Protein AF-A0A7C6LA76-F1 (afdb_monomer)

Secondary structure (DSSP, 8-state):
----S-------PPPEEEEEE-SSTTSSHHHHHHHHHHHHHTTT--EEEEE---SSS-HHHHHTT----S-GGGGGGGTTT--TTGGGGGSEE-TTS-EEEPPPSSHHHHTT--HHHHHHHHHHHTTT-SEEEEE--SS--HHHHHHGGG-SEEEEEE-S-HHHHHHHHHHHHHHHHTT-GGGEEEEEEEE-S--SS-HHHHHHHHTS--SEEEEPPPGGGSS--TTS----HHHHHHHHHHHHHHHT----S--SS------S------------------TTSHHHHHHHHHHHHHHHHHHH-HHHHTS---HHHHHHHHHHHHHHHHHHHHHHTGGGS-HHHHHHHHHHHHHHHHS-THHHHHHH-TTEEEEEEETTTEEEEEETTEEEE-S---S-HHHHHHHHHHHHGGGT---BTTB-EEEEE-TTS-EEEEE-TTT-TTS-EEEEE--------HHHHHHTTSS-HHHHHHHHHHHHTT--EEEEESTTS-HHHHHHHHHTTS-TTS-EEEEESS------SSSEEEEE-B---TTS---B-HHHHHHHHTTS--SEEEEEEE-STHHHHHHHHHHTT-TT-EEEEE-SSHHHHHHHHHHHHHTTT----HHHHHHHHHHH--EEEEEEE-TTS-EEEEEEEEEEEEETTEEEEEEEEEEEEEEEETTEEEEEEEE----HHHHHHHHHTT-

Nearest PDB structures (foldseek):
  8rjf-assembly1_C  TM=8.022E-01  e=1.641E-48  Caulobacter vibrioides NA1000
  8rkd-assembly1_B  TM=8.537E-01  e=6.323E-42  Caulobacter vibrioides NA1000
  4ii7-assembly2_C  TM=7.046E-01  e=3.626E-30  Sulfolobus acidocaldarius DSM 639
  3ea0-assembly1_B  TM=8.962E-01  e=7.077E-13  Chlorobaculum tepidum TLS
  3ea0-assembly1_A  TM=8.984E-01  e=7.077E-13  Chlorobaculum tepidum TLS

Foldseek 3Di:
DDPDDPDPDPPPDFAAEEEEEELDPPLQSLVLLQQVQLVCLVVVFQEEEEEAQQDAWFPNCVLQVHDCPPALLVCVVCQVPDALVNLQVQWTDAPSNYTYRIHDNDNVSSVSDDQVSLLSSQRRPRVPGNYYYYYHHSDPDSNSVSCLVRHQAYEYGFELDPVRLLVLLVVLVVCVVVVNNVRYAYEHAQDDVPGPDDQVRSCVSNVHHHQFYHHRDPPVQSDDDPRSRDDDPSRVVRCVVVVCVVVVPDPPDDDDDDDDDDPDDDDDDDDDDDDDDDDDDDCPDPVNLLVLLVVLVVQLCVQVNPVLLQDPDDPVSLVVSLVVSLVSLVVSCCVRPNPVDDPVRSVVSSVQSSCLSRNLRPVVVVLPDLQWQKWKDQWFAWIWTQGPLDIDTDPHGHSGLVSVVVSVSVQAVVQVDDDDPLRQWDWDAHPQRWTKIKGAPPVRVRGIMIMIRDQRPD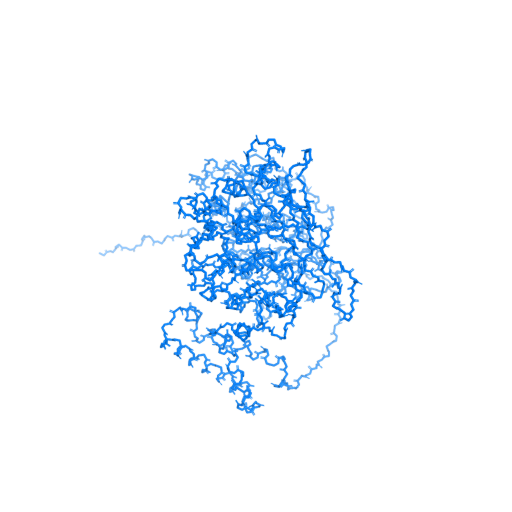QDAPVNCCVLVQDHPVVVVVLLLCLLLLAEEEEEEAPLLCRLSVVLNSLQSHDLPFAEEEEECRDNHDHPRPRYHYHHWDAADPVRDDGGDSLNVLVVVVVVPGLEYEYAEQQACSLVSLLVCLLPRSGSYYYYYYAHDPQRVLVRSLVRNVRNVDPDDSQVSQQSVLNRHFKYFYWYQDPLSRIHRAWIWGQPGDDPSHTDTHTQWGWDWPQDDPSDTDTDIDGDDDDPVVVVSSVVSVD

Solvent-accessible surface area (backbone atoms only — not comparable to full-atom values): 39346 Å² total; per-residue (Å²): 139,78,94,83,92,80,85,81,77,78,76,78,77,66,26,46,30,38,32,30,38,29,85,54,80,93,54,47,53,67,58,53,51,53,45,53,48,52,58,41,34,78,72,73,45,42,38,35,38,37,39,50,43,76,70,83,22,30,67,62,34,63,58,51,70,48,79,83,74,54,28,52,62,74,45,59,90,43,56,92,78,63,47,58,72,63,52,54,78,45,36,38,80,41,96,82,62,45,31,32,37,29,22,36,76,44,65,79,55,46,73,73,64,51,34,70,59,52,35,50,51,60,58,37,49,21,76,77,19,57,32,38,39,34,36,44,38,45,62,95,45,66,53,51,59,38,44,55,82,65,32,62,34,36,41,37,48,30,40,91,42,74,67,48,36,49,54,43,18,53,50,48,50,51,39,37,73,74,68,39,44,90,32,50,39,35,31,40,27,58,44,79,90,76,59,96,62,55,72,70,56,52,23,61,55,34,74,50,72,62,61,34,64,34,62,58,73,59,71,80,62,70,57,64,49,100,77,43,66,66,64,45,70,71,57,54,62,56,43,47,63,60,49,37,66,69,71,65,60,80,92,82,77,77,96,70,77,86,90,71,62,73,80,92,71,85,80,91,78,90,79,88,82,83,88,78,88,86,82,80,86,60,81,84,38,72,68,44,50,51,52,50,53,52,51,43,54,54,51,42,45,72,74,64,36,74,73,65,78,73,53,96,58,58,76,72,52,47,55,53,52,49,53,52,51,50,50,49,46,50,53,50,42,55,74,76,50,46,90,76,51,54,72,67,56,50,50,51,53,49,53,53,50,46,32,48,74,77,49,62,30,80,50,50,64,54,70,70,36,83,65,46,49,33,40,38,33,56,18,23,77,38,32,36,35,27,43,87,70,41,82,43,80,57,95,55,66,53,96,36,44,68,56,50,48,53,40,50,46,64,68,36,47,87,69,78,48,71,69,44,85,92,37,35,53,42,78,49,67,46,97,81,61,22,39,36,41,38,35,28,54,84,81,27,84,75,34,33,31,40,38,40,41,55,53,73,89,75,79,67,49,66,66,56,38,38,75,70,60,24,47,53,69,68,58,51,51,52,52,42,50,39,40,64,51,34,40,20,36,40,29,28,20,54,89,91,19,47,43,63,59,53,50,36,31,56,51,63,45,49,64,63,88,49,35,37,34,38,40,18,77,65,80,77,75,72,71,82,48,82,42,63,48,82,41,60,33,37,74,49,48,97,86,69,46,80,54,37,49,64,45,58,52,50,63,52,45,73,74,65,71,49,49,24,47,33,38,54,61,53,87,36,45,40,44,44,62,48,38,48,41,35,61,71,74,24,46,34,20,38,34,24,37,75,23,92,43,75,71,50,34,54,58,48,51,52,50,19,34,51,68,53,73,54,98,64,57,70,62,59,52,46,52,44,51,29,69,24,40,36,37,41,39,27,27,41,61,47,96,63,48,49,41,31,55,43,34,33,29,36,40,83,24,73,54,87,91,38,70,36,72,44,59,31,35,38,48,49,74,78,47,70,60,96,72,35,80,41,63,49,81,40,78,74,50,82,60,68,66,60,57,53,54,38,40,74,64,77,93

pLDDT: mean 82.8, std 16.63, range [22.5, 98.56]

Structure (mmCIF, N/CA/C/O backbone):
data_AF-A0A7C6LA76-F1
#
_entry.id   AF-A0A7C6LA76-F1
#
loop_
_atom_site.group_PDB
_atom_site.id
_atom_site.type_symbol
_atom_site.label_atom_id
_atom_site.label_alt_id
_atom_site.label_comp_id
_atom_site.label_asym_id
_atom_site.label_entity_id
_atom_site.label_seq_id
_atom_site.pdbx_PDB_ins_code
_atom_site.Cartn_x
_atom_site.Cartn_y
_atom_site.Cartn_z
_atom_site.occupancy
_atom_site.B_iso_or_equiv
_atom_site.auth_seq_id
_atom_site.auth_comp_id
_atom_site.auth_asym_id
_atom_site.auth_atom_id
_atom_site.pdbx_PDB_model_num
ATOM 1 N N . MET A 1 1 ? 14.196 -40.278 -62.914 1.00 32.00 1 MET A N 1
ATOM 2 C CA . MET A 1 1 ? 15.110 -39.115 -62.974 1.00 32.00 1 MET A CA 1
ATOM 3 C C . MET A 1 1 ? 14.457 -38.050 -63.840 1.00 32.00 1 MET A C 1
ATOM 5 O O . MET A 1 1 ? 14.147 -38.365 -64.971 1.00 32.00 1 MET A O 1
ATOM 9 N N . ALA A 1 2 ? 14.157 -36.834 -63.409 1.00 31.77 2 ALA A N 1
ATOM 10 C CA . ALA A 1 2 ? 14.224 -36.227 -62.093 1.00 31.77 2 ALA A CA 1
ATOM 11 C C . ALA A 1 2 ? 13.139 -35.138 -62.049 1.00 31.77 2 ALA A C 1
ATOM 13 O O . ALA A 1 2 ? 13.055 -34.292 -62.935 1.00 31.77 2 ALA A O 1
ATOM 14 N N . VAL A 1 3 ? 12.310 -35.202 -61.011 1.00 37.28 3 VAL A N 1
ATOM 15 C CA . VAL A 1 3 ? 11.521 -34.082 -60.504 1.00 37.28 3 VAL A CA 1
ATOM 16 C C . VAL A 1 3 ? 12.508 -33.187 -59.761 1.00 37.28 3 VAL A C 1
ATOM 18 O O . VAL A 1 3 ? 12.992 -33.602 -58.716 1.00 37.28 3 VAL A O 1
ATOM 21 N N . ALA A 1 4 ? 12.852 -32.023 -60.312 1.00 35.12 4 ALA A N 1
ATOM 22 C CA . ALA A 1 4 ? 13.479 -30.913 -59.584 1.00 35.12 4 ALA A CA 1
ATOM 23 C C . ALA A 1 4 ? 13.671 -29.712 -60.523 1.00 35.12 4 ALA A C 1
ATOM 25 O O . ALA A 1 4 ? 14.674 -29.647 -61.222 1.00 35.12 4 ALA A O 1
ATOM 26 N N . SER A 1 5 ? 12.704 -28.789 -60.564 1.00 31.08 5 SER A N 1
ATOM 27 C CA . SER A 1 5 ? 12.916 -27.349 -60.842 1.00 31.08 5 SER A CA 1
ATOM 28 C C . SER A 1 5 ? 11.568 -26.608 -60.939 1.00 31.08 5 SER A C 1
ATOM 30 O O . SER A 1 5 ? 11.318 -25.808 -61.839 1.00 31.08 5 SER A O 1
ATOM 32 N N . ALA A 1 6 ? 10.665 -26.881 -60.004 1.00 37.88 6 ALA A N 1
ATOM 33 C CA . ALA A 1 6 ? 9.559 -25.994 -59.675 1.00 37.88 6 ALA A CA 1
ATOM 34 C C . ALA A 1 6 ? 9.584 -25.847 -58.152 1.00 37.88 6 ALA A C 1
ATOM 36 O O . ALA A 1 6 ? 9.817 -26.837 -57.465 1.00 37.88 6 ALA A O 1
ATOM 37 N N . ILE A 1 7 ? 9.343 -24.628 -57.660 1.00 35.09 7 ILE A N 1
ATOM 38 C CA . ILE A 1 7 ? 9.499 -24.144 -56.272 1.00 35.09 7 ILE A CA 1
ATOM 39 C C . ILE A 1 7 ? 10.864 -23.475 -56.012 1.00 35.09 7 ILE A C 1
ATOM 41 O O . ILE A 1 7 ? 11.705 -23.953 -55.263 1.00 35.09 7 ILE A O 1
ATOM 45 N N . ALA A 1 8 ? 11.039 -22.288 -56.594 1.00 31.20 8 ALA A N 1
ATOM 46 C CA . ALA A 1 8 ? 11.661 -21.178 -55.879 1.00 31.20 8 ALA A CA 1
ATOM 47 C C . ALA A 1 8 ? 10.544 -20.155 -55.635 1.00 31.20 8 ALA A C 1
ATOM 49 O O . ALA A 1 8 ? 10.184 -19.377 -56.518 1.00 31.20 8 ALA A O 1
ATOM 50 N N . SER A 1 9 ? 9.901 -20.237 -54.471 1.00 32.97 9 SER A N 1
ATOM 51 C CA . SER A 1 9 ? 8.939 -19.238 -54.017 1.00 32.97 9 SER A CA 1
ATOM 52 C C . SER A 1 9 ? 9.664 -17.904 -53.839 1.00 32.97 9 SER A C 1
ATOM 54 O O . SER A 1 9 ? 10.447 -17.746 -52.905 1.00 32.97 9 SER A O 1
ATOM 56 N N . ALA A 1 10 ? 9.410 -16.935 -54.717 1.00 39.16 10 ALA A N 1
ATOM 57 C CA . ALA A 1 10 ? 9.726 -15.544 -54.428 1.00 39.16 10 ALA A CA 1
ATOM 58 C C . ALA A 1 10 ? 8.810 -15.093 -53.278 1.00 39.16 10 ALA A C 1
ATOM 60 O O . ALA A 1 10 ? 7.659 -14.716 -53.504 1.00 39.16 10 ALA A O 1
ATOM 61 N N . GLU A 1 11 ? 9.287 -15.211 -52.037 1.00 36.84 11 GLU A N 1
ATOM 62 C CA . GLU A 1 11 ? 8.626 -14.646 -50.863 1.00 36.84 11 GLU A CA 1
ATOM 63 C C . GLU A 1 11 ? 8.383 -13.155 -51.115 1.00 36.84 11 GLU A C 1
ATOM 65 O O . GLU A 1 11 ? 9.311 -12.347 -51.199 1.00 36.84 11 GLU A O 1
ATOM 70 N N . ARG A 1 12 ? 7.116 -12.771 -51.280 1.00 52.25 12 ARG A N 1
ATOM 71 C CA . ARG A 1 12 ? 6.736 -11.362 -51.356 1.00 52.25 12 ARG A CA 1
ATOM 72 C C . ARG A 1 12 ? 7.031 -10.743 -49.992 1.00 52.25 12 ARG A C 1
ATOM 74 O O . ARG A 1 12 ? 6.310 -10.994 -49.029 1.00 52.25 12 ARG A O 1
ATOM 81 N N . ARG A 1 13 ? 8.106 -9.960 -49.901 1.00 69.81 13 ARG A N 1
ATOM 82 C CA . ARG A 1 13 ? 8.484 -9.255 -48.673 1.00 69.81 13 ARG A CA 1
ATOM 83 C C . ARG A 1 13 ? 7.344 -8.317 -48.265 1.00 69.81 13 ARG A C 1
ATOM 85 O O . ARG A 1 13 ? 6.920 -7.485 -49.061 1.00 69.81 13 ARG A O 1
ATOM 92 N N . LEU A 1 14 ? 6.850 -8.469 -47.036 1.00 88.19 14 LEU A N 1
ATOM 93 C CA . LEU A 1 14 ? 5.863 -7.560 -46.454 1.00 88.19 14 LEU A CA 1
ATOM 94 C C . LEU A 1 14 ? 6.394 -6.121 -46.454 1.00 88.19 14 LEU A C 1
ATOM 96 O O . LEU A 1 14 ? 7.577 -5.895 -46.184 1.00 88.19 14 LEU A O 1
ATOM 100 N N . GLY A 1 15 ? 5.496 -5.163 -46.681 1.00 90.81 15 GLY A N 1
ATOM 101 C CA . GLY A 1 15 ? 5.761 -3.734 -46.576 1.00 90.81 15 GLY A CA 1
ATOM 102 C C . GLY A 1 15 ? 6.393 -3.336 -45.245 1.00 90.81 15 GLY A C 1
ATOM 103 O O . GLY A 1 15 ? 6.222 -4.001 -44.214 1.00 90.81 15 GLY A O 1
ATOM 104 N N . ARG A 1 16 ? 7.150 -2.243 -45.268 1.00 94.88 16 ARG A N 1
ATOM 105 C CA . ARG A 1 16 ? 7.950 -1.763 -44.134 1.00 94.88 16 ARG A CA 1
ATOM 106 C C . ARG A 1 16 ? 7.143 -0.784 -43.296 1.00 94.88 16 ARG A C 1
ATOM 108 O O . ARG A 1 16 ? 6.527 0.127 -43.845 1.00 94.88 16 ARG A O 1
ATOM 115 N N . VAL A 1 17 ? 7.154 -0.956 -41.977 1.00 96.94 17 VAL A N 1
ATOM 116 C CA . VAL A 1 17 ? 6.427 -0.074 -41.052 1.00 96.94 17 VAL A CA 1
ATOM 117 C C . VAL A 1 17 ? 7.384 0.965 -40.479 1.00 96.94 17 VAL A C 1
ATOM 119 O O . VAL A 1 17 ? 8.410 0.604 -39.900 1.00 96.94 17 VAL A O 1
ATOM 122 N N . LEU A 1 18 ? 7.053 2.244 -40.640 1.00 96.62 18 LEU A N 1
ATOM 123 C CA . LEU A 1 18 ? 7.821 3.373 -40.120 1.00 96.62 18 LEU A CA 1
ATOM 124 C C . LEU A 1 18 ? 6.942 4.177 -39.168 1.00 96.62 18 LEU A C 1
ATOM 126 O O . LEU A 1 18 ? 5.895 4.681 -39.567 1.00 96.62 18 LEU A O 1
ATOM 130 N N . SER A 1 19 ? 7.378 4.321 -37.926 1.00 96.31 19 SER A N 1
ATOM 131 C CA . SER A 1 19 ? 6.593 4.985 -36.888 1.00 96.31 19 SER A CA 1
ATOM 132 C C . SER A 1 19 ? 7.185 6.334 -36.522 1.00 96.31 19 SER A C 1
ATOM 134 O O . SER A 1 19 ? 8.401 6.464 -36.399 1.00 96.31 19 SER A O 1
ATOM 136 N N . PHE A 1 20 ? 6.328 7.331 -36.319 1.00 94.75 20 PHE A N 1
ATOM 137 C CA . PHE A 1 20 ? 6.707 8.677 -35.897 1.00 94.75 20 PHE A CA 1
ATOM 138 C C . PHE A 1 20 ? 6.198 8.918 -34.482 1.00 94.75 20 PHE A C 1
ATOM 140 O O . PHE A 1 20 ? 4.992 8.935 -34.249 1.00 94.75 20 PHE A O 1
ATOM 147 N N . TYR A 1 21 ? 7.115 9.112 -33.534 1.00 93.56 21 TYR A N 1
ATOM 148 C CA . TYR A 1 21 ? 6.801 9.193 -32.110 1.00 93.56 21 TYR A CA 1
ATOM 149 C C . TYR A 1 21 ? 7.451 10.408 -31.435 1.00 93.56 21 TYR A C 1
ATOM 151 O O . TYR A 1 21 ? 8.472 10.929 -31.878 1.00 93.56 21 TYR A O 1
ATOM 159 N N . SER A 1 22 ? 6.840 10.898 -30.357 1.00 89.56 22 SER A N 1
ATOM 160 C CA . SER A 1 22 ? 7.436 11.890 -29.455 1.00 89.56 22 SER A CA 1
ATOM 161 C C . SER A 1 22 ? 6.645 11.951 -28.157 1.00 89.56 22 SER A C 1
ATOM 163 O O . SER A 1 22 ? 5.416 11.930 -28.190 1.00 89.56 22 SER A O 1
ATOM 165 N N . GLY A 1 23 ? 7.335 12.131 -27.030 1.00 78.31 23 GLY A N 1
ATOM 166 C CA . GLY A 1 23 ? 6.710 12.324 -25.717 1.00 78.31 23 GLY A CA 1
ATOM 167 C C . GLY A 1 23 ? 6.021 13.685 -25.533 1.00 78.31 23 GLY A C 1
ATOM 168 O O . GLY A 1 23 ? 5.451 13.945 -24.476 1.00 78.31 23 GLY A O 1
ATOM 169 N N . ARG A 1 24 ? 6.066 14.579 -26.533 1.00 79.69 24 ARG A N 1
ATOM 170 C CA . ARG A 1 24 ? 5.387 15.885 -26.502 1.00 79.69 24 ARG A CA 1
ATOM 171 C C . ARG A 1 24 ? 4.553 16.147 -27.753 1.00 79.69 24 ARG A C 1
ATOM 173 O O . ARG A 1 24 ? 4.876 15.736 -28.868 1.00 79.69 24 ARG A O 1
ATOM 180 N N . GLY A 1 25 ? 3.454 16.876 -27.558 1.00 78.12 25 GLY A N 1
ATOM 181 C CA . GLY A 1 25 ? 2.642 17.418 -28.648 1.00 78.12 25 GLY A CA 1
ATOM 182 C C . GLY A 1 25 ? 3.342 18.578 -29.356 1.00 78.12 25 GLY A C 1
ATOM 183 O O . GLY A 1 25 ? 4.223 19.217 -28.793 1.00 78.12 25 GLY A O 1
ATOM 184 N N . GLY A 1 26 ? 2.954 18.853 -30.602 1.00 78.06 26 GLY A N 1
ATOM 185 C CA . GLY A 1 26 ? 3.405 20.054 -31.318 1.00 78.06 26 GLY A CA 1
ATOM 186 C C . GLY A 1 26 ? 4.843 20.034 -31.856 1.00 78.06 26 GLY A C 1
ATOM 187 O O . GLY A 1 26 ? 5.250 21.014 -32.474 1.00 78.06 26 GLY A O 1
ATOM 188 N N . VAL A 1 27 ? 5.588 18.931 -31.707 1.00 84.94 27 VAL A N 1
ATOM 189 C CA . VAL A 1 27 ? 6.979 18.798 -32.198 1.00 84.94 27 VAL A CA 1
ATOM 190 C C . VAL A 1 27 ? 7.103 18.558 -33.710 1.00 84.94 27 VAL A C 1
ATOM 192 O O . VAL A 1 27 ? 8.207 18.548 -34.236 1.00 84.94 27 VAL A O 1
ATOM 195 N N . GLY A 1 28 ? 5.991 18.351 -34.429 1.00 85.44 28 GLY A N 1
ATOM 196 C CA . GLY A 1 28 ? 5.980 18.181 -35.892 1.00 85.44 28 GLY A CA 1
ATOM 197 C C . GLY A 1 28 ? 5.954 16.741 -36.431 1.00 85.44 28 GLY A C 1
ATOM 198 O O . GLY A 1 28 ? 6.310 16.553 -37.591 1.00 85.44 28 GLY A O 1
ATOM 199 N N . LYS A 1 29 ? 5.504 15.744 -35.646 1.00 89.50 29 LYS A N 1
ATOM 200 C CA . LYS A 1 29 ? 5.378 14.326 -36.074 1.00 89.50 29 LYS A CA 1
ATOM 201 C C . LYS A 1 29 ? 4.583 14.163 -37.369 1.00 89.50 29 LYS A C 1
ATOM 203 O O . LYS A 1 29 ? 5.129 13.722 -38.374 1.00 89.50 29 LYS A O 1
ATOM 208 N N . THR A 1 30 ? 3.347 14.651 -37.367 1.00 87.56 30 THR A N 1
ATOM 209 C CA . THR A 1 30 ? 2.421 14.634 -38.505 1.00 87.56 30 THR A CA 1
ATOM 210 C C . THR A 1 30 ? 3.007 15.319 -39.742 1.00 87.56 30 THR A C 1
ATOM 212 O O . THR A 1 30 ? 2.807 14.869 -40.869 1.00 87.56 30 THR A O 1
ATOM 215 N N . LEU A 1 31 ? 3.785 16.395 -39.552 1.00 85.62 31 LEU A N 1
ATOM 216 C CA . LEU A 1 31 ? 4.446 17.101 -40.651 1.00 85.62 31 LEU A CA 1
ATOM 217 C C . LEU A 1 31 ? 5.503 16.231 -41.335 1.00 85.62 31 LEU A C 1
ATOM 219 O O . LEU A 1 31 ? 5.482 16.088 -42.557 1.00 85.62 31 LEU A O 1
ATOM 223 N N . LEU A 1 32 ? 6.395 15.649 -40.539 1.00 87.06 32 LEU A N 1
ATOM 224 C CA . LEU A 1 32 ? 7.471 14.783 -41.013 1.00 87.06 32 LEU A CA 1
ATOM 225 C C . LEU A 1 32 ? 6.943 13.471 -41.603 1.00 87.06 32 LEU A C 1
ATOM 227 O O . LEU A 1 32 ? 7.437 13.037 -42.642 1.00 87.06 32 LEU A O 1
ATOM 231 N N . CYS A 1 33 ? 5.892 12.905 -41.005 1.00 90.88 33 CYS A N 1
ATOM 232 C CA . CYS A 1 33 ? 5.205 11.713 -41.496 1.00 90.88 33 CYS A CA 1
ATOM 233 C C . CYS A 1 33 ? 4.669 11.919 -42.925 1.00 90.88 33 CYS A C 1
ATOM 235 O O . CYS A 1 33 ? 5.038 11.185 -43.842 1.00 90.88 33 CYS A O 1
ATOM 237 N N . VAL A 1 34 ? 3.888 12.983 -43.157 1.00 88.75 34 VAL A N 1
ATOM 238 C CA . VAL A 1 34 ? 3.333 13.300 -44.489 1.00 88.75 34 VAL A CA 1
ATOM 239 C C . VAL A 1 34 ? 4.422 13.664 -45.500 1.00 88.75 34 VAL A C 1
ATOM 241 O O . VAL A 1 34 ? 4.329 13.280 -46.670 1.00 88.75 34 VAL A O 1
ATOM 244 N N . ALA A 1 35 ? 5.456 14.396 -45.074 1.00 87.69 35 ALA A N 1
ATOM 245 C CA . ALA A 1 35 ? 6.557 14.780 -45.953 1.00 87.69 35 ALA A CA 1
ATOM 246 C C . ALA A 1 35 ? 7.316 13.548 -46.468 1.00 87.69 35 ALA A C 1
ATOM 248 O O . ALA A 1 35 ? 7.472 13.382 -47.680 1.00 87.69 35 ALA A O 1
ATOM 249 N N . LEU A 1 36 ? 7.699 12.635 -45.565 1.00 89.00 36 LEU A N 1
ATOM 250 C CA . LEU A 1 36 ? 8.378 11.395 -45.938 1.00 89.00 36 LEU A CA 1
ATOM 251 C C . LEU A 1 36 ? 7.491 10.519 -46.836 1.00 89.00 36 LEU A C 1
ATOM 253 O O . LEU A 1 36 ? 7.960 10.017 -47.859 1.00 89.00 36 LEU A O 1
ATOM 257 N N . ALA A 1 37 ? 6.202 10.393 -46.502 1.00 90.88 37 ALA A N 1
ATOM 258 C CA . ALA A 1 37 ? 5.233 9.637 -47.294 1.00 90.88 37 ALA A CA 1
ATOM 259 C C . ALA A 1 37 ? 5.142 10.158 -48.736 1.00 90.88 37 ALA A C 1
ATOM 261 O O . ALA A 1 37 ? 5.242 9.392 -49.694 1.00 90.88 37 ALA A O 1
ATOM 262 N N . SER A 1 38 ? 5.028 11.476 -48.897 1.00 87.06 38 SER A N 1
ATOM 263 C CA . SER A 1 38 ? 4.927 12.123 -50.208 1.00 87.06 38 SER A CA 1
ATOM 264 C C . SER A 1 38 ? 6.185 11.904 -51.052 1.00 87.06 38 SER A C 1
ATOM 266 O O . SER A 1 38 ? 6.095 11.630 -52.248 1.00 87.06 38 SER A O 1
ATOM 268 N N . MET A 1 39 ? 7.370 11.972 -50.439 1.00 86.69 39 MET A N 1
ATOM 269 C CA . MET A 1 39 ? 8.637 11.717 -51.131 1.00 86.69 39 MET A CA 1
ATOM 270 C C . MET A 1 39 ? 8.825 10.248 -51.545 1.00 86.69 39 MET A C 1
ATOM 272 O O . MET A 1 39 ? 9.539 9.982 -52.516 1.00 86.69 39 MET A O 1
ATOM 276 N N . LEU A 1 40 ? 8.225 9.299 -50.822 1.00 89.44 40 LEU A N 1
ATOM 277 C CA . LEU A 1 40 ? 8.208 7.881 -51.193 1.00 89.44 40 LEU A CA 1
ATOM 278 C C . LEU A 1 40 ? 7.252 7.629 -52.364 1.00 89.44 40 LEU A C 1
ATOM 280 O O . LEU A 1 40 ? 7.637 6.965 -53.326 1.00 89.44 40 LEU A O 1
ATOM 284 N N . VAL A 1 41 ? 6.062 8.236 -52.352 1.00 89.38 41 VAL A N 1
ATOM 285 C CA . VAL A 1 41 ? 5.114 8.124 -53.473 1.00 89.38 41 VAL A CA 1
ATOM 286 C C . VAL A 1 41 ? 5.673 8.750 -54.753 1.00 89.38 41 VAL A C 1
ATOM 288 O O . VAL A 1 41 ? 5.604 8.131 -55.812 1.00 89.38 41 VAL A O 1
ATOM 291 N N . LYS A 1 42 ? 6.343 9.912 -54.667 1.00 86.00 42 LYS A N 1
ATOM 292 C CA . LYS A 1 42 ? 7.063 10.522 -55.808 1.00 86.00 42 LYS A CA 1
ATOM 293 C C . LYS A 1 42 ? 8.129 9.599 -56.422 1.00 86.00 42 LYS A C 1
ATOM 295 O O . LYS A 1 42 ? 8.482 9.772 -57.582 1.00 86.00 42 LYS A O 1
ATOM 300 N N . ARG A 1 43 ? 8.648 8.63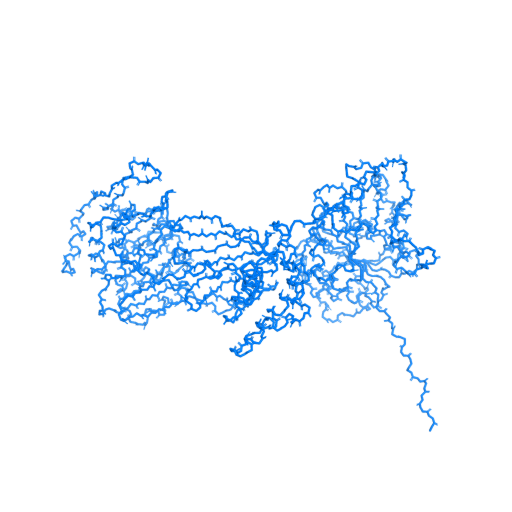0 -55.658 1.00 86.62 43 ARG A N 1
ATOM 301 C CA . ARG A 1 43 ? 9.609 7.610 -56.117 1.00 86.62 43 ARG A CA 1
ATOM 302 C C . ARG A 1 43 ? 8.943 6.306 -56.581 1.00 86.62 43 ARG A C 1
ATOM 304 O O . ARG A 1 43 ? 9.646 5.343 -56.861 1.00 86.62 43 ARG A O 1
ATOM 311 N N . GLY A 1 44 ? 7.613 6.277 -56.676 1.00 88.69 44 GLY A N 1
ATOM 312 C CA . GLY A 1 44 ? 6.841 5.153 -57.208 1.00 88.69 44 GLY A CA 1
ATOM 313 C C . GLY A 1 44 ? 6.419 4.098 -56.183 1.00 88.69 44 GLY A C 1
ATOM 314 O O . GLY A 1 44 ? 5.894 3.062 -56.586 1.00 88.69 44 GLY A O 1
ATOM 315 N N . TYR A 1 45 ? 6.620 4.331 -54.882 1.00 94.56 45 TYR A N 1
ATOM 316 C CA . TYR A 1 45 ? 6.204 3.389 -53.838 1.00 94.56 45 TYR A CA 1
ATOM 317 C C . TYR A 1 45 ? 4.730 3.554 -53.463 1.00 94.56 45 TYR A C 1
ATOM 319 O O . TYR A 1 45 ? 4.211 4.669 -53.390 1.00 94.56 45 TYR A O 1
ATOM 327 N N . LYS A 1 46 ? 4.065 2.442 -53.142 1.00 95.25 46 LYS A N 1
ATOM 328 C CA . LYS A 1 46 ? 2.722 2.438 -52.553 1.00 95.25 46 LYS A CA 1
ATOM 329 C C . LYS A 1 46 ? 2.818 2.694 -51.058 1.00 95.25 46 LYS A C 1
ATOM 331 O O . LYS A 1 46 ? 3.445 1.915 -50.339 1.00 95.25 46 LYS A O 1
ATOM 336 N N . VAL A 1 47 ? 2.176 3.759 -50.588 1.00 96.50 47 VAL A N 1
ATOM 337 C CA . VAL A 1 47 ? 2.306 4.216 -49.201 1.00 96.50 47 VAL A CA 1
ATOM 338 C C . VAL A 1 47 ? 0.941 4.346 -48.534 1.00 96.50 47 VAL A C 1
ATOM 340 O O . VAL A 1 47 ? 0.074 5.070 -49.026 1.00 96.50 47 VAL A O 1
ATOM 343 N N . ALA A 1 48 ? 0.789 3.672 -47.394 1.00 97.25 48 ALA A N 1
ATOM 344 C CA . ALA A 1 48 ? -0.323 3.875 -46.474 1.00 97.25 48 ALA A CA 1
ATOM 345 C C . ALA A 1 48 ? 0.118 4.746 -45.294 1.00 97.25 48 ALA A C 1
ATOM 347 O O . ALA A 1 48 ? 1.195 4.548 -44.733 1.00 97.25 48 ALA A O 1
ATOM 348 N N . LEU A 1 49 ? -0.735 5.683 -44.905 1.00 96.69 49 LEU A N 1
ATOM 349 C CA . LEU A 1 49 ? -0.648 6.463 -43.683 1.00 96.69 49 LEU A CA 1
ATOM 350 C C . LEU A 1 49 ? -1.656 5.921 -42.672 1.00 96.69 49 LEU A C 1
ATOM 352 O O . LEU A 1 49 ? -2.785 5.607 -43.039 1.00 96.69 49 LEU A O 1
ATOM 356 N N . VAL A 1 50 ? -1.265 5.841 -41.405 1.00 95.75 50 VAL A N 1
ATOM 357 C CA . VAL A 1 50 ? -2.146 5.450 -40.301 1.00 95.75 50 VAL A CA 1
ATOM 358 C C . VAL A 1 50 ? -2.100 6.535 -39.238 1.00 95.75 50 VAL A C 1
ATOM 360 O O . VAL A 1 50 ? -1.033 6.826 -38.693 1.00 95.75 50 VAL A O 1
ATOM 363 N N . ASP A 1 51 ? -3.253 7.133 -38.950 1.00 92.94 51 ASP A N 1
ATOM 364 C CA . ASP A 1 51 ? -3.385 8.145 -37.905 1.00 92.94 51 ASP A CA 1
ATOM 365 C C . ASP A 1 51 ? -3.800 7.498 -36.580 1.00 92.94 51 ASP A C 1
ATOM 367 O O . ASP A 1 51 ? -4.922 7.007 -36.439 1.00 92.94 51 ASP A O 1
ATOM 371 N N . LEU A 1 52 ? -2.894 7.500 -35.602 1.00 88.56 52 LEU A N 1
ATOM 372 C CA . LEU A 1 52 ? -3.169 7.065 -34.232 1.00 88.56 52 LEU A CA 1
ATOM 373 C C . LEU A 1 52 ? -3.120 8.234 -33.241 1.00 88.56 52 LEU A C 1
ATOM 375 O O . LEU A 1 52 ? -3.056 8.012 -32.030 1.00 88.56 52 LEU A O 1
ATOM 379 N N . THR A 1 53 ? -3.192 9.483 -33.709 1.00 76.69 53 THR A N 1
ATOM 380 C CA . THR A 1 53 ? -3.287 10.665 -32.842 1.00 76.69 53 THR A CA 1
ATOM 381 C C . THR A 1 53 ? -4.748 10.878 -32.416 1.00 76.69 53 THR A C 1
ATOM 383 O O . THR A 1 53 ? -5.449 11.768 -32.878 1.00 76.69 53 THR A O 1
ATOM 386 N N . LEU A 1 54 ? -5.236 10.023 -31.509 1.00 63.88 54 LEU A N 1
ATOM 387 C CA . LEU A 1 54 ? -6.654 9.884 -31.127 1.00 63.88 54 LEU A CA 1
ATOM 388 C C . LEU A 1 54 ? -7.188 10.994 -30.184 1.00 63.88 54 LEU A C 1
ATOM 390 O O . LEU A 1 54 ? -7.745 10.691 -29.129 1.00 63.88 54 LEU A O 1
ATOM 394 N N . ARG A 1 55 ? -6.997 12.282 -30.506 1.00 59.75 55 ARG A N 1
ATOM 395 C CA . ARG A 1 55 ? -7.397 13.405 -29.624 1.00 59.75 55 ARG A CA 1
ATOM 396 C C . ARG A 1 55 ? -8.710 14.084 -30.030 1.00 59.75 55 ARG A C 1
ATOM 398 O O . ARG A 1 55 ? -9.676 14.012 -29.277 1.00 59.75 55 ARG A O 1
ATOM 405 N N . LEU A 1 56 ? -8.742 14.769 -31.176 1.00 59.50 56 LEU A N 1
ATOM 406 C CA . LEU A 1 56 ? -9.875 15.596 -31.631 1.00 59.50 56 LEU A CA 1
ATOM 407 C C . LEU A 1 56 ? -10.028 15.510 -33.163 1.00 59.50 56 LEU A C 1
ATOM 409 O O . LEU A 1 56 ? -9.911 16.510 -33.866 1.00 59.50 56 LEU A O 1
ATOM 413 N N . GLY A 1 57 ? -10.267 14.302 -33.679 1.00 67.88 57 GLY A N 1
ATOM 414 C CA . GLY A 1 57 ? -10.283 14.021 -35.119 1.00 67.88 57 GLY A CA 1
ATOM 415 C C . GLY A 1 57 ? -8.903 13.654 -35.675 1.00 67.88 57 GLY A C 1
ATOM 416 O O . GLY A 1 57 ? -7.943 13.503 -34.922 1.00 67.88 57 GLY A O 1
ATOM 417 N N . SER A 1 58 ? -8.818 13.463 -36.993 1.00 81.31 58 SER A N 1
ATOM 418 C CA . SER A 1 58 ? -7.585 13.042 -37.671 1.00 81.31 58 SER A CA 1
ATOM 419 C C . SER A 1 58 ? -6.751 14.239 -38.118 1.00 81.31 58 SER A C 1
ATOM 421 O O . SER A 1 58 ? -7.091 14.911 -39.097 1.00 81.31 58 SER A O 1
ATOM 423 N N . ASP A 1 59 ? -5.625 14.460 -37.435 1.00 82.56 59 ASP A N 1
ATOM 424 C CA . ASP A 1 59 ? -4.625 15.467 -37.805 1.00 82.56 59 ASP A CA 1
ATOM 425 C C . ASP A 1 59 ? -4.104 15.217 -39.231 1.00 82.56 59 ASP A C 1
ATOM 427 O O . ASP A 1 59 ? -3.882 16.165 -39.989 1.00 82.56 59 ASP A O 1
ATOM 431 N N . LEU A 1 60 ? -3.961 13.947 -39.637 1.00 86.75 60 LEU A N 1
ATOM 432 C CA . LEU A 1 60 ? -3.554 13.590 -40.997 1.00 86.75 60 LEU A CA 1
ATOM 433 C C . LEU A 1 60 ? -4.627 13.910 -42.044 1.00 86.75 60 LEU A C 1
ATOM 435 O O . LEU A 1 60 ? -4.282 14.442 -43.099 1.00 86.75 60 LEU A O 1
ATOM 439 N N . ALA A 1 61 ? -5.908 13.640 -41.774 1.00 86.75 61 ALA A N 1
ATOM 440 C CA . ALA A 1 61 ? -6.979 13.956 -42.722 1.00 86.75 61 ALA A CA 1
ATOM 441 C C . ALA A 1 61 ? -7.127 15.4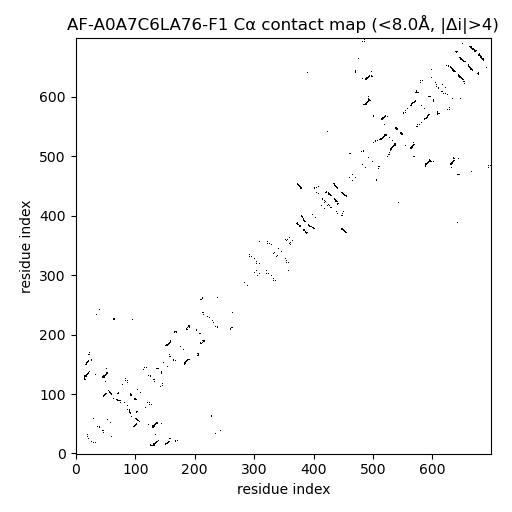69 -42.918 1.00 86.75 61 ALA A C 1
ATOM 443 O O . ALA A 1 61 ? -7.192 15.935 -44.055 1.00 86.75 61 ALA A O 1
ATOM 444 N N . VAL A 1 62 ? -7.082 16.242 -41.825 1.00 84.62 62 VAL A N 1
ATOM 445 C CA . VAL A 1 62 ? -7.088 17.713 -41.875 1.00 84.62 62 VAL A CA 1
ATOM 446 C C . VAL A 1 62 ? -5.907 18.222 -42.698 1.00 84.62 62 VAL A C 1
ATOM 448 O O . VAL A 1 62 ? -6.063 19.090 -43.554 1.00 84.62 62 VAL A O 1
ATOM 451 N N . ARG A 1 63 ? -4.720 17.651 -42.480 1.00 80.12 63 ARG A N 1
ATOM 452 C CA . ARG A 1 63 ? -3.491 18.069 -43.158 1.00 80.12 63 ARG A CA 1
ATOM 453 C C . ARG A 1 63 ? -3.456 17.728 -44.646 1.00 80.12 63 ARG A C 1
ATOM 455 O O . ARG A 1 63 ? -2.818 18.449 -45.406 1.00 80.12 63 ARG A O 1
ATOM 462 N N . LEU A 1 64 ? -4.120 16.652 -45.051 1.00 83.81 64 LEU A N 1
ATOM 463 C CA . LEU A 1 64 ? -4.260 16.252 -46.451 1.00 83.81 64 LEU A CA 1
ATOM 464 C C . LEU A 1 64 ? -5.498 16.868 -47.126 1.00 83.81 64 LEU A C 1
ATOM 466 O O . LEU A 1 64 ? -5.730 16.609 -48.301 1.00 83.81 64 LEU A O 1
ATOM 470 N N . GLY A 1 65 ? -6.300 17.666 -46.410 1.00 83.50 65 GLY A N 1
ATOM 471 C CA . GLY A 1 65 ? -7.533 18.249 -46.947 1.00 83.50 65 GLY A CA 1
ATOM 472 C C . GLY A 1 65 ? -8.604 17.207 -47.295 1.00 83.50 65 GLY A C 1
ATOM 473 O O . GLY A 1 65 ? -9.407 17.435 -48.195 1.00 83.50 65 GLY A O 1
ATOM 474 N N . LEU A 1 66 ? -8.605 16.057 -46.615 1.00 85.31 66 LEU A N 1
ATOM 475 C CA . LEU A 1 66 ? -9.508 14.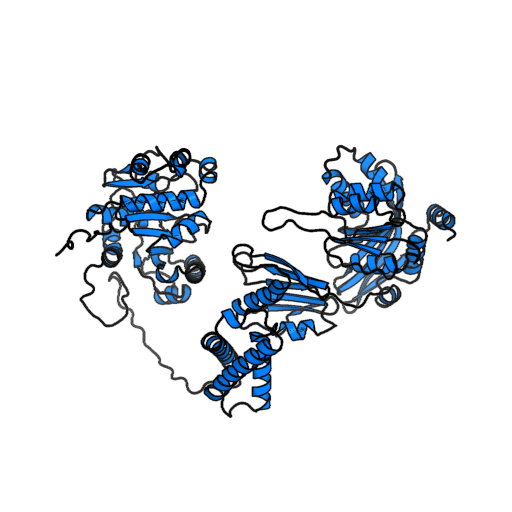943 -46.899 1.00 85.31 66 LEU A CA 1
ATOM 476 C C . LEU A 1 66 ? -10.796 15.043 -46.080 1.00 85.31 66 LEU A C 1
ATOM 478 O O . LEU A 1 66 ? -10.777 15.348 -44.886 1.00 85.31 66 LEU A O 1
ATOM 482 N N . GLN A 1 67 ? -11.922 14.711 -46.710 1.00 85.19 67 GLN A N 1
ATOM 483 C CA . GLN A 1 67 ? -13.178 14.504 -45.999 1.00 85.19 67 GLN A CA 1
ATOM 484 C C . GLN A 1 67 ? -13.140 13.153 -45.273 1.00 85.19 67 GLN A C 1
ATOM 486 O O . GLN A 1 67 ? -12.766 12.133 -45.843 1.00 85.19 67 GLN A O 1
ATOM 491 N N . LEU A 1 68 ? -13.509 13.165 -43.995 1.00 81.94 68 LEU A N 1
ATOM 492 C CA . LEU A 1 68 ? -13.220 12.097 -43.036 1.00 81.94 68 LEU A CA 1
ATOM 493 C C . LEU A 1 68 ? -14.113 10.841 -43.146 1.00 81.94 68 LEU A C 1
ATOM 495 O O . LEU A 1 68 ? -14.594 10.375 -42.126 1.00 81.94 68 LEU A O 1
ATOM 499 N N . ASP A 1 69 ? -14.399 10.284 -44.321 1.00 83.62 69 ASP A N 1
ATOM 500 C CA . ASP A 1 69 ? -15.332 9.148 -44.489 1.00 83.62 69 ASP A CA 1
ATOM 501 C C . ASP A 1 69 ? -14.782 8.070 -45.440 1.00 83.62 69 ASP A C 1
ATOM 503 O O . ASP A 1 69 ? -14.656 8.372 -46.633 1.00 83.62 69 ASP A O 1
ATOM 507 N N . PRO A 1 70 ? -14.434 6.846 -44.983 1.00 90.44 70 PRO A N 1
ATOM 508 C CA . PRO A 1 70 ? -14.573 6.265 -43.630 1.00 90.44 70 PRO A CA 1
ATOM 509 C C . PRO A 1 70 ? -13.398 6.552 -42.656 1.00 90.44 70 PRO A C 1
ATOM 511 O O . PRO A 1 70 ? -12.363 7.094 -43.051 1.00 90.44 70 PRO A O 1
ATOM 514 N N . ASP A 1 71 ? -13.549 6.174 -41.375 1.00 91.31 71 ASP A N 1
ATOM 515 C CA . ASP A 1 71 ? -12.519 6.220 -40.318 1.00 91.31 71 ASP A CA 1
ATOM 516 C C . ASP A 1 71 ? -12.166 4.831 -39.735 1.00 91.31 71 ASP A C 1
ATOM 518 O O . ASP A 1 71 ? -12.782 3.814 -40.056 1.00 91.31 71 ASP A O 1
ATOM 522 N N . PHE A 1 72 ? -11.155 4.760 -38.856 1.00 92.44 72 PHE A N 1
ATOM 523 C CA . PHE A 1 72 ? -10.693 3.495 -38.265 1.00 92.44 72 PHE A CA 1
ATOM 524 C C . PHE A 1 72 ? -11.821 2.695 -37.591 1.00 92.44 72 PHE A C 1
ATOM 526 O O . PHE A 1 72 ? -11.821 1.465 -37.637 1.00 92.44 72 PHE A O 1
ATOM 533 N N . CYS A 1 73 ? -12.796 3.351 -36.952 1.00 91.81 73 CYS A N 1
ATOM 534 C CA . CYS A 1 73 ? -13.870 2.638 -36.257 1.00 91.81 73 CYS A CA 1
ATOM 535 C C . CYS A 1 73 ? -14.803 1.884 -37.203 1.00 91.81 73 CYS A C 1
ATOM 537 O O . CYS A 1 73 ? -15.412 0.899 -36.778 1.00 91.81 73 CYS A O 1
ATOM 539 N N . ASP A 1 74 ? -14.883 2.293 -38.467 1.00 92.44 74 ASP A N 1
ATOM 540 C CA . ASP A 1 74 ? -15.707 1.622 -39.472 1.00 92.44 74 ASP A CA 1
ATOM 541 C C . ASP A 1 74 ? -15.131 0.245 -39.860 1.00 92.44 74 ASP A C 1
ATOM 543 O O . ASP A 1 74 ? -15.850 -0.604 -40.386 1.00 92.44 74 ASP A O 1
ATOM 547 N N . LEU A 1 75 ? -13.867 -0.030 -39.506 1.00 92.25 75 LEU A N 1
ATOM 548 C CA . LEU A 1 75 ? -13.252 -1.356 -39.615 1.00 92.25 75 LEU A CA 1
ATOM 549 C C . LEU A 1 75 ? -13.684 -2.326 -38.512 1.00 92.25 75 LEU A C 1
ATOM 551 O O . LEU A 1 75 ? -13.615 -3.538 -38.709 1.00 92.25 75 LEU A O 1
ATOM 555 N N . LEU A 1 76 ? -14.091 -1.829 -37.338 1.00 93.00 76 LEU A N 1
ATOM 556 C CA . LEU A 1 76 ? -14.323 -2.673 -36.158 1.00 93.00 76 LEU A CA 1
ATOM 557 C C . LEU A 1 76 ? -15.368 -3.780 -36.378 1.00 93.00 76 LEU A C 1
ATOM 559 O O . LEU A 1 76 ? -15.097 -4.904 -35.960 1.00 93.00 76 LEU A O 1
ATOM 563 N N . PRO A 1 77 ? -16.516 -3.534 -37.045 1.00 92.75 77 PRO A N 1
ATOM 564 C CA . PRO A 1 77 ? -17.526 -4.572 -37.263 1.00 92.75 77 PRO A CA 1
ATOM 565 C C . PRO A 1 77 ? -17.038 -5.759 -38.103 1.00 92.75 77 PRO A C 1
ATOM 567 O O . PRO A 1 77 ? -17.578 -6.853 -37.984 1.00 92.75 77 PRO A O 1
ATOM 570 N N . VAL A 1 78 ? -16.030 -5.547 -38.953 1.00 92.06 78 VAL A N 1
ATOM 571 C CA . VAL A 1 78 ? -15.478 -6.568 -39.857 1.00 92.06 78 VAL A CA 1
ATOM 572 C C . VAL A 1 78 ? -14.073 -7.012 -39.452 1.00 92.06 78 VAL A C 1
ATOM 574 O O . VAL A 1 78 ? -13.472 -7.839 -40.131 1.00 92.06 78 VAL A O 1
ATOM 577 N N . MET A 1 79 ? -13.538 -6.503 -38.339 1.00 90.75 79 MET A N 1
ATOM 578 C CA . MET A 1 79 ? -12.127 -6.648 -37.975 1.00 90.75 79 MET A CA 1
ATOM 579 C C . MET A 1 79 ? -11.679 -8.107 -37.873 1.00 90.75 79 MET A C 1
ATOM 581 O O . MET A 1 79 ? -10.544 -8.414 -38.220 1.00 90.75 79 MET A O 1
ATOM 585 N N . ASP A 1 80 ? -12.544 -9.029 -37.449 1.00 85.88 80 ASP A N 1
ATOM 586 C CA . ASP A 1 80 ? -12.197 -10.449 -37.315 1.00 85.88 80 ASP A CA 1
ATOM 587 C C . ASP A 1 80 ? -12.046 -11.160 -38.664 1.00 85.88 80 ASP A C 1
ATOM 589 O O . ASP A 1 80 ? -11.166 -12.010 -38.810 1.00 85.88 80 ASP A O 1
ATOM 593 N N . THR A 1 81 ? -12.823 -10.753 -39.668 1.00 89.50 81 THR A N 1
ATOM 594 C CA . THR A 1 81 ? -12.912 -11.412 -40.982 1.00 89.50 81 THR A CA 1
ATOM 595 C C . THR A 1 81 ? -12.241 -10.633 -42.114 1.00 89.50 81 THR A C 1
ATOM 597 O O . THR A 1 81 ? -12.120 -11.154 -43.221 1.00 89.50 81 THR A O 1
ATOM 600 N N . ILE A 1 82 ? -11.784 -9.404 -41.853 1.00 92.81 82 ILE A N 1
ATOM 601 C CA . ILE A 1 82 ? -11.207 -8.520 -42.866 1.00 92.81 82 ILE A CA 1
ATOM 602 C C . ILE A 1 82 ? -9.888 -9.058 -43.437 1.00 92.81 82 ILE A C 1
ATOM 604 O O . ILE A 1 82 ? -8.994 -9.493 -42.707 1.00 92.81 82 ILE A O 1
ATOM 608 N N . ASP A 1 83 ? -9.758 -8.978 -44.763 1.00 91.44 83 ASP A N 1
ATOM 609 C CA . ASP A 1 83 ? -8.551 -9.337 -45.507 1.00 91.44 83 ASP A CA 1
ATOM 610 C C . ASP A 1 83 ? -7.825 -8.088 -46.062 1.00 91.44 83 ASP A C 1
ATOM 612 O O . ASP A 1 83 ? -8.391 -6.987 -46.086 1.00 91.44 83 ASP A O 1
ATOM 616 N N . PRO A 1 84 ? -6.574 -8.212 -46.550 1.00 92.19 84 PRO A N 1
ATOM 617 C CA . PRO A 1 84 ? -5.831 -7.063 -47.064 1.00 92.19 84 PRO A CA 1
ATOM 618 C C . PRO A 1 84 ? -6.456 -6.364 -48.277 1.00 92.19 84 PRO A C 1
ATOM 620 O O . PRO A 1 84 ? -6.086 -5.232 -48.569 1.00 92.19 84 PRO A O 1
ATOM 623 N N . ARG A 1 85 ? -7.329 -7.029 -49.047 1.00 89.62 85 ARG A N 1
ATOM 624 C CA . ARG A 1 85 ? -7.981 -6.419 -50.220 1.00 89.62 85 ARG A CA 1
ATOM 625 C C . ARG A 1 85 ? -9.174 -5.578 -49.793 1.00 89.62 85 ARG A C 1
ATOM 627 O O . ARG A 1 85 ? -9.357 -4.487 -50.312 1.00 89.62 85 ARG A O 1
ATOM 634 N N . THR A 1 86 ? -9.947 -6.089 -48.847 1.00 88.94 86 THR A N 1
ATOM 635 C CA . THR A 1 86 ? -11.131 -5.446 -48.282 1.00 88.94 86 THR A CA 1
ATOM 636 C C . THR A 1 86 ? -10.728 -4.251 -47.425 1.00 88.94 86 THR A C 1
ATOM 638 O O . THR A 1 86 ? -11.389 -3.225 -47.465 1.00 88.94 86 THR A O 1
ATOM 641 N N . LEU A 1 87 ? -9.586 -4.316 -46.733 1.00 93.38 87 LEU A N 1
ATOM 642 C CA . LEU A 1 87 ? -9.043 -3.179 -45.983 1.00 93.38 87 LEU A CA 1
ATOM 643 C C . LEU A 1 87 ? -8.812 -1.923 -46.847 1.00 93.38 87 LEU A C 1
ATOM 645 O O . LEU A 1 87 ? -8.971 -0.814 -46.348 1.00 93.38 87 LEU A O 1
ATOM 649 N N . GLU A 1 88 ? -8.504 -2.068 -48.141 1.00 93.00 88 GLU A N 1
ATOM 650 C CA . GLU A 1 88 ? -8.294 -0.928 -49.054 1.00 93.00 88 GLU A CA 1
ATOM 651 C C . GLU A 1 88 ? -9.534 -0.041 -49.212 1.00 93.00 88 GLU A C 1
ATOM 653 O O . GLU A 1 88 ? -9.388 1.162 -49.416 1.00 93.00 88 GLU A O 1
ATOM 658 N N . SER A 1 89 ? -10.751 -0.593 -49.102 1.00 91.62 89 SER A N 1
ATOM 659 C CA . SER A 1 89 ? -11.978 0.208 -49.230 1.00 91.62 89 SER A CA 1
ATOM 660 C C . SER A 1 89 ? -12.222 1.133 -48.039 1.00 91.62 89 SER A C 1
ATOM 662 O O . SER A 1 89 ? -13.082 2.003 -48.115 1.00 91.62 89 SER A O 1
ATOM 664 N N . TYR A 1 90 ? -11.471 0.949 -46.951 1.00 94.12 90 TYR A N 1
ATOM 665 C CA . TYR A 1 90 ? -11.537 1.773 -45.746 1.00 94.12 90 TYR A CA 1
ATOM 666 C C . TYR A 1 90 ? -10.417 2.819 -45.674 1.00 94.12 90 TYR A C 1
ATOM 668 O O . TYR A 1 90 ? -10.295 3.524 -44.674 1.00 94.12 90 TYR A O 1
ATOM 676 N N . LEU A 1 91 ? -9.580 2.917 -46.711 1.00 95.75 91 LEU A N 1
ATOM 677 C CA . LEU A 1 91 ? -8.517 3.913 -46.789 1.00 95.75 91 LEU A CA 1
ATOM 678 C C . LEU A 1 91 ? -8.961 5.105 -47.630 1.00 95.75 91 LEU A C 1
ATOM 680 O O . LEU A 1 91 ? -9.355 4.955 -48.788 1.00 95.75 91 LEU A O 1
ATOM 684 N N . LEU A 1 92 ? -8.807 6.306 -47.080 1.00 94.38 92 LEU A N 1
ATOM 685 C CA . LEU A 1 92 ? -9.091 7.544 -47.790 1.00 94.38 92 LEU A CA 1
ATOM 686 C C . LEU A 1 92 ? -8.068 7.754 -48.924 1.00 94.38 92 LEU A C 1
ATOM 688 O O . LEU A 1 92 ? -6.859 7.787 -48.659 1.00 94.38 92 LEU A O 1
ATOM 692 N N . PRO A 1 93 ? -8.516 7.888 -50.187 1.00 94.12 93 PRO A N 1
ATOM 693 C CA . PRO A 1 93 ? -7.661 8.240 -51.316 1.00 94.12 93 PRO A CA 1
ATOM 694 C C . PRO A 1 93 ? -7.187 9.693 -51.224 1.00 94.12 93 PRO A C 1
ATOM 696 O O . PRO A 1 93 ? -7.990 10.585 -50.977 1.00 94.12 93 PRO A O 1
ATOM 699 N N . HIS A 1 94 ? -5.921 9.952 -51.543 1.00 91.75 94 HIS A N 1
ATOM 700 C CA . HIS A 1 94 ? -5.424 11.301 -51.821 1.00 91.75 94 HIS A CA 1
ATOM 701 C C . HIS A 1 94 ? -4.876 11.391 -53.255 1.00 91.75 94 HIS A C 1
ATOM 703 O O . HIS A 1 94 ? -4.300 10.426 -53.760 1.00 91.75 94 HIS A O 1
ATOM 709 N N . GLU A 1 95 ? -5.003 12.553 -53.906 1.00 85.12 95 GLU A N 1
ATOM 710 C CA . GLU A 1 95 ? -4.610 12.772 -55.314 1.00 85.12 95 GLU A CA 1
ATOM 711 C C . GLU A 1 95 ? -3.131 12.473 -55.600 1.00 85.12 95 GLU A C 1
ATOM 713 O O . GLU A 1 95 ? -2.770 12.072 -56.703 1.00 85.12 95 GLU A O 1
ATOM 718 N N . SER A 1 96 ? -2.267 12.611 -54.592 1.00 81.12 96 SER A N 1
ATOM 719 C CA . SER A 1 96 ? -0.845 12.257 -54.699 1.00 81.12 96 SER A CA 1
ATOM 720 C C . SER A 1 96 ? -0.576 10.763 -54.848 1.00 81.12 96 SER A C 1
ATOM 722 O O . SER A 1 96 ? 0.547 10.411 -55.187 1.00 81.12 96 SER A O 1
ATOM 724 N N . GLY A 1 97 ? -1.552 9.896 -54.561 1.00 86.06 97 GLY A N 1
ATOM 725 C CA . GLY A 1 97 ? -1.381 8.442 -54.482 1.00 86.06 97 GLY A CA 1
ATOM 726 C C . GLY A 1 97 ? -1.228 7.893 -53.058 1.00 86.06 97 GLY A C 1
ATOM 727 O O . GLY A 1 97 ? -1.040 6.688 -52.898 1.00 86.06 97 GLY A O 1
ATOM 728 N N . LEU A 1 98 ? -1.322 8.740 -52.024 1.00 92.88 98 LEU A N 1
ATOM 729 C CA . LEU A 1 98 ? -1.376 8.298 -50.625 1.00 92.88 98 LEU A CA 1
ATOM 730 C C . LEU A 1 98 ? -2.726 7.645 -50.295 1.00 92.88 98 LEU A C 1
ATOM 732 O O . LEU A 1 98 ? -3.775 8.042 -50.810 1.00 92.88 98 LEU A O 1
ATOM 736 N N . ARG A 1 99 ? -2.690 6.669 -49.386 1.00 95.88 99 ARG A N 1
ATOM 737 C CA . ARG A 1 99 ? -3.867 6.042 -48.771 1.00 95.88 99 ARG A CA 1
ATOM 738 C C . ARG A 1 99 ? -3.851 6.313 -47.272 1.00 95.88 99 ARG A C 1
ATOM 740 O O . ARG A 1 99 ? -2.841 6.026 -46.641 1.00 95.88 99 ARG A O 1
ATOM 747 N N . LEU A 1 100 ? -4.919 6.855 -46.694 1.00 95.94 100 LEU A N 1
ATOM 748 C CA . LEU A 1 100 ? -4.974 7.183 -45.263 1.00 95.94 100 LEU A CA 1
ATOM 749 C C . LEU A 1 100 ? -5.996 6.315 -44.523 1.00 95.94 100 LEU A C 1
ATOM 751 O O . LEU A 1 100 ? -7.181 6.358 -44.830 1.00 95.94 100 LEU A O 1
ATOM 755 N N . LEU A 1 101 ? -5.548 5.612 -43.485 1.00 95.56 101 LEU A N 1
ATOM 756 C CA . LEU A 1 101 ? -6.413 5.096 -42.433 1.00 95.56 101 LEU A CA 1
ATOM 757 C C . LEU A 1 101 ? -6.576 6.174 -41.356 1.00 95.56 101 LEU A C 1
ATOM 759 O O . LEU A 1 101 ? -5.663 6.411 -40.561 1.00 95.56 101 LEU A O 1
ATOM 763 N N . ALA A 1 102 ? -7.713 6.865 -41.380 1.00 93.06 102 ALA A N 1
ATOM 764 C CA . ALA A 1 102 ? -7.940 8.051 -40.564 1.00 93.06 102 ALA A CA 1
ATOM 765 C C . ALA A 1 102 ? -8.355 7.726 -39.122 1.00 93.06 102 ALA A C 1
ATOM 767 O O . ALA A 1 102 ? -9.083 6.764 -38.866 1.00 93.06 102 ALA A O 1
ATOM 768 N N . ALA A 1 103 ? -7.938 8.575 -38.182 1.00 90.88 103 ALA A N 1
ATOM 769 C CA . ALA A 1 103 ? -8.364 8.496 -36.791 1.00 90.88 103 ALA A CA 1
ATOM 770 C C . ALA A 1 103 ? -9.871 8.812 -36.661 1.00 90.88 103 ALA A C 1
ATOM 772 O O . ALA A 1 103 ? -10.401 9.598 -37.453 1.00 90.88 103 ALA A O 1
ATOM 773 N N . PRO A 1 104 ? -10.569 8.256 -35.653 1.00 87.62 104 PRO A N 1
ATOM 774 C CA . PRO A 1 104 ? -11.990 8.505 -35.449 1.00 87.62 104 PRO A CA 1
ATOM 775 C C . PRO A 1 104 ? -12.317 9.978 -35.214 1.00 87.62 104 PRO A C 1
ATOM 777 O O . PRO A 1 104 ? -11.560 10.711 -34.575 1.00 87.62 104 PRO A O 1
ATOM 780 N N . ARG A 1 105 ? -13.499 10.397 -35.675 1.00 80.31 105 ARG A N 1
ATOM 781 C CA . ARG A 1 105 ? -13.935 11.804 -35.603 1.00 80.31 105 ARG A CA 1
ATOM 782 C C . ARG A 1 105 ? -14.279 12.294 -34.190 1.00 80.31 105 ARG A C 1
ATOM 784 O O . ARG A 1 105 ? -14.354 13.503 -33.982 1.00 80.31 105 ARG A O 1
ATOM 791 N N . SER A 1 106 ? -14.522 11.391 -33.239 1.00 79.75 106 SER A N 1
ATOM 792 C CA . SER A 1 106 ? -15.013 11.740 -31.903 1.00 79.75 106 SER A CA 1
ATOM 793 C C . SER A 1 106 ? -14.400 10.887 -30.784 1.00 79.75 106 SER A C 1
ATOM 795 O O . SER A 1 106 ? -13.978 9.749 -31.028 1.00 79.75 106 SER A O 1
ATOM 797 N N . PRO A 1 107 ? -14.352 11.409 -29.540 1.00 76.62 107 PRO A N 1
ATOM 798 C CA . PRO A 1 107 ? -13.706 10.696 -28.450 1.00 76.62 107 PRO A CA 1
ATOM 799 C C . PRO A 1 107 ? -14.351 9.367 -28.023 1.00 76.62 107 PRO A C 1
ATOM 801 O O . PRO A 1 107 ? -13.677 8.395 -27.703 1.00 76.62 107 PRO A O 1
ATOM 804 N N . ASP A 1 108 ? -15.672 9.282 -28.054 1.00 80.88 108 ASP A N 1
ATOM 805 C CA . ASP A 1 108 ? -16.415 8.054 -27.758 1.00 80.88 108 ASP A CA 1
ATOM 806 C C . ASP A 1 108 ? -16.056 6.907 -28.723 1.00 80.88 108 ASP A C 1
ATOM 808 O O . ASP A 1 108 ? -15.952 5.746 -28.319 1.00 80.88 108 ASP A O 1
ATOM 812 N N . ARG A 1 109 ? -15.784 7.234 -29.993 1.00 83.69 109 ARG A N 1
ATOM 813 C CA . ARG A 1 109 ? -15.370 6.257 -31.003 1.00 83.69 109 ARG A CA 1
ATOM 814 C C . ARG A 1 109 ? -13.949 5.752 -30.743 1.00 83.69 109 ARG A C 1
ATOM 816 O O . ARG A 1 109 ? -13.721 4.549 -30.866 1.00 83.69 109 ARG A O 1
ATOM 823 N N . TRP A 1 110 ? -13.013 6.600 -30.296 1.00 80.12 110 TRP A N 1
ATOM 824 C CA . TRP A 1 110 ? -11.633 6.153 -30.023 1.00 80.12 110 TRP A CA 1
ATOM 825 C C . TRP A 1 110 ? -11.562 5.062 -28.952 1.00 80.12 110 TRP A C 1
ATOM 827 O O . TRP A 1 110 ? -10.746 4.148 -29.077 1.00 80.12 110 TRP A O 1
ATOM 837 N N . GLN A 1 111 ? -12.423 5.115 -27.928 1.00 83.12 111 GLN A N 1
ATOM 838 C CA . GLN A 1 111 ? -12.417 4.148 -26.819 1.00 83.12 111 GLN A CA 1
ATOM 839 C C . GLN A 1 111 ? -12.723 2.714 -27.267 1.00 83.12 111 GLN A C 1
ATOM 841 O O . GLN A 1 111 ? -12.373 1.756 -26.581 1.00 83.12 111 GLN A O 1
ATOM 846 N N . ARG A 1 112 ? -13.348 2.548 -28.436 1.00 87.50 112 ARG A N 1
ATOM 847 C CA . ARG A 1 112 ? -13.691 1.238 -29.003 1.00 87.50 112 ARG A CA 1
ATOM 848 C C . ARG A 1 112 ? -12.493 0.546 -29.662 1.00 87.50 112 ARG A C 1
ATOM 850 O O . ARG A 1 112 ? -12.552 -0.654 -29.937 1.00 87.50 112 ARG A O 1
ATOM 857 N N . ILE A 1 113 ? -11.408 1.277 -29.921 1.00 88.19 113 ILE A N 1
ATOM 858 C CA . ILE A 1 113 ? -10.198 0.760 -30.563 1.00 88.19 113 ILE A CA 1
ATOM 859 C C . ILE A 1 113 ? -9.234 0.229 -29.490 1.00 88.19 113 ILE A C 1
ATOM 861 O O . ILE A 1 113 ? -8.698 0.999 -28.691 1.00 88.19 113 ILE A O 1
ATOM 865 N N . LYS A 1 114 ? -8.992 -1.088 -29.507 1.00 89.19 114 LYS A N 1
ATOM 866 C CA . LYS A 1 114 ? -8.050 -1.815 -28.637 1.00 89.19 114 LYS A CA 1
ATOM 867 C C . LYS A 1 114 ? -6.733 -2.107 -29.368 1.00 89.19 114 LYS A C 1
ATOM 869 O O . LYS A 1 114 ? -6.712 -2.061 -30.599 1.00 89.19 114 LYS A O 1
ATOM 874 N N . GLU A 1 115 ? -5.666 -2.467 -28.645 1.00 86.81 115 GLU A N 1
ATOM 875 C CA . GLU A 1 115 ? -4.354 -2.777 -29.246 1.00 86.81 115 GLU A CA 1
ATOM 876 C C . GLU A 1 115 ? -4.415 -3.810 -30.384 1.00 86.81 115 GLU A C 1
ATOM 878 O O . GLU A 1 115 ? -3.871 -3.558 -31.458 1.00 86.81 115 GLU A O 1
ATOM 883 N N . GLY A 1 116 ? -5.157 -4.910 -30.209 1.00 87.00 116 GLY A N 1
ATOM 884 C CA . GLY A 1 116 ? -5.253 -5.972 -31.218 1.00 87.00 116 GLY A CA 1
ATOM 885 C C . GLY A 1 116 ? -5.880 -5.518 -32.541 1.00 87.00 116 GLY A C 1
ATOM 886 O O . GLY A 1 116 ? -5.530 -6.030 -33.602 1.00 87.00 116 GLY A O 1
ATOM 887 N N . HIS A 1 117 ? -6.762 -4.510 -32.514 1.00 93.44 117 HIS A N 1
ATOM 888 C CA . HIS A 1 117 ? -7.330 -3.926 -33.733 1.00 93.44 117 HIS A CA 1
ATOM 889 C C . HIS A 1 117 ? -6.271 -3.138 -34.516 1.00 93.44 117 HIS A C 1
ATOM 891 O O . HIS A 1 117 ? -6.203 -3.227 -35.741 1.00 93.44 117 HIS A O 1
ATOM 897 N N . VAL A 1 118 ? -5.436 -2.378 -33.802 1.00 93.12 118 VAL A N 1
ATOM 898 C CA . VAL A 1 118 ? -4.358 -1.568 -34.385 1.00 93.12 118 VAL A CA 1
ATOM 899 C C . VAL A 1 118 ? -3.268 -2.462 -34.962 1.00 93.12 118 VAL A C 1
ATOM 901 O O . VAL A 1 118 ? -2.885 -2.284 -36.118 1.00 93.12 118 VAL A O 1
ATOM 904 N N . GLU A 1 119 ? -2.823 -3.456 -34.194 1.00 91.81 119 GLU A N 1
ATOM 905 C CA . GLU A 1 119 ? -1.841 -4.448 -34.635 1.00 91.81 119 GLU A CA 1
ATOM 906 C C . GLU A 1 119 ? -2.304 -5.158 -35.912 1.00 91.81 119 GLU A C 1
ATOM 908 O O . GLU A 1 119 ? -1.572 -5.183 -36.907 1.00 91.81 119 GLU A O 1
ATOM 913 N N . LYS A 1 120 ? -3.549 -5.657 -35.934 1.00 92.81 120 LYS A N 1
ATOM 914 C CA . LYS A 1 120 ? -4.110 -6.343 -37.104 1.00 92.81 120 LYS A CA 1
ATOM 915 C C . LYS A 1 120 ? -4.200 -5.423 -38.322 1.00 92.81 120 LYS A C 1
ATOM 917 O O . LYS A 1 120 ? -3.760 -5.815 -39.402 1.00 92.81 120 LYS A O 1
ATOM 922 N N . ALA A 1 121 ? -4.711 -4.199 -38.169 1.00 94.69 121 ALA A N 1
ATOM 923 C CA . ALA A 1 121 ? -4.828 -3.248 -39.276 1.00 94.69 121 ALA A CA 1
ATOM 924 C C . ALA A 1 121 ? -3.456 -2.893 -39.876 1.00 94.69 121 ALA A C 1
ATOM 926 O O . ALA A 1 121 ? -3.262 -3.010 -41.088 1.00 94.69 121 ALA A O 1
ATOM 927 N N . VAL A 1 122 ? -2.476 -2.535 -39.037 1.00 96.00 122 VAL A N 1
ATOM 928 C CA . VAL A 1 122 ? -1.111 -2.215 -39.489 1.00 96.00 122 VAL A CA 1
ATOM 929 C C . VAL A 1 122 ? -0.463 -3.427 -40.156 1.00 96.00 122 VAL A C 1
ATOM 931 O O . VAL A 1 122 ? 0.165 -3.277 -41.203 1.00 96.00 122 VAL A O 1
ATOM 934 N N . HIS A 1 123 ? -0.648 -4.632 -39.612 1.00 93.31 123 HIS A N 1
ATOM 935 C CA . HIS A 1 123 ? -0.127 -5.858 -40.210 1.00 93.31 123 HIS A CA 1
ATOM 936 C C . HIS A 1 123 ? -0.720 -6.126 -41.604 1.00 93.31 123 HIS A C 1
ATOM 938 O O . HIS A 1 123 ? 0.025 -6.415 -42.542 1.00 93.31 123 HIS A O 1
ATOM 944 N N . LEU A 1 124 ? -2.039 -5.985 -41.772 1.00 93.44 124 LEU A N 1
ATOM 945 C CA . LEU A 1 124 ? -2.729 -6.223 -43.044 1.00 93.44 124 LEU A CA 1
ATOM 946 C C . LEU A 1 124 ? -2.345 -5.206 -44.134 1.00 93.44 124 LEU A C 1
ATOM 948 O O . LEU A 1 124 ? -2.196 -5.587 -45.298 1.00 93.44 124 LEU A O 1
ATOM 952 N N . LEU A 1 125 ? -2.101 -3.938 -43.780 1.00 96.31 125 LEU A N 1
ATOM 953 C CA . LEU A 1 125 ? -1.674 -2.909 -44.743 1.00 96.31 125 LEU A CA 1
ATOM 954 C C . LEU A 1 125 ? -0.356 -3.255 -45.450 1.00 96.31 125 LEU A C 1
ATOM 956 O O . LEU A 1 125 ? -0.176 -2.924 -46.627 1.00 96.31 125 LEU A O 1
ATOM 960 N N . ARG A 1 126 ? 0.537 -3.989 -44.773 1.00 95.38 126 ARG A N 1
ATOM 961 C CA . ARG A 1 126 ? 1.852 -4.401 -45.299 1.00 95.38 126 ARG A CA 1
ATOM 962 C C . ARG A 1 126 ? 1.767 -5.364 -46.483 1.00 95.38 126 ARG A C 1
ATOM 964 O O . ARG A 1 126 ? 2.753 -5.535 -47.191 1.00 95.38 126 ARG A O 1
ATOM 971 N N . TYR A 1 127 ? 0.625 -6.007 -46.720 1.00 93.00 127 TYR A N 1
ATOM 972 C CA . TYR A 1 127 ? 0.465 -6.925 -47.855 1.00 93.00 127 TYR A CA 1
ATOM 973 C C . TYR A 1 127 ? 0.235 -6.199 -49.187 1.00 93.00 127 TYR A C 1
ATOM 975 O O . TYR A 1 127 ? 0.371 -6.816 -50.249 1.00 93.00 127 TYR A O 1
ATOM 983 N N . ARG A 1 128 ? -0.160 -4.918 -49.154 1.00 93.19 128 ARG A N 1
ATOM 984 C CA . ARG A 1 128 ? -0.531 -4.145 -50.355 1.00 93.19 128 ARG A CA 1
ATOM 985 C C . ARG A 1 128 ? 0.240 -2.841 -50.540 1.00 93.19 128 ARG A C 1
ATOM 987 O O . ARG A 1 128 ? 0.248 -2.313 -51.654 1.00 93.19 128 ARG A O 1
ATOM 994 N N . HIS A 1 129 ? 0.917 -2.383 -49.492 1.00 96.00 129 HIS A N 1
ATOM 995 C CA . HIS A 1 129 ? 1.734 -1.177 -49.492 1.00 96.00 129 HIS A CA 1
ATOM 996 C C . HIS A 1 129 ? 3.203 -1.530 -49.275 1.00 96.00 129 HIS A C 1
ATOM 998 O O . HIS A 1 129 ? 3.518 -2.389 -48.456 1.00 96.00 129 HIS A O 1
ATOM 1004 N N . ASP A 1 130 ? 4.097 -0.841 -49.983 1.00 94.94 130 ASP A N 1
ATOM 1005 C CA . ASP A 1 130 ? 5.544 -0.983 -49.806 1.00 94.94 130 ASP A CA 1
ATOM 1006 C C . ASP A 1 130 ? 5.988 -0.360 -48.474 1.00 94.94 130 ASP A C 1
ATOM 1008 O O . ASP A 1 130 ? 6.885 -0.877 -47.802 1.00 94.94 130 ASP A O 1
ATOM 1012 N N . PHE A 1 131 ? 5.310 0.720 -48.062 1.00 97.06 131 PHE A N 1
ATOM 1013 C CA . PHE A 1 131 ? 5.522 1.399 -46.787 1.00 97.06 131 PHE A CA 1
ATOM 1014 C C . PHE A 1 131 ? 4.204 1.701 -46.068 1.00 97.06 131 PHE A C 1
ATOM 1016 O O . PHE A 1 131 ? 3.241 2.172 -46.673 1.00 97.06 131 PHE A O 1
ATOM 1023 N N . VAL A 1 132 ? 4.195 1.479 -44.755 1.00 97.56 132 VAL A N 1
ATOM 1024 C CA . VAL A 1 132 ? 3.117 1.874 -43.842 1.00 97.56 132 VAL A CA 1
ATOM 1025 C C . VAL A 1 132 ? 3.705 2.854 -42.834 1.00 97.56 132 VAL A C 1
ATOM 1027 O O . VAL A 1 132 ? 4.550 2.480 -42.022 1.00 97.56 132 VAL A O 1
ATOM 1030 N N . LEU A 1 133 ? 3.305 4.118 -42.916 1.00 97.38 133 LEU A N 1
ATOM 1031 C CA . LEU A 1 133 ? 3.778 5.184 -42.040 1.00 97.38 133 LEU A CA 1
ATOM 1032 C C . LEU A 1 133 ? 2.728 5.457 -40.964 1.00 97.38 133 LEU A C 1
ATOM 1034 O O . LEU A 1 133 ? 1.578 5.750 -41.284 1.00 97.38 133 LEU A O 1
ATOM 1038 N N . VAL A 1 134 ? 3.120 5.363 -39.697 1.00 96.44 134 VAL A N 1
ATOM 1039 C CA . VAL A 1 134 ? 2.206 5.489 -38.557 1.00 96.44 134 VAL A CA 1
ATOM 1040 C C . VAL A 1 134 ? 2.535 6.752 -37.766 1.00 96.44 134 VAL A C 1
ATOM 1042 O O . VAL A 1 134 ? 3.640 6.884 -37.235 1.00 96.44 134 VAL A O 1
ATOM 1045 N N . ASP A 1 135 ? 1.583 7.683 -37.683 1.00 94.31 135 ASP A N 1
ATOM 1046 C CA . ASP A 1 135 ? 1.678 8.855 -36.806 1.00 94.31 135 ASP A CA 1
ATOM 1047 C C . ASP A 1 135 ? 1.125 8.489 -35.427 1.00 94.31 135 ASP A C 1
ATOM 1049 O O . ASP A 1 135 ? -0.085 8.332 -35.245 1.00 94.31 135 ASP A O 1
ATOM 1053 N N . LEU A 1 136 ? 2.025 8.271 -34.468 1.00 92.38 136 LEU A N 1
ATOM 1054 C CA . LEU A 1 136 ? 1.669 7.763 -33.148 1.00 92.38 136 LEU A CA 1
ATOM 1055 C C . LEU A 1 136 ? 1.203 8.885 -32.217 1.00 92.38 136 LEU A C 1
ATOM 1057 O O . LEU A 1 136 ? 1.707 10.012 -32.254 1.00 92.38 136 LEU A O 1
ATOM 1061 N N . ALA A 1 137 ? 0.294 8.551 -31.298 1.00 86.62 137 ALA A N 1
ATOM 1062 C CA . ALA A 1 137 ? -0.053 9.425 -30.184 1.00 86.62 137 ALA A CA 1
ATOM 1063 C C . ALA A 1 137 ? 1.189 9.791 -29.351 1.00 86.62 137 ALA A C 1
ATOM 1065 O O . ALA A 1 137 ? 2.194 9.090 -29.344 1.00 86.62 137 ALA A O 1
ATOM 1066 N N . THR A 1 138 ? 1.120 10.901 -28.615 1.00 83.75 138 THR A N 1
ATOM 1067 C CA . THR A 1 138 ? 2.232 11.343 -27.751 1.00 83.75 138 THR A CA 1
ATOM 1068 C C . THR A 1 138 ? 2.291 10.620 -26.407 1.00 83.75 138 THR A C 1
ATOM 1070 O O . THR A 1 138 ? 3.257 10.781 -25.671 1.00 83.75 138 THR A O 1
ATOM 1073 N N . GLY A 1 139 ? 1.200 9.952 -26.024 1.00 78.25 139 GLY A N 1
ATOM 1074 C CA . GLY A 1 139 ? 1.127 9.157 -24.804 1.00 78.25 139 GLY A CA 1
ATOM 1075 C C . GLY A 1 139 ? 1.649 7.751 -25.066 1.00 78.25 139 GLY A C 1
ATOM 1076 O O . GLY A 1 139 ? 1.481 7.224 -26.164 1.00 78.25 139 GLY A O 1
ATOM 1077 N N . PHE A 1 140 ? 2.266 7.151 -24.056 1.00 74.25 140 PHE A N 1
ATOM 1078 C CA . PHE A 1 140 ? 2.788 5.792 -24.131 1.00 74.25 140 PHE A CA 1
ATOM 1079 C C . PHE A 1 140 ? 1.701 4.800 -23.689 1.00 74.25 140 PHE A C 1
ATOM 1081 O O . PHE A 1 140 ? 1.652 4.399 -22.530 1.00 74.25 140 PHE A O 1
ATOM 1088 N N . ASP A 1 141 ? 0.760 4.497 -24.589 1.00 81.94 141 ASP A N 1
ATOM 1089 C CA . ASP A 1 141 ? -0.386 3.614 -24.330 1.00 81.94 141 ASP A CA 1
ATOM 1090 C C . ASP A 1 141 ? -0.264 2.248 -25.034 1.00 81.94 141 ASP A C 1
ATOM 1092 O O . ASP A 1 141 ? 0.656 2.012 -25.824 1.00 81.94 141 ASP A O 1
ATOM 1096 N N . THR A 1 142 ? -1.203 1.334 -24.764 1.00 82.12 142 THR A N 1
ATOM 1097 C CA . THR A 1 142 ? -1.172 -0.030 -25.320 1.00 82.12 142 THR A CA 1
ATOM 1098 C C . THR A 1 142 ? -1.247 -0.069 -26.850 1.00 82.12 142 THR A C 1
ATOM 1100 O O . THR A 1 142 ? -0.723 -0.993 -27.462 1.00 82.12 142 THR A O 1
ATOM 1103 N N . ARG A 1 143 ? -1.823 0.947 -27.507 1.00 86.25 143 ARG A N 1
ATOM 1104 C CA . ARG A 1 143 ? -1.936 1.023 -28.976 1.00 86.25 143 ARG A CA 1
ATOM 1105 C C . ARG A 1 143 ? -0.636 1.479 -29.615 1.00 86.25 143 ARG A C 1
ATOM 1107 O O . ARG A 1 143 ? -0.252 0.947 -30.652 1.00 86.25 143 ARG A O 1
ATOM 1114 N N . VAL A 1 144 ? 0.057 2.429 -28.987 1.00 86.69 144 VAL A N 1
ATOM 1115 C CA . VAL A 1 144 ? 1.427 2.782 -29.370 1.00 86.69 144 VAL A CA 1
ATOM 1116 C C . VAL A 1 144 ? 2.327 1.556 -29.225 1.00 86.69 144 VAL A C 1
ATOM 1118 O O . VAL A 1 144 ? 3.037 1.203 -30.168 1.00 86.69 144 VAL A O 1
ATOM 1121 N N . LEU A 1 145 ? 2.224 0.846 -28.098 1.00 85.12 145 LEU A N 1
ATOM 1122 C CA . LEU A 1 145 ? 2.964 -0.394 -27.855 1.00 85.12 145 LEU A CA 1
ATOM 1123 C C . LEU A 1 145 ? 2.610 -1.525 -28.829 1.00 85.12 145 LEU A C 1
ATOM 1125 O O . LEU A 1 145 ? 3.483 -2.325 -29.134 1.00 85.12 145 LEU A O 1
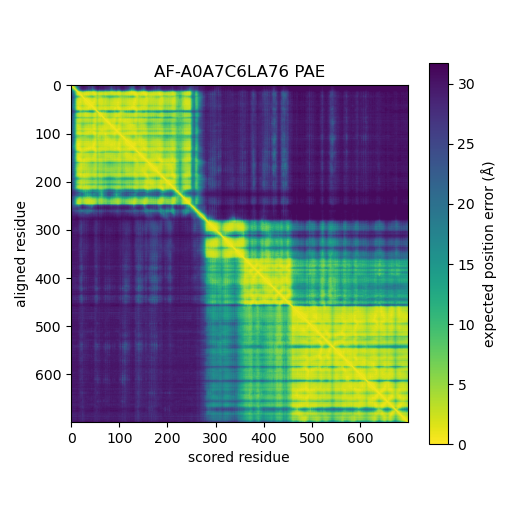ATOM 1129 N N . ALA A 1 146 ? 1.396 -1.565 -29.380 1.00 87.12 146 ALA A N 1
ATOM 1130 C CA . ALA A 1 146 ? 1.014 -2.542 -30.404 1.00 87.12 146 ALA A CA 1
ATOM 1131 C C . ALA A 1 146 ? 1.762 -2.341 -31.736 1.00 87.12 146 ALA A C 1
ATOM 1133 O O . ALA A 1 146 ? 2.011 -3.291 -32.475 1.00 87.12 146 ALA A O 1
ATOM 1134 N N . VAL A 1 147 ? 2.139 -1.099 -32.062 1.00 91.38 147 VAL A N 1
ATOM 1135 C CA . VAL A 1 147 ? 2.799 -0.758 -33.336 1.00 91.38 147 VAL A CA 1
ATOM 1136 C C . VAL A 1 147 ? 4.325 -0.825 -33.238 1.00 91.38 147 VAL A C 1
ATOM 1138 O O . VAL A 1 147 ? 4.995 -1.154 -34.224 1.00 91.38 147 VAL A O 1
ATOM 1141 N N . MET A 1 148 ? 4.903 -0.542 -32.066 1.00 90.06 148 MET A N 1
ATOM 1142 C CA . MET A 1 148 ? 6.363 -0.506 -31.873 1.00 90.06 148 MET A CA 1
ATOM 1143 C C . MET A 1 148 ? 7.080 -1.823 -32.263 1.00 90.06 148 MET A C 1
ATOM 1145 O O . MET A 1 148 ? 8.053 -1.743 -33.018 1.00 90.06 148 MET A O 1
ATOM 1149 N N . PRO A 1 149 ? 6.604 -3.033 -31.887 1.00 87.62 149 PRO A N 1
ATOM 1150 C CA . PRO A 1 149 ? 7.216 -4.306 -32.290 1.00 87.62 149 PRO A CA 1
ATOM 1151 C C . PRO A 1 149 ? 7.238 -4.535 -33.802 1.00 87.62 149 PRO A C 1
ATOM 1153 O O . PRO A 1 149 ? 8.169 -5.153 -34.330 1.00 87.62 149 PRO A O 1
ATOM 1156 N N . ILE A 1 150 ? 6.219 -4.029 -34.500 1.00 89.50 150 ILE A N 1
ATOM 1157 C CA . ILE A 1 150 ? 6.020 -4.194 -35.946 1.00 89.50 150 ILE A CA 1
ATOM 1158 C C . ILE A 1 150 ? 6.834 -3.152 -36.729 1.00 89.50 150 ILE A C 1
ATOM 1160 O O . ILE A 1 150 ? 7.151 -3.356 -37.901 1.00 89.50 150 ILE A O 1
ATOM 1164 N N . SER A 1 151 ? 7.199 -2.045 -36.076 1.00 93.88 151 SER A N 1
ATOM 1165 C CA . SER A 1 151 ? 7.967 -0.951 -36.663 1.00 93.88 151 SER A CA 1
ATOM 1166 C C . SER A 1 151 ? 9.393 -1.391 -36.977 1.00 93.88 151 SER A C 1
ATOM 1168 O O . SER A 1 151 ? 10.118 -1.898 -36.117 1.00 93.88 151 SER A O 1
ATOM 1170 N N . GLU A 1 152 ? 9.818 -1.161 -38.216 1.00 93.00 152 GLU A N 1
ATOM 1171 C CA . GLU A 1 152 ? 11.206 -1.346 -38.629 1.00 93.00 152 GLU A CA 1
ATOM 1172 C C . GLU A 1 152 ? 12.077 -0.191 -38.132 1.00 93.00 152 GLU A C 1
ATOM 1174 O O . GLU A 1 152 ? 13.188 -0.409 -37.649 1.00 93.00 152 GLU A O 1
ATOM 1179 N N . ARG A 1 153 ? 11.557 1.037 -38.233 1.00 92.94 153 ARG A N 1
ATOM 1180 C CA . ARG A 1 153 ? 12.182 2.247 -37.695 1.00 92.94 153 ARG A CA 1
ATOM 1181 C C . ARG A 1 153 ? 11.169 3.064 -36.910 1.00 92.94 153 ARG A C 1
ATOM 1183 O O . ARG A 1 153 ? 10.014 3.187 -37.318 1.00 92.94 153 ARG A O 1
ATOM 1190 N N . ILE A 1 154 ? 11.633 3.637 -35.807 1.00 94.25 154 ILE A N 1
ATOM 1191 C CA . ILE A 1 154 ? 10.872 4.533 -34.940 1.00 94.25 154 ILE A CA 1
ATOM 1192 C C . ILE A 1 154 ? 11.596 5.876 -34.953 1.00 94.25 154 ILE A C 1
ATOM 1194 O O . ILE A 1 154 ? 12.641 6.036 -34.327 1.00 94.25 154 ILE A O 1
ATOM 1198 N N . TYR A 1 155 ? 11.063 6.828 -35.709 1.00 94.06 155 TYR A N 1
ATOM 1199 C CA . TYR A 1 155 ? 11.559 8.195 -35.750 1.00 94.06 155 TYR A CA 1
ATOM 1200 C C . TYR A 1 155 ? 11.030 8.947 -34.531 1.00 94.06 155 TYR A C 1
ATOM 1202 O O . TYR A 1 155 ? 9.842 9.268 -34.454 1.00 94.06 155 TYR A O 1
ATOM 1210 N N . THR A 1 156 ? 11.916 9.220 -33.576 1.00 94.00 156 THR A N 1
ATOM 1211 C CA . THR A 1 156 ? 11.593 9.920 -32.333 1.00 94.00 156 THR A CA 1
ATOM 1212 C C . THR A 1 156 ? 11.999 11.384 -32.447 1.00 94.00 156 THR A C 1
ATOM 1214 O O . THR A 1 156 ? 13.181 11.710 -32.554 1.00 94.00 156 THR A O 1
ATOM 1217 N N . LEU A 1 157 ? 11.003 12.269 -32.449 1.00 93.06 157 LEU A N 1
ATOM 1218 C CA . LEU A 1 157 ? 11.187 13.695 -32.706 1.00 93.06 157 LEU A CA 1
ATOM 1219 C C . LEU A 1 157 ? 11.313 14.500 -31.413 1.00 93.06 157 LEU A C 1
ATOM 1221 O O . LEU A 1 157 ? 10.569 14.276 -30.451 1.00 93.06 157 LEU A O 1
ATOM 1225 N N . VAL A 1 158 ? 12.163 15.523 -31.450 1.00 92.94 158 VAL A N 1
ATOM 1226 C CA . VAL A 1 158 ? 12.325 16.510 -30.377 1.00 92.94 158 VAL A CA 1
ATOM 1227 C C . VAL A 1 158 ? 12.588 17.901 -30.953 1.00 92.94 158 VAL A C 1
ATOM 1229 O O . VAL A 1 158 ? 13.109 18.026 -32.058 1.00 92.94 158 VAL A O 1
ATOM 1232 N N . THR A 1 159 ? 12.231 18.945 -30.215 1.00 90.88 159 THR A N 1
ATOM 1233 C CA . THR A 1 159 ? 12.619 20.337 -30.491 1.00 90.88 159 THR A CA 1
ATOM 1234 C C . THR A 1 159 ? 13.833 20.728 -29.646 1.00 90.88 159 THR A C 1
ATOM 1236 O O . THR A 1 159 ? 14.040 20.129 -28.590 1.00 90.88 159 THR A O 1
ATOM 1239 N N . PRO A 1 160 ? 14.654 21.709 -30.062 1.00 86.50 160 PRO A N 1
ATOM 1240 C CA . PRO A 1 160 ? 15.871 22.067 -29.342 1.00 86.50 160 PRO A CA 1
ATOM 1241 C C . PRO A 1 160 ? 15.593 22.959 -28.115 1.00 86.50 160 PRO A C 1
ATOM 1243 O O . PRO A 1 160 ? 16.182 24.023 -27.939 1.00 86.50 160 PRO A O 1
ATOM 1246 N N . ASP A 1 161 ? 14.673 22.529 -27.254 1.00 82.94 161 ASP A N 1
ATOM 1247 C CA . ASP A 1 161 ? 14.418 23.122 -25.945 1.00 82.94 161 ASP A CA 1
ATOM 1248 C C . ASP A 1 161 ? 14.900 22.179 -24.836 1.00 82.94 161 ASP A C 1
ATOM 1250 O O . ASP A 1 161 ? 14.723 20.962 -24.912 1.00 82.94 161 ASP A O 1
ATOM 1254 N N . GLY A 1 162 ? 15.518 22.737 -23.789 1.00 76.69 162 GLY A N 1
ATOM 1255 C CA . GLY A 1 162 ? 16.185 21.947 -22.746 1.00 76.69 162 GLY A CA 1
ATOM 1256 C C . GLY A 1 162 ? 15.267 20.926 -22.066 1.00 76.69 162 GLY A C 1
ATOM 1257 O O . GLY A 1 162 ? 15.684 19.804 -21.791 1.00 76.69 162 GLY A O 1
ATOM 1258 N N . THR A 1 163 ? 13.993 21.265 -21.853 1.00 78.25 163 THR A N 1
ATOM 1259 C CA . THR A 1 163 ? 13.040 20.341 -21.225 1.00 78.25 163 THR A CA 1
ATOM 1260 C C . THR A 1 163 ? 12.573 19.238 -22.181 1.00 78.25 163 THR A C 1
ATOM 1262 O O . THR A 1 163 ? 12.373 18.110 -21.740 1.00 78.25 163 THR A O 1
ATOM 1265 N N . ALA A 1 164 ? 12.398 19.507 -23.482 1.00 83.44 164 ALA A N 1
ATOM 1266 C CA . ALA A 1 164 ? 12.087 18.453 -24.450 1.00 83.44 164 ALA A CA 1
ATOM 1267 C C . ALA A 1 164 ? 13.272 17.508 -24.651 1.00 83.44 164 ALA A C 1
ATOM 1269 O O . ALA A 1 164 ? 13.052 16.308 -24.783 1.00 83.44 164 ALA A O 1
ATOM 1270 N N . LEU A 1 165 ? 14.503 18.024 -24.623 1.00 85.69 165 LEU A N 1
ATOM 1271 C CA . LEU A 1 165 ? 15.724 17.221 -24.703 1.00 85.69 165 LEU A CA 1
ATOM 1272 C C . LEU A 1 165 ? 15.899 16.314 -23.481 1.00 85.69 165 LEU A C 1
ATOM 1274 O O . LEU A 1 165 ? 16.180 15.130 -23.648 1.00 85.69 165 LEU A O 1
ATOM 1278 N N . ALA A 1 166 ? 15.663 16.830 -22.271 1.00 83.25 166 ALA A N 1
ATOM 1279 C CA . ALA A 1 166 ? 15.674 16.018 -21.053 1.00 83.25 166 ALA A CA 1
ATOM 1280 C C . ALA A 1 166 ? 14.601 14.913 -21.099 1.00 83.25 166 ALA A C 1
ATOM 1282 O O . ALA A 1 166 ? 14.901 13.739 -20.891 1.00 83.25 166 ALA A O 1
ATOM 1283 N N . ASN A 1 167 ? 13.367 15.265 -21.478 1.00 83.19 167 ASN A N 1
ATOM 1284 C CA . ASN A 1 167 ? 12.284 14.291 -21.643 1.00 83.19 167 ASN A CA 1
ATOM 1285 C C . ASN A 1 167 ? 12.579 13.266 -22.751 1.00 83.19 167 ASN A C 1
ATOM 1287 O O . ASN A 1 167 ? 12.161 12.112 -22.654 1.00 83.19 167 ASN A O 1
ATOM 1291 N N . LEU A 1 168 ? 13.278 13.674 -23.814 1.00 86.12 168 LEU A N 1
ATOM 1292 C CA . LEU A 1 168 ? 13.717 12.766 -24.865 1.00 86.12 168 LEU A CA 1
ATOM 1293 C C . LEU A 1 168 ? 14.762 11.779 -24.339 1.00 86.12 168 LEU A C 1
ATOM 1295 O O . LEU A 1 168 ? 14.673 10.613 -24.698 1.00 86.12 168 LEU A O 1
ATOM 1299 N N . GLY A 1 169 ? 15.710 12.206 -23.499 1.00 84.50 169 GLY A N 1
ATOM 1300 C CA . GLY A 1 169 ? 16.687 11.302 -22.879 1.00 84.50 169 GLY A CA 1
ATOM 1301 C C . GLY A 1 169 ? 16.010 10.153 -22.126 1.00 84.50 169 GLY A C 1
ATOM 1302 O O . GLY A 1 169 ? 16.325 8.984 -22.357 1.00 84.50 169 GLY A O 1
ATOM 1303 N N . GLU A 1 170 ? 14.987 10.467 -21.329 1.00 84.38 170 GLU A N 1
ATOM 1304 C CA . GLU A 1 170 ? 14.175 9.455 -20.643 1.00 84.38 170 GLU A CA 1
ATOM 1305 C C . GLU A 1 170 ? 13.401 8.558 -21.611 1.00 84.38 170 GLU A C 1
ATOM 1307 O O . GLU A 1 170 ? 13.384 7.335 -21.466 1.00 84.38 170 GLU A O 1
ATOM 1312 N N . LEU A 1 171 ? 12.804 9.140 -22.651 1.00 85.62 171 LEU A N 1
ATOM 1313 C CA . LEU A 1 171 ? 12.088 8.371 -23.661 1.00 85.62 171 LEU A CA 1
ATOM 1314 C C . LEU A 1 171 ? 13.014 7.428 -24.445 1.00 85.62 171 LEU A C 1
ATOM 1316 O O . LEU A 1 171 ? 12.652 6.291 -24.734 1.00 85.62 171 LEU A O 1
ATOM 1320 N N . VAL A 1 172 ? 14.212 7.880 -24.799 1.00 85.62 172 VAL A N 1
ATOM 1321 C CA . VAL A 1 172 ? 15.228 7.062 -25.468 1.00 85.62 172 VAL A CA 1
ATOM 1322 C C . VAL A 1 172 ? 15.644 5.901 -24.581 1.00 85.62 172 VAL A C 1
ATOM 1324 O O . VAL A 1 172 ? 15.745 4.771 -25.062 1.00 85.62 172 VAL A O 1
ATOM 1327 N N . ARG A 1 173 ? 15.846 6.164 -23.286 1.00 84.38 173 ARG A N 1
ATOM 1328 C CA . ARG A 1 173 ? 16.153 5.134 -22.295 1.00 84.38 173 ARG A CA 1
ATOM 1329 C C . ARG A 1 173 ? 15.028 4.100 -22.220 1.00 84.38 173 ARG A C 1
ATOM 1331 O O . ARG A 1 173 ? 15.309 2.912 -22.342 1.00 84.38 173 ARG A O 1
ATOM 1338 N N . LEU A 1 174 ? 13.772 4.542 -22.138 1.00 82.81 174 LEU A N 1
ATOM 1339 C CA . LEU A 1 174 ? 12.590 3.675 -22.154 1.00 82.81 174 LEU A CA 1
ATOM 1340 C C . LEU A 1 174 ? 12.509 2.825 -23.433 1.00 82.81 174 LEU A C 1
ATOM 1342 O O . LEU A 1 174 ? 12.374 1.608 -23.358 1.00 82.81 174 LEU A O 1
ATOM 1346 N N . LEU A 1 175 ? 12.647 3.435 -24.615 1.00 83.62 175 LEU A N 1
ATOM 1347 C CA . LEU A 1 175 ? 12.628 2.711 -25.892 1.00 83.62 175 LEU A CA 1
ATOM 1348 C C . LEU A 1 175 ? 13.774 1.695 -25.989 1.00 83.62 175 LEU A C 1
ATOM 1350 O O . LEU A 1 175 ? 13.597 0.628 -26.573 1.00 83.62 175 LEU A O 1
ATOM 1354 N N . ARG A 1 176 ? 14.943 1.990 -25.408 1.00 84.25 176 ARG A N 1
ATOM 1355 C CA . ARG A 1 176 ? 16.071 1.054 -25.350 1.00 84.25 176 ARG A CA 1
ATOM 1356 C C . ARG A 1 176 ? 15.783 -0.126 -24.420 1.00 84.25 176 ARG A C 1
ATOM 1358 O O . ARG A 1 176 ? 16.052 -1.253 -24.826 1.00 84.25 176 ARG A O 1
ATOM 1365 N N . LEU A 1 177 ? 15.211 0.123 -23.240 1.00 81.69 177 LEU A N 1
ATOM 1366 C CA . LEU A 1 177 ? 14.806 -0.917 -22.284 1.00 81.69 177 LEU A CA 1
ATOM 1367 C C . LEU A 1 177 ? 13.765 -1.868 -22.883 1.00 81.69 177 LEU A C 1
ATOM 1369 O O . LEU A 1 177 ? 13.895 -3.079 -22.753 1.00 81.69 177 LEU A O 1
ATOM 1373 N N . LEU A 1 178 ? 12.814 -1.331 -23.647 1.00 78.75 178 LEU A N 1
ATOM 1374 C CA . LEU A 1 178 ? 11.796 -2.112 -24.358 1.00 78.75 178 LEU A CA 1
ATOM 1375 C C . LEU A 1 178 ? 12.326 -2.819 -25.623 1.00 78.75 178 LEU A C 1
ATOM 1377 O O . LEU A 1 178 ? 11.551 -3.337 -26.424 1.00 78.75 178 LEU A O 1
ATOM 1381 N N . GLY A 1 179 ? 13.645 -2.817 -25.851 1.00 83.31 179 GLY A N 1
ATOM 1382 C CA . GLY A 1 179 ? 14.283 -3.503 -26.979 1.00 83.31 179 GLY A CA 1
ATOM 1383 C C . GLY A 1 179 ? 14.192 -2.771 -28.324 1.00 83.31 179 GLY A C 1
ATOM 1384 O O . GLY A 1 179 ? 14.647 -3.288 -29.345 1.00 83.31 179 GLY A O 1
ATOM 1385 N N . TYR A 1 180 ? 13.665 -1.546 -28.357 1.00 85.38 180 TYR A N 1
ATOM 1386 C CA . TYR A 1 180 ? 13.515 -0.744 -29.578 1.00 85.38 180 TYR A CA 1
ATOM 1387 C C . TYR A 1 180 ? 14.716 0.161 -29.880 1.00 85.38 180 TYR A C 1
ATOM 1389 O O . TYR A 1 180 ? 14.718 0.869 -30.891 1.00 85.38 180 TYR A O 1
ATOM 1397 N N . GLY A 1 181 ? 15.765 0.129 -29.051 1.00 82.31 181 GLY A N 1
ATOM 1398 C CA . GLY A 1 181 ? 16.942 0.995 -29.186 1.00 82.31 181 GLY A CA 1
ATOM 1399 C C . GLY A 1 181 ? 17.584 0.952 -30.579 1.00 82.31 181 GLY A C 1
ATOM 1400 O O . GLY A 1 181 ? 17.789 1.995 -31.187 1.00 82.31 181 GLY A O 1
ATOM 1401 N N . GLY A 1 182 ? 17.805 -0.241 -31.146 1.00 79.88 182 GLY A N 1
ATOM 1402 C CA . GLY A 1 182 ? 18.409 -0.389 -32.483 1.00 79.88 182 GLY A CA 1
ATOM 1403 C C . GLY A 1 182 ? 17.537 0.115 -33.645 1.00 79.88 182 GLY A C 1
ATOM 1404 O O . GLY A 1 182 ? 18.048 0.424 -34.726 1.00 79.88 182 GLY A O 1
ATOM 1405 N N . ARG A 1 183 ? 16.222 0.231 -33.422 1.00 87.31 183 ARG A N 1
ATOM 1406 C CA . ARG A 1 183 ? 15.231 0.706 -34.405 1.00 87.31 183 ARG A CA 1
ATOM 1407 C C . ARG A 1 183 ? 14.888 2.184 -34.231 1.00 87.31 183 ARG A C 1
ATOM 1409 O O . ARG A 1 183 ? 14.256 2.770 -35.106 1.00 87.31 183 ARG A O 1
ATOM 1416 N N . THR A 1 184 ? 15.297 2.784 -33.118 1.00 90.94 184 THR A N 1
ATOM 1417 C CA . THR A 1 184 ? 15.040 4.190 -32.815 1.00 90.94 184 THR A CA 1
ATOM 1418 C C . THR A 1 184 ? 15.978 5.074 -33.636 1.00 90.94 184 THR A C 1
ATOM 1420 O O . THR A 1 184 ? 17.162 4.768 -33.785 1.00 90.94 184 THR A O 1
ATOM 1423 N N . ARG A 1 185 ? 15.437 6.151 -34.206 1.00 91.38 185 ARG A N 1
ATOM 1424 C CA . ARG A 1 185 ? 16.177 7.193 -34.922 1.00 91.38 185 ARG A CA 1
ATOM 1425 C C . ARG A 1 185 ? 15.774 8.553 -34.374 1.00 91.38 185 ARG A C 1
ATOM 1427 O O . ARG A 1 185 ? 14.588 8.880 -34.382 1.00 91.38 185 ARG A O 1
ATOM 1434 N N . LEU A 1 186 ? 16.726 9.334 -33.881 1.00 92.44 186 LEU A N 1
ATOM 1435 C CA . LEU A 1 186 ? 16.462 10.652 -33.322 1.00 92.44 186 LEU A CA 1
ATOM 1436 C C . LEU A 1 186 ? 16.412 11.728 -34.394 1.00 92.44 186 LEU A C 1
ATOM 1438 O O . LEU A 1 186 ? 17.319 11.864 -35.213 1.00 92.44 186 LEU A O 1
ATOM 1442 N N . VAL A 1 187 ? 15.362 12.541 -34.335 1.00 92.00 187 VAL A N 1
ATOM 1443 C CA . VAL A 1 187 ? 15.160 13.666 -35.244 1.00 92.00 187 VAL A CA 1
ATOM 1444 C C . VAL A 1 187 ? 15.060 14.952 -34.429 1.00 92.00 187 VAL A C 1
ATOM 1446 O O . VAL A 1 187 ? 14.077 15.162 -33.715 1.00 92.00 187 VAL A O 1
ATOM 1449 N N . LEU A 1 188 ? 16.063 15.824 -34.551 1.00 91.06 188 LEU A N 1
ATOM 1450 C CA . LEU A 1 188 ? 16.011 17.175 -33.994 1.00 91.06 188 LEU A CA 1
ATOM 1451 C C . LEU A 1 188 ? 15.272 18.076 -34.981 1.00 91.06 188 LEU A C 1
ATOM 1453 O O . LEU A 1 188 ? 15.790 18.397 -36.048 1.00 91.06 188 LEU A O 1
ATOM 1457 N N . ASN A 1 189 ? 14.047 18.458 -34.647 1.00 89.69 189 ASN A N 1
ATOM 1458 C CA . ASN A 1 189 ? 13.193 19.276 -35.493 1.00 89.69 189 ASN A CA 1
ATOM 1459 C C . ASN A 1 189 ? 13.187 20.741 -35.048 1.00 89.69 189 ASN A C 1
ATOM 1461 O O . ASN A 1 189 ? 13.312 21.033 -33.864 1.00 89.69 189 ASN A O 1
ATOM 1465 N N . ARG A 1 190 ? 12.954 21.656 -35.993 1.00 87.38 190 ARG A N 1
ATOM 1466 C CA . ARG A 1 190 ? 12.981 23.116 -35.790 1.00 87.38 190 ARG A CA 1
ATOM 1467 C C . ARG A 1 190 ? 14.339 23.654 -35.344 1.00 87.38 190 ARG A C 1
ATOM 1469 O O . ARG A 1 190 ? 14.418 24.550 -34.514 1.00 87.38 190 ARG A O 1
ATOM 1476 N N . PHE A 1 191 ? 15.405 23.108 -35.912 1.00 84.81 191 PHE A N 1
ATOM 1477 C CA . PHE A 1 191 ? 16.753 23.599 -35.673 1.00 84.81 191 PHE A CA 1
ATOM 1478 C C . PHE A 1 191 ? 17.024 24.892 -36.467 1.00 84.81 191 PHE A C 1
ATOM 1480 O O . PHE A 1 191 ? 16.718 25.007 -37.652 1.00 84.81 191 PHE A O 1
ATOM 1487 N N . THR A 1 192 ? 17.598 25.888 -35.817 1.00 81.00 192 THR A N 1
ATOM 1488 C CA . THR A 1 192 ? 17.886 27.234 -36.330 1.00 81.00 192 THR A CA 1
ATOM 1489 C C . THR A 1 192 ? 19.387 27.515 -36.409 1.00 81.00 192 THR A C 1
ATOM 1491 O O . THR A 1 192 ? 19.796 28.428 -37.129 1.00 81.00 192 THR A O 1
ATOM 1494 N N . GLY A 1 193 ? 20.214 26.746 -35.691 1.00 77.12 193 GLY A N 1
ATOM 1495 C CA . GLY A 1 193 ? 21.656 26.964 -35.560 1.00 77.12 193 GLY A CA 1
ATOM 1496 C C . GLY A 1 193 ? 22.032 28.105 -34.608 1.00 77.12 193 GLY A C 1
ATOM 1497 O O . GLY A 1 193 ? 23.195 28.503 -34.572 1.00 77.12 193 GLY A O 1
ATOM 1498 N N . ARG A 1 194 ? 21.061 28.671 -33.880 1.00 76.81 194 ARG A N 1
ATOM 1499 C CA . ARG A 1 194 ? 21.226 29.779 -32.918 1.00 76.81 194 ARG A CA 1
ATOM 1500 C C . ARG A 1 194 ? 20.782 29.401 -31.505 1.00 76.81 194 ARG A C 1
ATOM 1502 O O . ARG A 1 194 ? 20.464 30.268 -30.694 1.00 76.81 194 ARG A O 1
ATOM 1509 N N . GLU A 1 195 ? 20.695 28.111 -31.232 1.00 79.88 195 GLU A N 1
ATOM 1510 C CA . GLU A 1 195 ? 20.255 27.580 -29.954 1.00 79.88 195 GLU A CA 1
ATOM 1511 C C . GLU A 1 195 ? 21.267 27.856 -28.843 1.00 79.88 195 GLU A C 1
ATOM 1513 O O . GLU A 1 195 ? 22.468 27.973 -29.077 1.00 79.88 195 GLU A O 1
ATOM 1518 N N . LEU A 1 196 ? 20.763 27.922 -27.607 1.00 74.62 196 LEU A N 1
ATOM 1519 C CA . LEU A 1 196 ? 21.588 28.081 -26.405 1.00 74.62 196 LEU A CA 1
ATOM 1520 C C . LEU A 1 196 ? 22.526 26.890 -26.167 1.00 74.62 196 LEU A C 1
ATOM 1522 O O . LEU A 1 196 ? 23.571 27.056 -25.550 1.00 74.62 196 LEU A O 1
ATOM 1526 N N . LEU A 1 197 ? 22.133 25.703 -26.631 1.00 78.06 197 LEU A N 1
ATOM 1527 C CA . LEU A 1 197 ? 22.930 24.484 -26.554 1.00 78.06 197 LEU A CA 1
ATOM 1528 C C . LEU A 1 197 ? 23.508 24.176 -27.935 1.00 78.06 197 LEU A C 1
ATOM 1530 O O . LEU A 1 197 ? 22.828 24.311 -28.951 1.00 78.06 197 LEU A O 1
ATOM 1534 N N . SER A 1 198 ? 24.747 23.703 -27.979 1.00 84.81 198 SER A N 1
ATOM 1535 C CA . SER A 1 198 ? 25.304 23.083 -29.180 1.00 84.81 198 SER A CA 1
ATOM 1536 C C . SER A 1 198 ? 24.692 21.696 -29.406 1.00 84.81 198 SER A C 1
ATOM 1538 O O . SER A 1 198 ? 24.271 21.027 -28.462 1.00 84.81 198 SER A O 1
ATOM 1540 N N . VAL A 1 199 ? 24.699 21.205 -30.651 1.00 83.94 199 VAL A N 1
ATOM 1541 C CA . VAL A 1 199 ? 24.205 19.849 -30.974 1.00 83.94 199 VAL A CA 1
ATOM 1542 C C . VAL A 1 199 ? 24.907 18.785 -30.119 1.00 83.94 199 VAL A C 1
ATOM 1544 O O . VAL A 1 199 ? 24.248 17.903 -29.589 1.00 83.94 199 VAL A O 1
ATOM 1547 N N . SER A 1 200 ? 26.218 18.918 -29.891 1.00 81.44 200 SER A N 1
ATOM 1548 C CA . SER A 1 200 ? 26.995 18.003 -29.038 1.00 81.44 200 SER A CA 1
ATOM 1549 C C . SER A 1 200 ? 26.498 17.977 -27.587 1.00 81.44 200 SER A C 1
ATOM 1551 O O . SER A 1 200 ? 26.431 16.919 -26.965 1.00 81.44 200 SER A O 1
ATOM 1553 N N . GLU A 1 201 ? 26.110 19.127 -27.033 1.00 81.25 201 GLU A N 1
ATOM 1554 C CA . GLU A 1 201 ? 25.528 19.196 -25.688 1.00 81.25 201 GLU A CA 1
ATOM 1555 C C . GLU A 1 201 ? 24.134 18.564 -25.647 1.00 81.25 201 GLU A C 1
ATOM 1557 O O . GLU A 1 201 ? 23.838 17.813 -24.722 1.00 81.25 201 GLU A O 1
ATOM 1562 N N . MET A 1 202 ? 23.315 18.777 -26.681 1.00 86.38 202 MET A N 1
ATOM 1563 C CA . MET A 1 202 ? 22.004 18.128 -26.800 1.00 86.38 202 MET A CA 1
ATOM 1564 C C . MET A 1 202 ? 22.120 16.596 -26.935 1.00 86.38 202 MET A C 1
ATOM 1566 O O . MET A 1 202 ? 21.331 15.852 -26.349 1.00 86.38 202 MET A O 1
ATOM 1570 N N . GLU A 1 203 ? 23.116 16.104 -27.674 1.00 86.69 203 GLU A N 1
ATOM 1571 C CA . GLU A 1 203 ? 23.413 14.670 -27.811 1.00 86.69 203 GLU A CA 1
ATOM 1572 C C . GLU A 1 203 ? 23.885 14.060 -26.486 1.00 86.69 203 GLU A C 1
ATOM 1574 O O . GLU A 1 203 ? 23.481 12.951 -26.135 1.00 86.69 203 GLU A O 1
ATOM 1579 N N . LYS A 1 204 ? 24.679 14.797 -25.695 1.00 83.00 204 LYS A N 1
ATOM 1580 C CA . LYS A 1 204 ? 25.045 14.375 -24.332 1.00 83.00 204 LYS A CA 1
ATOM 1581 C C . LYS A 1 204 ? 23.820 14.255 -23.431 1.00 83.00 204 LYS A C 1
ATOM 1583 O O . LYS A 1 204 ? 23.718 13.281 -22.694 1.00 83.00 204 LYS A O 1
ATOM 1588 N N . THR A 1 205 ? 22.886 15.205 -23.505 1.00 80.38 205 THR A N 1
ATOM 1589 C CA . THR A 1 205 ? 21.640 15.162 -22.722 1.00 80.38 205 THR A CA 1
ATOM 1590 C C . THR A 1 205 ? 20.746 13.983 -23.111 1.00 80.38 205 THR A C 1
ATOM 1592 O O . THR A 1 205 ? 20.122 13.374 -22.250 1.00 80.38 205 THR A O 1
ATOM 1595 N N . THR A 1 206 ? 20.678 13.646 -24.399 1.00 79.12 206 THR A N 1
ATOM 1596 C CA . THR A 1 206 ? 19.812 12.563 -24.903 1.00 79.12 206 THR A CA 1
ATOM 1597 C C . THR A 1 206 ? 20.474 11.182 -24.868 1.00 79.12 206 THR A C 1
ATOM 1599 O O . THR A 1 206 ? 19.792 10.170 -25.032 1.00 79.12 206 THR A O 1
ATOM 1602 N N . GLY A 1 207 ? 21.789 11.118 -24.638 1.00 78.81 207 GLY A N 1
ATOM 1603 C CA . GLY A 1 207 ? 22.552 9.875 -24.507 1.00 78.81 207 GLY A CA 1
ATOM 1604 C C . GLY A 1 207 ? 22.762 9.112 -25.821 1.00 78.81 207 GLY A C 1
ATOM 1605 O O . GLY A 1 207 ? 23.197 7.957 -25.789 1.00 78.81 207 GLY A O 1
ATOM 1606 N N . GLN A 1 208 ? 22.435 9.716 -26.969 1.00 81.31 208 GLN A N 1
ATOM 1607 C CA . GLN A 1 208 ? 22.709 9.181 -28.306 1.00 81.31 208 GLN A CA 1
ATOM 1608 C C . GLN A 1 208 ? 22.694 10.306 -29.364 1.00 81.31 208 GLN A C 1
ATOM 1610 O O . GLN A 1 208 ? 22.051 11.331 -29.143 1.00 81.31 208 GLN A O 1
ATOM 1615 N N . PRO A 1 209 ? 23.400 10.147 -30.499 1.00 84.94 209 PRO A N 1
ATOM 1616 C CA . PRO A 1 209 ? 23.471 11.181 -31.528 1.00 84.94 209 PRO A CA 1
ATOM 1617 C C . PRO A 1 209 ? 22.134 11.396 -32.248 1.00 84.94 209 PRO A C 1
ATOM 1619 O O . PRO A 1 209 ? 21.296 10.493 -32.305 1.00 84.94 209 PRO A O 1
ATOM 1622 N N . PHE A 1 210 ? 21.956 12.578 -32.845 1.00 87.88 210 PHE A N 1
ATOM 1623 C CA . PHE A 1 210 ? 20.823 12.829 -33.737 1.00 87.88 210 PHE A CA 1
ATOM 1624 C C . PHE A 1 210 ? 21.091 12.252 -35.128 1.00 87.88 210 PHE A C 1
ATOM 1626 O O . PHE A 1 210 ? 22.091 12.575 -35.768 1.00 87.88 210 PHE A O 1
ATOM 1633 N N . ASP A 1 211 ? 20.165 11.437 -35.633 1.00 86.88 211 ASP A N 1
ATOM 1634 C CA . ASP A 1 211 ? 20.251 10.859 -36.977 1.00 86.88 211 ASP A CA 1
ATOM 1635 C C . ASP A 1 211 ? 19.871 11.874 -38.065 1.00 86.88 211 ASP A C 1
ATOM 1637 O O . ASP A 1 211 ? 20.325 11.780 -39.207 1.00 86.88 211 ASP A O 1
ATOM 1641 N N . CYS A 1 212 ? 19.020 12.848 -37.726 1.00 85.62 212 CYS A N 1
ATOM 1642 C CA . CYS A 1 212 ? 18.555 13.872 -38.653 1.00 85.62 212 CYS A CA 1
ATOM 1643 C C . CYS A 1 212 ? 18.318 15.213 -37.947 1.00 85.62 212 CYS A C 1
ATOM 1645 O O . CYS A 1 212 ? 17.707 15.266 -36.878 1.00 85.62 212 CYS A O 1
ATOM 1647 N N . LEU A 1 213 ? 18.760 16.298 -38.588 1.00 87.69 213 LEU A N 1
ATOM 1648 C CA . LEU A 1 213 ? 18.503 17.676 -38.176 1.00 87.69 213 LEU A CA 1
ATOM 1649 C C . LEU A 1 213 ? 17.571 18.332 -39.200 1.00 87.69 213 LEU A C 1
ATOM 1651 O O . LEU A 1 213 ? 17.921 18.467 -40.374 1.00 87.69 213 LEU A O 1
ATOM 1655 N N . VAL A 1 214 ? 16.387 18.746 -38.759 1.00 85.44 214 VAL A N 1
ATOM 1656 C CA . VAL A 1 214 ? 15.367 19.367 -39.607 1.00 85.44 214 VAL A CA 1
ATOM 1657 C C . VAL A 1 214 ? 15.261 20.848 -39.242 1.00 85.44 214 VAL A C 1
ATOM 1659 O O . VAL A 1 214 ? 14.952 21.166 -38.088 1.00 85.44 214 VAL A O 1
ATOM 1662 N N . PRO A 1 215 ? 15.515 21.769 -40.191 1.00 81.12 215 PRO A N 1
ATOM 1663 C CA . PRO A 1 215 ? 15.544 23.187 -39.885 1.00 81.12 215 PRO A CA 1
ATOM 1664 C C . PRO A 1 215 ? 14.151 23.746 -39.578 1.00 81.12 215 PRO A C 1
ATOM 1666 O O . PRO A 1 215 ? 13.139 23.222 -40.051 1.00 81.12 215 PRO A O 1
ATOM 1669 N N . GLU A 1 216 ? 14.084 24.842 -38.823 1.00 80.75 216 GLU A N 1
ATOM 1670 C CA . GLU A 1 216 ? 12.826 25.568 -38.642 1.00 80.75 216 GLU A CA 1
ATOM 1671 C C . GLU A 1 216 ? 12.347 26.171 -39.971 1.00 80.75 216 GLU A C 1
ATOM 1673 O O . GLU A 1 216 ? 13.085 26.852 -40.689 1.00 80.75 216 GLU A O 1
ATOM 1678 N N . LEU A 1 217 ? 11.084 25.901 -40.309 1.00 69.69 217 LEU A N 1
ATOM 1679 C CA . LEU A 1 217 ? 10.448 26.400 -41.522 1.00 69.69 217 LEU A CA 1
ATOM 1680 C C . LEU A 1 217 ? 9.589 27.627 -41.180 1.00 69.69 217 LEU A C 1
ATOM 1682 O O . LEU A 1 217 ? 8.768 27.549 -40.263 1.00 69.69 217 LEU A O 1
ATOM 1686 N N . PRO A 1 218 ? 9.714 28.746 -41.919 1.00 58.78 218 PRO A N 1
ATOM 1687 C CA . PRO A 1 218 ? 8.850 29.909 -41.736 1.00 58.78 218 PRO A CA 1
ATOM 1688 C C . PRO A 1 218 ? 7.368 29.533 -41.863 1.00 58.78 218 PRO A C 1
ATOM 1690 O O . PRO A 1 218 ? 6.992 28.812 -42.785 1.00 58.78 218 PRO A O 1
ATOM 1693 N N . GLN A 1 219 ? 6.501 30.084 -41.005 1.00 53.28 219 GLN A N 1
ATOM 1694 C CA . GLN A 1 219 ? 5.059 29.770 -40.985 1.00 53.28 219 GLN A CA 1
ATOM 1695 C C . GLN A 1 219 ? 4.357 29.931 -42.347 1.00 53.28 219 GLN A C 1
ATOM 1697 O O . GLN A 1 219 ? 3.461 29.156 -42.668 1.00 53.28 219 GLN A O 1
ATOM 1702 N N . ARG A 1 220 ? 4.807 30.863 -43.201 1.00 45.78 220 ARG A N 1
ATOM 1703 C CA . ARG A 1 220 ? 4.283 31.035 -44.572 1.00 45.78 220 ARG A CA 1
ATOM 1704 C C . ARG A 1 220 ? 4.587 29.862 -45.516 1.00 45.78 220 ARG A C 1
ATOM 1706 O O . ARG A 1 220 ? 3.860 29.687 -46.480 1.00 45.78 220 ARG A O 1
ATOM 1713 N N . GLN A 1 221 ? 5.626 29.069 -45.249 1.00 48.53 221 GLN A N 1
ATOM 1714 C CA . GLN A 1 221 ? 5.960 27.844 -45.996 1.00 48.53 221 GLN A CA 1
ATOM 1715 C C . GLN A 1 221 ? 5.287 26.591 -45.408 1.00 48.53 221 GLN A C 1
ATOM 1717 O O . GLN A 1 221 ? 5.356 25.524 -46.003 1.00 48.53 221 GLN A O 1
ATOM 1722 N N . LEU A 1 222 ? 4.647 26.708 -44.240 1.00 49.16 222 LEU A N 1
ATOM 1723 C CA . LEU A 1 222 ? 3.831 25.651 -43.632 1.00 49.16 222 LEU A CA 1
ATOM 1724 C C . LEU A 1 222 ? 2.358 25.726 -44.074 1.00 49.16 222 LEU A C 1
ATOM 1726 O O . LEU A 1 222 ? 1.604 24.789 -43.809 1.00 49.16 222 LEU A O 1
ATOM 1730 N N . ALA A 1 223 ? 1.959 26.818 -44.741 1.00 43.22 223 ALA A N 1
ATOM 1731 C CA . ALA A 1 223 ? 0.670 26.943 -45.406 1.00 43.22 223 ALA A CA 1
ATOM 1732 C C . ALA A 1 223 ? 0.657 26.028 -46.638 1.00 43.22 223 ALA A C 1
ATOM 1734 O O . ALA A 1 223 ? 1.441 26.208 -47.568 1.00 43.22 223 ALA A O 1
ATOM 1735 N N . LEU A 1 224 ? -0.201 25.011 -46.591 1.00 47.44 224 LEU A N 1
ATOM 1736 C CA . LEU A 1 224 ? -0.405 24.061 -47.677 1.00 47.44 224 LEU A CA 1
ATOM 1737 C C . LEU A 1 224 ? -0.862 24.816 -48.932 1.00 47.44 224 LEU A C 1
ATOM 1739 O O . LEU A 1 224 ? -1.752 25.663 -48.859 1.00 47.44 224 LEU A O 1
ATOM 1743 N N . ASP A 1 225 ? -0.285 24.478 -50.083 1.00 47.44 225 ASP A N 1
ATOM 1744 C CA . ASP A 1 225 ? -0.911 24.803 -51.364 1.00 47.44 225 ASP A CA 1
ATOM 1745 C C . ASP A 1 225 ? -2.241 24.028 -51.479 1.00 47.44 225 ASP A C 1
ATOM 1747 O O . ASP A 1 225 ? -2.411 23.011 -50.797 1.00 47.44 225 ASP A O 1
ATOM 1751 N N . ARG A 1 226 ? -3.184 24.475 -52.322 1.00 40.56 226 ARG A N 1
ATOM 1752 C CA . ARG A 1 226 ? -4.583 23.964 -52.382 1.00 40.56 226 ARG A CA 1
ATOM 1753 C C . ARG A 1 226 ? -4.744 22.433 -52.511 1.00 40.56 226 ARG A C 1
ATOM 1755 O O . ARG A 1 226 ? -5.834 21.938 -52.251 1.00 40.56 226 ARG A O 1
ATOM 1762 N N . ASN A 1 227 ? -3.676 21.701 -52.837 1.00 45.81 227 ASN A N 1
ATOM 1763 C CA . ASN A 1 227 ? -3.659 20.252 -53.066 1.00 45.81 227 ASN A CA 1
ATOM 1764 C C . ASN A 1 227 ? -2.918 19.443 -51.970 1.00 45.81 227 ASN A C 1
ATOM 1766 O O . ASN A 1 227 ? -2.480 18.320 -52.226 1.00 45.81 227 ASN A O 1
ATOM 1770 N N . GLY A 1 228 ? -2.661 20.014 -50.784 1.00 50.47 228 GLY A N 1
ATOM 1771 C CA . GLY A 1 228 ? -2.200 19.259 -49.602 1.00 50.47 228 GLY A CA 1
ATOM 1772 C C . GLY A 1 228 ? -0.791 18.636 -49.679 1.00 50.47 228 GLY A C 1
ATOM 1773 O O . GLY A 1 228 ? -0.416 17.853 -48.808 1.00 50.47 228 GLY A O 1
ATOM 1774 N N . THR A 1 229 ? 0.007 18.952 -50.709 1.00 48.44 229 THR A N 1
ATOM 1775 C CA . THR A 1 229 ? 1.191 18.150 -51.111 1.00 48.44 229 THR A CA 1
ATOM 1776 C C . THR A 1 229 ? 2.489 18.920 -51.326 1.00 48.44 229 THR A C 1
ATOM 1778 O O . THR A 1 229 ? 3.537 18.303 -51.541 1.00 48.44 229 THR A O 1
ATOM 1781 N N . ALA A 1 230 ? 2.469 20.251 -51.253 1.00 50.28 230 ALA A N 1
ATOM 1782 C CA . ALA A 1 230 ? 3.685 21.046 -51.358 1.00 50.28 230 ALA A CA 1
ATOM 1783 C C . ALA A 1 230 ? 4.504 20.920 -50.062 1.00 50.28 230 ALA A C 1
ATOM 1785 O O . ALA A 1 230 ? 4.323 21.667 -49.103 1.00 50.28 230 ALA A O 1
ATOM 1786 N N . VAL A 1 231 ? 5.401 19.933 -50.020 1.00 55.41 231 VAL A N 1
ATOM 1787 C CA . VAL A 1 231 ? 6.476 19.875 -49.026 1.00 55.41 231 VAL A CA 1
ATOM 1788 C C . VAL A 1 231 ? 7.478 20.979 -49.386 1.00 55.41 231 VAL A C 1
ATOM 1790 O O . VAL A 1 231 ? 7.903 21.037 -50.542 1.00 55.41 231 VAL A O 1
ATOM 1793 N N . PRO A 1 232 ? 7.862 21.878 -48.460 1.00 60.19 232 PRO A N 1
ATOM 1794 C CA . PRO A 1 232 ? 8.844 22.917 -48.760 1.00 60.19 232 PRO A CA 1
ATOM 1795 C C . PRO A 1 232 ? 10.140 22.303 -49.298 1.00 60.19 232 PRO A C 1
ATOM 1797 O O . PRO A 1 232 ? 10.664 21.368 -48.701 1.00 60.19 232 PRO A O 1
ATOM 1800 N N . GLU A 1 233 ? 10.706 22.848 -50.379 1.00 58.09 233 GLU A N 1
ATOM 1801 C CA . GLU A 1 233 ? 11.917 22.305 -51.031 1.00 58.09 233 GLU A CA 1
ATOM 1802 C C . GLU A 1 233 ? 13.102 22.142 -50.050 1.00 58.09 233 GLU A C 1
ATOM 1804 O O . GLU A 1 233 ? 13.937 21.246 -50.178 1.00 58.09 233 GLU A O 1
ATOM 1809 N N . ARG A 1 234 ? 13.154 22.994 -49.016 1.00 59.97 234 ARG A N 1
ATOM 1810 C CA . ARG A 1 234 ? 14.126 22.901 -47.914 1.00 59.97 234 ARG A CA 1
ATOM 1811 C C . ARG A 1 234 ? 13.918 21.670 -47.023 1.00 59.97 234 ARG A C 1
ATOM 1813 O O . ARG A 1 234 ? 14.904 21.102 -46.563 1.00 59.97 234 ARG A O 1
ATOM 1820 N N . LEU A 1 235 ? 12.672 21.255 -46.796 1.00 68.88 235 LEU A N 1
ATOM 1821 C CA . LEU A 1 235 ? 12.330 20.046 -46.042 1.00 68.88 235 LEU A CA 1
ATOM 1822 C C . LEU A 1 235 ? 12.624 18.784 -46.862 1.00 68.88 235 LEU A C 1
ATOM 1824 O O . LEU A 1 235 ? 13.198 17.845 -46.321 1.00 68.88 235 LEU A O 1
ATOM 1828 N N . ASP A 1 236 ? 12.343 18.797 -48.171 1.00 69.44 236 ASP A N 1
ATOM 1829 C CA . ASP A 1 236 ? 12.724 17.702 -49.077 1.00 69.44 236 ASP A CA 1
ATOM 1830 C C . ASP A 1 236 ? 14.240 17.452 -49.012 1.00 69.44 236 ASP A C 1
ATOM 1832 O O . ASP A 1 236 ? 14.677 16.323 -48.789 1.00 69.44 236 ASP A O 1
ATOM 1836 N N . LYS A 1 237 ? 15.057 18.512 -49.108 1.00 71.38 237 LYS A N 1
ATOM 1837 C CA . LYS A 1 237 ? 16.526 18.407 -49.018 1.00 71.38 237 LYS A CA 1
ATOM 1838 C C . LYS A 1 237 ? 17.008 17.836 -47.680 1.00 71.38 237 LYS A C 1
ATOM 1840 O O . LYS A 1 237 ? 17.931 17.025 -47.680 1.00 71.38 237 LYS A O 1
ATOM 1845 N N . ALA A 1 238 ? 16.375 18.208 -46.567 1.00 72.62 238 ALA A N 1
ATOM 1846 C CA . ALA A 1 238 ? 16.720 17.692 -45.239 1.00 72.62 238 ALA A CA 1
ATOM 1847 C C . ALA A 1 238 ? 16.367 16.201 -45.057 1.00 72.62 238 ALA A C 1
ATOM 1849 O O . ALA A 1 238 ? 17.035 15.503 -44.296 1.00 72.62 238 ALA A O 1
ATOM 1850 N N . LEU A 1 239 ? 15.354 15.694 -45.772 1.00 81.00 239 LEU A N 1
ATOM 1851 C CA . LEU A 1 239 ? 14.876 14.309 -45.661 1.00 81.00 239 LEU A CA 1
ATOM 1852 C C . LEU A 1 239 ? 15.469 13.345 -46.699 1.00 81.00 239 LEU A C 1
ATOM 1854 O O . LEU A 1 239 ? 15.348 12.129 -46.536 1.00 81.00 239 LEU A O 1
ATOM 1858 N N . ILE A 1 240 ? 16.158 13.839 -47.736 1.00 80.44 240 ILE A N 1
ATOM 1859 C CA . ILE A 1 240 ? 16.865 12.992 -48.719 1.00 80.44 240 ILE A CA 1
ATOM 1860 C C . ILE A 1 240 ? 17.795 11.958 -48.054 1.00 80.44 240 ILE A C 1
ATOM 1862 O O . ILE A 1 240 ? 17.703 10.788 -48.435 1.00 80.44 240 ILE A O 1
ATOM 1866 N N . PRO A 1 241 ? 18.646 12.308 -47.064 1.00 76.19 241 PRO A N 1
ATOM 1867 C CA . PRO A 1 241 ? 19.525 11.333 -46.414 1.00 76.19 241 PRO A CA 1
ATOM 1868 C C . PRO A 1 241 ? 18.747 10.200 -45.737 1.00 76.19 241 PRO A C 1
ATOM 1870 O O . PRO A 1 241 ? 19.091 9.031 -45.905 1.00 76.19 241 PRO A O 1
ATOM 1873 N N . MET A 1 242 ? 17.646 10.540 -45.058 1.00 81.75 242 MET A N 1
ATOM 1874 C CA . MET A 1 242 ? 16.762 9.579 -44.397 1.00 81.75 242 MET A CA 1
ATOM 1875 C C . MET A 1 242 ? 16.153 8.594 -45.402 1.00 81.75 242 MET A C 1
ATOM 1877 O O . MET A 1 242 ? 16.078 7.398 -45.127 1.00 81.75 242 MET A O 1
ATOM 1881 N N . ILE A 1 243 ? 15.763 9.070 -46.588 1.00 82.81 243 ILE A N 1
ATOM 1882 C CA . ILE A 1 243 ? 15.217 8.213 -47.648 1.00 82.81 243 ILE A CA 1
ATOM 1883 C C . ILE A 1 243 ? 16.299 7.347 -48.290 1.00 82.81 243 ILE A C 1
ATOM 1885 O O . ILE A 1 243 ? 16.054 6.173 -48.547 1.00 82.81 243 ILE A O 1
ATOM 1889 N N . ASN A 1 244 ? 17.492 7.883 -48.534 1.00 80.12 244 ASN A N 1
ATOM 1890 C CA . ASN A 1 244 ? 18.580 7.106 -49.126 1.00 80.12 244 ASN A CA 1
ATOM 1891 C C . ASN A 1 244 ? 19.025 5.969 -48.191 1.00 80.12 244 ASN A C 1
ATOM 1893 O O . ASN A 1 244 ? 19.205 4.840 -48.645 1.00 80.12 244 ASN A O 1
ATOM 1897 N N . GLU A 1 245 ? 19.116 6.237 -46.882 1.00 80.06 245 GLU A N 1
ATOM 1898 C CA . GLU A 1 245 ? 19.376 5.214 -45.860 1.00 80.06 245 GLU A CA 1
ATOM 1899 C C . GLU A 1 245 ? 18.228 4.200 -45.763 1.00 80.06 245 GLU A C 1
ATOM 1901 O O . GLU A 1 245 ? 18.456 3.009 -45.549 1.00 80.06 245 GLU A O 1
ATOM 1906 N N . LEU A 1 246 ? 16.980 4.654 -45.897 1.00 83.62 246 LEU A N 1
ATOM 1907 C CA . LEU A 1 246 ? 15.818 3.774 -45.892 1.00 83.62 246 LEU A CA 1
ATOM 1908 C C . LEU A 1 246 ? 15.848 2.839 -47.108 1.00 83.62 246 LEU A C 1
ATOM 1910 O O . LEU A 1 246 ? 15.633 1.642 -46.944 1.00 83.62 246 LEU A O 1
ATOM 1914 N N . LEU A 1 247 ? 16.131 3.353 -48.306 1.00 83.56 247 LEU A N 1
ATOM 1915 C CA . LEU A 1 247 ? 16.099 2.606 -49.569 1.00 83.56 247 LEU A CA 1
ATOM 1916 C C . LEU A 1 247 ? 17.386 1.820 -49.872 1.00 83.56 247 LEU A C 1
ATOM 1918 O O . LEU A 1 247 ? 17.389 1.023 -50.805 1.00 83.56 247 LEU A O 1
ATOM 1922 N N . GLY A 1 248 ? 18.455 2.003 -49.091 1.00 67.19 248 GLY A N 1
ATOM 1923 C CA . GLY A 1 248 ? 19.704 1.252 -49.245 1.00 67.19 248 GLY A CA 1
ATOM 1924 C C . GLY A 1 248 ? 20.541 1.648 -50.468 1.00 67.19 248 GLY A C 1
ATOM 1925 O O . GLY A 1 248 ? 21.299 0.820 -50.964 1.00 67.19 248 GLY A O 1
ATOM 1926 N N . ALA A 1 249 ? 20.412 2.886 -50.962 1.00 49.94 249 ALA A N 1
ATOM 1927 C CA . ALA A 1 249 ? 21.221 3.386 -52.078 1.00 49.94 249 ALA A CA 1
ATOM 1928 C C . ALA A 1 249 ? 22.681 3.641 -51.637 1.00 49.94 249 ALA A C 1
ATOM 1930 O O . ALA A 1 249 ? 22.923 4.177 -50.557 1.00 49.94 249 ALA A O 1
ATOM 1931 N N . ASP A 1 250 ? 23.630 3.223 -52.478 1.00 37.28 250 ASP A N 1
ATOM 1932 C CA . ASP A 1 250 ? 25.050 2.970 -52.209 1.00 37.28 250 ASP A CA 1
ATOM 1933 C C . ASP A 1 250 ? 25.756 3.793 -51.120 1.00 37.28 250 ASP A C 1
ATOM 1935 O O . ASP A 1 250 ? 26.095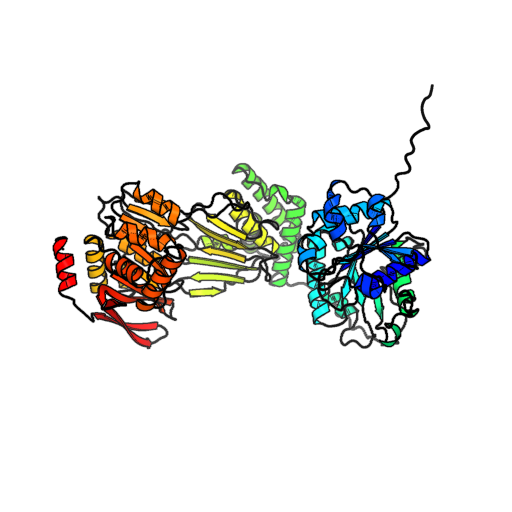 4.969 -51.243 1.00 37.28 250 ASP A O 1
ATOM 1939 N N . ALA A 1 251 ? 26.152 3.042 -50.100 1.00 32.28 251 ALA A N 1
ATOM 1940 C CA . ALA A 1 251 ? 27.153 3.352 -49.102 1.00 32.28 251 ALA A CA 1
ATOM 1941 C C . ALA A 1 251 ? 28.597 3.229 -49.649 1.00 32.28 251 ALA A C 1
ATOM 1943 O O . ALA A 1 251 ? 29.446 2.674 -48.957 1.00 32.28 251 ALA A O 1
ATOM 1944 N N . LYS A 1 252 ? 28.890 3.723 -50.859 1.00 29.48 252 LYS A N 1
ATOM 1945 C CA . LYS A 1 252 ? 30.247 3.737 -51.443 1.00 29.48 252 LYS A CA 1
ATOM 1946 C C . LYS A 1 252 ? 30.762 5.165 -51.647 1.00 29.48 252 LYS A C 1
ATOM 1948 O O . LYS A 1 252 ? 30.860 5.644 -52.768 1.00 29.48 252 LYS A O 1
ATOM 1953 N N . ALA A 1 253 ? 31.100 5.819 -50.542 1.00 29.16 253 ALA A N 1
ATOM 1954 C CA . ALA A 1 253 ? 32.135 6.848 -50.451 1.00 29.16 253 ALA A CA 1
ATOM 1955 C C . ALA A 1 253 ? 32.465 7.045 -48.959 1.00 29.16 253 ALA A C 1
ATOM 1957 O O . ALA A 1 253 ? 31.559 7.225 -48.147 1.00 29.16 253 ALA A O 1
ATOM 1958 N N . ASP A 1 254 ? 33.749 6.925 -48.636 1.00 25.08 254 ASP A N 1
ATOM 1959 C CA . ASP A 1 254 ? 34.412 7.120 -47.341 1.00 25.08 254 ASP A CA 1
ATOM 1960 C C . ASP A 1 254 ? 33.959 6.291 -46.131 1.00 25.08 254 ASP A C 1
ATOM 1962 O O . ASP A 1 254 ? 33.143 6.667 -45.290 1.00 25.08 254 ASP A O 1
ATOM 1966 N N . SER A 1 255 ? 34.645 5.158 -45.990 1.00 31.36 255 SER A N 1
ATOM 1967 C CA . SER A 1 255 ? 34.888 4.462 -44.734 1.00 31.36 255 SER A CA 1
ATOM 1968 C C . SER A 1 255 ? 35.969 5.187 -43.917 1.00 31.36 255 SER A C 1
ATOM 1970 O O . SER A 1 255 ? 37.120 4.759 -43.881 1.00 31.36 255 SER A O 1
ATOM 1972 N N . SER A 1 256 ? 35.607 6.282 -43.252 1.00 28.31 256 SER A N 1
ATOM 1973 C CA . SER A 1 256 ? 36.239 6.710 -41.998 1.00 28.31 256 SER A CA 1
ATOM 1974 C C . SER A 1 256 ? 35.304 7.691 -41.283 1.00 28.31 256 SER A C 1
ATOM 1976 O O . SER A 1 256 ? 34.819 8.637 -41.890 1.00 28.31 256 SER A O 1
ATOM 1978 N N . VAL A 1 257 ? 35.049 7.449 -39.992 1.00 29.70 257 VAL A N 1
ATOM 1979 C CA . VAL A 1 257 ? 34.116 8.184 -39.109 1.00 29.70 257 VAL A CA 1
ATOM 1980 C C . VAL A 1 257 ? 32.629 7.821 -39.301 1.00 29.70 257 VAL A C 1
ATOM 1982 O O . VAL A 1 257 ? 32.056 7.921 -40.381 1.00 29.70 257 VAL A O 1
ATOM 1985 N N . GLY A 1 258 ? 31.990 7.369 -38.213 1.00 29.97 258 GLY A N 1
ATOM 1986 C CA . GLY A 1 258 ? 30.573 6.994 -38.164 1.00 29.97 258 GLY A CA 1
ATOM 1987 C C . GLY A 1 258 ? 29.660 8.106 -38.686 1.00 29.97 258 GLY A C 1
ATOM 1988 O O . GLY A 1 258 ? 29.770 9.259 -38.271 1.00 29.97 258 GLY A O 1
ATOM 1989 N N . ARG A 1 259 ? 28.785 7.748 -39.631 1.00 36.44 259 ARG A N 1
ATOM 1990 C CA . ARG A 1 259 ? 27.959 8.666 -40.428 1.00 36.44 259 ARG A CA 1
ATOM 1991 C C . ARG A 1 259 ? 27.098 9.586 -39.558 1.00 36.44 259 ARG A C 1
ATOM 1993 O O . ARG A 1 259 ? 26.101 9.152 -38.995 1.00 36.44 259 ARG A O 1
ATOM 2000 N N . ARG A 1 260 ? 27.466 10.869 -39.516 1.00 46.34 260 ARG A N 1
ATOM 2001 C CA . ARG A 1 260 ? 26.639 11.994 -39.054 1.00 46.34 260 ARG A CA 1
ATOM 2002 C C . ARG A 1 260 ? 26.151 12.759 -40.285 1.00 46.34 260 ARG A C 1
ATOM 2004 O O . ARG A 1 260 ? 26.973 13.135 -41.119 1.00 46.34 260 ARG A O 1
ATOM 2011 N N . PHE A 1 261 ? 24.848 13.002 -40.416 1.00 49.59 261 PHE A N 1
ATOM 2012 C CA . PHE A 1 261 ? 24.285 13.724 -41.564 1.00 49.59 261 PHE A CA 1
ATOM 2013 C C . PHE A 1 261 ? 23.977 15.178 -41.190 1.00 49.59 261 PHE A C 1
ATOM 2015 O O . PHE A 1 261 ? 22.865 15.511 -40.788 1.00 49.59 261 PHE A O 1
ATOM 2022 N N . PHE A 1 262 ? 24.973 16.055 -41.333 1.00 36.94 262 PHE A N 1
ATOM 2023 C CA . PHE A 1 262 ? 24.788 17.501 -41.203 1.00 36.94 262 PHE A CA 1
ATOM 2024 C C . PHE A 1 262 ? 24.444 18.111 -42.571 1.00 36.94 262 PHE A C 1
ATOM 2026 O O . PHE A 1 262 ? 25.254 18.001 -43.496 1.00 36.94 262 PHE A O 1
ATOM 2033 N N . PRO A 1 263 ? 23.295 18.790 -42.744 1.00 37.59 263 PRO A N 1
ATOM 2034 C CA . PRO A 1 263 ? 23.139 19.708 -43.862 1.00 37.59 263 PRO A CA 1
ATOM 2035 C C . PRO A 1 263 ? 24.138 20.858 -43.669 1.00 37.59 263 PRO A C 1
ATOM 2037 O O . PRO A 1 263 ? 24.071 21.593 -42.687 1.00 37.59 263 PRO A O 1
ATOM 2040 N N . VAL A 1 264 ? 25.106 20.974 -44.581 1.00 33.94 264 VAL A N 1
ATOM 2041 C CA . VAL A 1 264 ? 26.174 21.984 -44.552 1.00 33.94 264 VAL A CA 1
ATOM 2042 C C . VAL A 1 264 ? 25.566 23.380 -44.654 1.00 33.94 264 VAL A C 1
ATOM 2044 O O . VAL A 1 264 ? 25.281 23.842 -45.751 1.00 33.94 264 VAL A O 1
ATOM 2047 N N . PHE A 1 265 ? 25.378 24.052 -43.521 1.00 37.38 265 PHE A N 1
ATOM 2048 C CA . PHE A 1 265 ? 25.280 25.506 -43.407 1.00 37.38 265 PHE A CA 1
ATOM 2049 C C . PHE A 1 265 ? 25.694 25.904 -41.980 1.00 37.38 265 PHE A C 1
ATOM 2051 O O . PHE A 1 265 ? 25.324 25.221 -41.035 1.00 37.38 265 PHE A O 1
ATOM 2058 N N . LEU A 1 266 ? 26.425 27.021 -41.858 1.00 28.09 266 LEU A N 1
ATOM 2059 C CA . LEU A 1 266 ? 27.175 27.550 -40.696 1.00 28.09 266 LEU A CA 1
ATOM 2060 C C . LEU A 1 266 ? 28.594 26.958 -40.582 1.00 28.09 266 LEU A C 1
ATOM 2062 O O . LEU A 1 266 ? 28.776 25.763 -40.424 1.00 28.09 266 LEU A O 1
ATOM 2066 N N . GLY A 1 267 ? 29.677 27.723 -40.730 1.00 26.88 267 GLY A N 1
ATOM 2067 C CA . GLY A 1 267 ? 29.894 29.098 -40.279 1.00 26.88 267 GLY A CA 1
ATOM 2068 C C . GLY A 1 267 ? 30.913 29.030 -39.142 1.00 26.88 267 GLY A C 1
ATOM 2069 O O . GLY A 1 267 ? 30.559 28.745 -38.008 1.00 26.88 267 GLY A O 1
ATOM 2070 N N . SER A 1 268 ? 32.185 29.189 -39.496 1.00 25.59 268 SER A N 1
ATOM 2071 C CA . SER A 1 268 ? 33.391 28.976 -38.686 1.00 25.59 268 SER A CA 1
ATOM 2072 C C . SER A 1 268 ? 33.334 29.511 -37.249 1.00 25.59 268 SER A C 1
ATOM 2074 O O . SER A 1 268 ? 33.280 30.722 -37.049 1.00 25.59 268 SER A O 1
ATOM 2076 N N . ILE A 1 269 ? 33.492 28.617 -36.265 1.00 24.17 269 ILE A N 1
ATOM 2077 C CA . ILE A 1 269 ? 33.912 28.949 -34.895 1.00 24.17 269 ILE A CA 1
ATOM 2078 C C . ILE A 1 269 ? 35.015 27.963 -34.480 1.00 24.17 269 ILE A C 1
ATOM 2080 O O . ILE A 1 269 ? 34.818 26.750 -34.479 1.00 24.17 269 ILE A O 1
ATOM 2084 N N . LYS A 1 270 ? 36.205 28.502 -34.184 1.00 23.72 270 LYS A N 1
ATOM 2085 C CA . LYS A 1 270 ? 37.375 27.779 -33.661 1.00 23.72 270 LYS A CA 1
ATOM 2086 C C . LYS A 1 270 ? 37.137 27.389 -32.195 1.00 23.72 270 LYS A C 1
ATOM 2088 O O . LYS A 1 270 ? 36.767 28.251 -31.405 1.00 23.72 270 LYS A O 1
ATOM 2093 N N . MET A 1 271 ? 37.448 26.147 -31.821 1.00 23.70 271 MET A N 1
ATOM 2094 C CA . MET A 1 271 ? 37.706 25.754 -30.429 1.00 23.70 271 MET A CA 1
ATOM 2095 C C . MET A 1 271 ? 39.175 25.356 -30.282 1.00 23.70 271 MET A C 1
ATOM 2097 O O . MET A 1 271 ? 39.653 24.463 -30.980 1.00 23.70 271 MET A O 1
ATOM 2101 N N . GLU A 1 272 ? 39.877 26.018 -29.366 1.00 22.50 272 GLU A N 1
ATOM 2102 C CA . GLU A 1 272 ? 41.169 25.568 -28.852 1.00 22.50 272 GLU A CA 1
ATOM 2103 C C . GLU A 1 272 ? 40.956 24.433 -27.846 1.00 22.50 272 GLU A C 1
ATOM 2105 O O . GLU A 1 272 ? 40.144 24.535 -26.925 1.00 22.50 272 GLU A O 1
ATOM 2110 N N . ALA A 1 273 ? 41.703 23.346 -28.024 1.00 25.22 273 ALA A N 1
ATOM 2111 C CA . ALA A 1 273 ? 41.754 22.224 -27.102 1.00 25.22 273 ALA A CA 1
ATOM 2112 C C . ALA A 1 273 ? 42.883 22.440 -26.083 1.00 25.22 273 ALA A C 1
ATOM 2114 O O . ALA A 1 273 ? 44.046 22.574 -26.463 1.00 25.22 273 ALA A O 1
ATOM 2115 N N . LYS A 1 274 ? 42.560 22.404 -24.786 1.00 25.38 274 LYS A N 1
ATOM 2116 C CA . LYS A 1 274 ? 43.538 22.103 -23.733 1.00 25.38 274 LYS A CA 1
ATOM 2117 C C . LYS A 1 274 ? 43.376 20.642 -23.331 1.00 25.38 274 LYS A C 1
ATOM 2119 O O . LYS A 1 274 ? 42.364 20.267 -22.747 1.00 25.38 274 LYS A O 1
ATOM 2124 N N . GLY A 1 275 ? 44.375 19.832 -23.670 1.00 27.22 275 GLY A N 1
ATOM 2125 C CA . GLY A 1 275 ? 44.532 18.485 -23.139 1.00 27.22 275 GLY A CA 1
ATOM 2126 C C . GLY A 1 275 ? 45.022 18.533 -21.693 1.00 27.22 275 GLY A C 1
ATOM 2127 O O . GLY A 1 275 ? 45.941 19.285 -21.372 1.00 27.22 275 GLY A O 1
ATOM 2128 N N . ALA A 1 276 ? 44.422 17.710 -20.840 1.00 26.38 276 ALA A N 1
ATOM 2129 C CA . ALA A 1 276 ? 44.981 17.327 -19.553 1.00 26.38 276 ALA A CA 1
ATOM 2130 C C . ALA A 1 276 ? 45.093 15.798 -19.540 1.00 26.38 276 ALA A C 1
ATOM 2132 O O . ALA A 1 276 ? 44.100 15.093 -19.711 1.00 26.38 276 ALA A O 1
ATOM 2133 N N . ALA A 1 277 ? 46.319 15.300 -19.398 1.00 29.20 277 ALA A N 1
ATOM 2134 C CA . ALA A 1 277 ? 46.604 13.899 -19.123 1.00 29.20 277 ALA A CA 1
ATOM 2135 C C . ALA A 1 277 ? 46.316 13.605 -17.638 1.00 29.20 277 ALA A C 1
ATOM 2137 O O . ALA A 1 277 ? 46.653 14.421 -16.781 1.00 29.20 277 ALA A O 1
ATOM 2138 N N . VAL A 1 278 ? 45.712 12.451 -17.335 1.00 33.25 278 VAL A N 1
ATOM 2139 C CA . VAL A 1 278 ? 45.430 11.986 -15.964 1.00 33.25 278 VAL A CA 1
ATOM 2140 C C . VAL A 1 278 ? 46.360 10.816 -15.631 1.00 33.25 278 VAL A C 1
ATOM 2142 O O . VAL A 1 278 ? 46.384 9.823 -16.354 1.00 33.25 278 VAL A O 1
ATOM 2145 N N . ASN A 1 279 ? 47.107 10.937 -14.530 1.00 36.94 279 ASN A N 1
ATOM 2146 C CA . ASN A 1 279 ? 47.884 9.867 -13.897 1.00 36.94 279 ASN A CA 1
ATOM 2147 C C . ASN A 1 279 ? 47.102 9.307 -12.686 1.00 36.94 279 ASN A C 1
ATOM 2149 O O . ASN A 1 279 ? 46.706 10.093 -11.835 1.00 36.94 279 ASN A O 1
ATOM 2153 N N . GLY A 1 280 ? 46.959 7.973 -12.607 1.00 46.25 280 GLY A N 1
ATOM 2154 C CA . GLY A 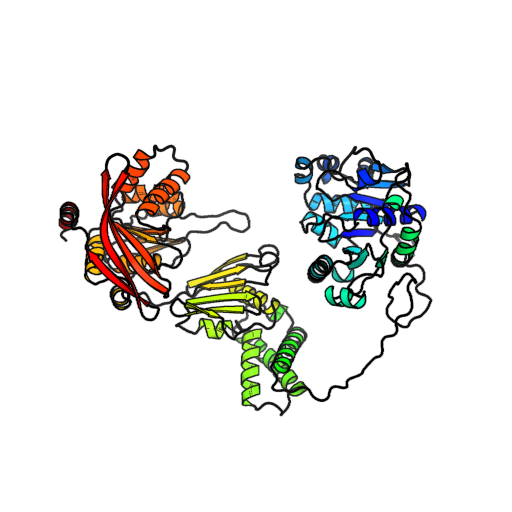1 280 ? 46.694 7.151 -11.404 1.00 46.25 280 GLY A CA 1
ATOM 2155 C C . GLY A 1 280 ? 45.337 7.292 -10.686 1.00 46.25 280 GLY A C 1
ATOM 2156 O O . GLY A 1 280 ? 45.139 8.239 -9.938 1.00 46.25 280 GLY A O 1
ATOM 2157 N N . GLU A 1 281 ? 44.437 6.305 -10.820 1.00 56.84 281 GLU A N 1
ATOM 2158 C CA . GLU A 1 281 ? 43.223 6.201 -9.983 1.00 56.84 281 GLU A CA 1
ATOM 2159 C C . GLU A 1 281 ? 43.566 5.788 -8.535 1.00 56.84 281 GLU A C 1
ATOM 2161 O O . GLU A 1 281 ? 44.292 4.814 -8.313 1.00 56.84 281 GLU A O 1
ATOM 2166 N N . ASP A 1 282 ? 43.019 6.511 -7.552 1.00 73.38 282 ASP A N 1
ATOM 2167 C CA . ASP A 1 282 ? 43.092 6.169 -6.127 1.00 73.38 282 ASP A CA 1
ATOM 2168 C C . ASP A 1 282 ? 42.192 4.961 -5.814 1.00 73.38 282 ASP A C 1
ATOM 2170 O O . ASP A 1 282 ? 40.963 5.026 -5.915 1.00 73.38 282 ASP A O 1
ATOM 2174 N N . VAL A 1 283 ? 42.825 3.858 -5.412 1.00 69.00 283 VAL A N 1
ATOM 2175 C CA . VAL A 1 283 ? 42.209 2.540 -5.187 1.00 69.00 283 VAL A CA 1
ATOM 2176 C C . VAL A 1 283 ? 41.407 2.478 -3.876 1.00 69.00 283 VAL A C 1
ATOM 2178 O O . VAL A 1 283 ? 40.607 1.562 -3.692 1.00 69.00 283 VAL A O 1
ATOM 2181 N N . HIS A 1 284 ? 41.547 3.465 -2.985 1.00 72.69 284 HIS A N 1
ATOM 2182 C CA . HIS A 1 284 ? 40.712 3.595 -1.781 1.00 72.69 284 HIS A CA 1
ATOM 2183 C C . HIS A 1 284 ? 39.576 4.618 -1.943 1.00 72.69 284 HIS A C 1
ATOM 2185 O O . HIS A 1 284 ? 38.788 4.831 -1.018 1.00 72.69 284 HIS A O 1
ATOM 2191 N N . SER A 1 285 ? 39.448 5.241 -3.118 1.00 76.75 285 SER A N 1
ATOM 2192 C CA . SER A 1 285 ? 38.370 6.192 -3.381 1.00 76.75 285 SER A CA 1
ATOM 2193 C C . SER A 1 285 ? 36.999 5.504 -3.461 1.00 76.75 285 SER A C 1
ATOM 2195 O O . SER A 1 285 ? 36.856 4.368 -3.926 1.00 76.75 285 SER A O 1
ATOM 2197 N N . LYS A 1 286 ? 35.946 6.227 -3.049 1.00 69.12 286 LYS A N 1
ATOM 2198 C CA . LYS A 1 286 ? 34.552 5.760 -3.185 1.00 69.12 286 LYS A CA 1
ATOM 2199 C C . LYS A 1 286 ? 34.184 5.471 -4.645 1.00 69.12 286 LYS A C 1
ATOM 2201 O O . LYS A 1 286 ? 33.498 4.490 -4.914 1.00 69.12 286 LYS A O 1
ATOM 2206 N N . GLU A 1 287 ? 34.674 6.291 -5.575 1.00 70.44 287 GLU A N 1
ATOM 2207 C CA . GLU A 1 287 ? 34.438 6.122 -7.013 1.00 70.44 287 GLU A CA 1
ATOM 2208 C C . GLU A 1 287 ? 35.074 4.837 -7.554 1.00 70.44 287 GLU A C 1
ATOM 2210 O O . GLU A 1 287 ? 34.444 4.117 -8.329 1.00 70.44 287 GLU A O 1
ATOM 2215 N N . PHE A 1 288 ? 36.295 4.506 -7.119 1.00 77.62 288 PHE A N 1
ATOM 2216 C CA . PHE A 1 288 ? 36.950 3.259 -7.504 1.00 77.62 288 PHE A CA 1
ATOM 2217 C C . PHE A 1 288 ? 36.189 2.037 -6.980 1.00 77.62 288 PHE A C 1
ATOM 2219 O O . PHE A 1 288 ? 35.923 1.105 -7.739 1.00 77.62 288 PHE A O 1
ATOM 2226 N N . ARG A 1 289 ? 35.761 2.060 -5.710 1.00 79.12 289 ARG A N 1
ATOM 2227 C CA . ARG A 1 289 ? 34.969 0.967 -5.122 1.00 79.12 289 ARG A CA 1
ATOM 2228 C C . ARG A 1 289 ? 33.656 0.741 -5.881 1.00 79.12 289 ARG A C 1
ATOM 2230 O O . ARG A 1 289 ? 33.307 -0.405 -6.139 1.00 79.12 289 ARG A O 1
ATOM 2237 N N . GLN A 1 290 ? 32.973 1.802 -6.314 1.00 70.69 290 GLN A N 1
ATOM 2238 C CA . GLN A 1 290 ? 31.731 1.695 -7.093 1.00 70.69 290 GLN A CA 1
ATOM 2239 C C . GLN A 1 290 ? 31.960 1.142 -8.513 1.00 70.69 290 GLN A C 1
ATOM 2241 O O . GLN A 1 290 ? 31.182 0.314 -8.999 1.00 70.69 290 GLN A O 1
ATOM 2246 N N . LYS A 1 291 ? 33.060 1.540 -9.170 1.00 77.31 291 LYS A N 1
ATOM 2247 C CA . LYS A 1 291 ? 33.489 0.944 -10.449 1.00 77.31 291 LYS A CA 1
ATOM 2248 C C . LYS A 1 291 ? 33.786 -0.547 -10.296 1.00 77.31 291 LYS A C 1
ATOM 2250 O O . LYS A 1 291 ? 33.371 -1.341 -11.137 1.00 77.31 291 LYS A O 1
ATOM 2255 N N . LEU A 1 292 ? 34.452 -0.930 -9.206 1.00 83.62 292 LEU A N 1
ATOM 2256 C CA . LEU A 1 292 ? 34.773 -2.322 -8.905 1.00 83.62 292 LEU A CA 1
ATOM 2257 C C . LEU A 1 292 ? 33.508 -3.164 -8.679 1.00 83.62 292 LEU A C 1
ATOM 2259 O O . LEU A 1 292 ? 33.391 -4.240 -9.256 1.00 83.62 292 LEU A O 1
ATOM 2263 N N . GLN A 1 293 ? 32.531 -2.657 -7.919 1.00 79.56 293 GLN A N 1
ATOM 2264 C CA . GLN A 1 293 ? 31.228 -3.315 -7.725 1.00 79.56 293 GLN A CA 1
ATOM 2265 C C . GLN A 1 293 ? 30.498 -3.540 -9.054 1.00 79.56 293 GLN A C 1
ATOM 2267 O O . GLN A 1 293 ? 30.001 -4.636 -9.315 1.00 79.56 293 GLN A O 1
ATOM 2272 N N . THR A 1 294 ? 30.471 -2.520 -9.917 1.00 75.81 294 THR A N 1
ATOM 2273 C CA . THR A 1 294 ? 29.840 -2.605 -11.246 1.00 75.81 294 THR A CA 1
ATOM 2274 C C . THR A 1 294 ? 30.495 -3.695 -12.097 1.00 75.81 294 THR A C 1
ATOM 2276 O O . THR A 1 294 ? 29.799 -4.525 -12.678 1.00 75.81 294 THR A O 1
ATOM 2279 N N . LEU A 1 295 ? 31.830 -3.752 -12.096 1.00 81.50 295 LEU A N 1
ATOM 2280 C CA . LEU A 1 295 ? 32.593 -4.750 -12.843 1.00 81.50 295 LEU A CA 1
ATOM 2281 C C . LEU A 1 295 ? 32.354 -6.180 -12.334 1.00 81.50 295 LEU A C 1
ATOM 2283 O O . LEU A 1 295 ? 32.202 -7.099 -13.137 1.00 81.50 295 LEU A O 1
ATOM 2287 N N . VAL A 1 296 ? 32.296 -6.380 -11.012 1.00 83.19 296 VAL A N 1
ATOM 2288 C CA . VAL A 1 296 ? 31.960 -7.688 -10.426 1.00 83.19 296 VAL A CA 1
ATOM 2289 C C . VAL A 1 296 ? 30.576 -8.141 -10.894 1.00 83.19 296 VAL A C 1
ATOM 2291 O O . VAL A 1 296 ? 30.427 -9.283 -11.325 1.00 83.19 296 VAL A O 1
ATOM 2294 N N . HIS A 1 297 ? 29.574 -7.256 -10.869 1.00 73.44 297 HIS A N 1
ATOM 2295 C CA . HIS A 1 297 ? 28.222 -7.575 -11.343 1.00 73.44 297 HIS A CA 1
ATOM 2296 C C . HIS A 1 297 ? 28.198 -7.981 -12.818 1.00 73.44 297 HIS A C 1
ATOM 2298 O O . HIS A 1 297 ? 27.598 -9.003 -13.155 1.00 73.44 297 HIS A O 1
ATOM 2304 N N . GLU A 1 298 ? 28.868 -7.226 -13.692 1.00 77.06 298 GLU A N 1
ATOM 2305 C CA . GLU A 1 298 ? 28.986 -7.562 -15.118 1.00 77.06 298 GLU A CA 1
ATOM 2306 C C . GLU A 1 298 ? 29.613 -8.949 -15.308 1.00 77.06 298 GLU A C 1
ATOM 2308 O O . GLU A 1 298 ? 29.067 -9.799 -16.017 1.00 77.06 298 GLU A O 1
ATOM 2313 N N . ARG A 1 299 ? 30.712 -9.223 -14.597 1.00 80.38 299 ARG A N 1
ATOM 2314 C CA . ARG A 1 299 ? 31.463 -10.473 -14.740 1.00 80.38 299 ARG A CA 1
ATOM 2315 C C . ARG A 1 299 ? 30.711 -11.689 -14.212 1.00 80.38 299 ARG A C 1
ATOM 2317 O O . ARG A 1 299 ? 30.774 -12.765 -14.806 1.00 80.38 299 ARG A O 1
ATOM 2324 N N . VAL A 1 300 ? 29.976 -11.523 -13.117 1.00 78.62 300 VAL A N 1
ATOM 2325 C CA . VAL A 1 300 ? 29.132 -12.582 -12.556 1.00 78.62 300 VAL A CA 1
ATOM 2326 C C . VAL A 1 300 ? 27.981 -12.907 -13.506 1.00 78.62 300 VAL A C 1
ATOM 2328 O O . VAL A 1 300 ? 27.688 -14.082 -13.718 1.00 78.62 300 VAL A O 1
ATOM 2331 N N . ILE A 1 301 ? 27.369 -11.902 -14.142 1.00 73.19 301 ILE A N 1
ATOM 2332 C CA . ILE A 1 301 ? 26.325 -12.124 -15.155 1.00 73.19 301 ILE A CA 1
ATOM 2333 C C . ILE A 1 301 ? 26.884 -12.891 -16.361 1.00 73.19 301 ILE A C 1
ATOM 2335 O O . ILE A 1 301 ? 26.233 -13.829 -16.824 1.00 73.19 301 ILE A O 1
ATOM 2339 N N . GLU A 1 302 ? 28.077 -12.532 -16.844 1.00 73.88 302 GLU A N 1
ATOM 2340 C CA . GLU A 1 302 ? 28.735 -13.217 -17.965 1.00 73.88 302 GLU A CA 1
ATOM 2341 C C . GLU A 1 302 ? 29.066 -14.685 -17.666 1.00 73.88 302 GLU A C 1
ATOM 2343 O O . GLU A 1 302 ? 28.873 -15.540 -18.530 1.00 73.88 302 GLU A O 1
ATOM 2348 N N . GLN A 1 303 ? 29.582 -14.984 -16.468 1.00 73.75 303 GLN A N 1
ATOM 2349 C CA . GLN A 1 303 ? 30.122 -16.311 -16.149 1.00 73.75 303 GLN A CA 1
ATOM 2350 C C . GLN A 1 303 ? 29.105 -17.270 -15.515 1.00 73.75 303 GLN A C 1
ATOM 2352 O O . GLN A 1 303 ? 29.157 -18.468 -15.785 1.00 73.75 303 GLN A O 1
ATOM 2357 N N . VAL A 1 304 ? 28.184 -16.769 -14.686 1.00 71.62 304 VAL A N 1
ATOM 2358 C CA . VAL A 1 304 ? 27.200 -17.592 -13.950 1.00 71.62 304 VAL A CA 1
ATOM 2359 C C . VAL A 1 304 ? 25.856 -17.659 -14.694 1.00 71.62 304 VAL A C 1
ATOM 2361 O O . VAL A 1 304 ? 25.131 -18.651 -14.616 1.00 71.62 304 VAL A O 1
ATOM 2364 N N . GLY A 1 305 ? 25.537 -16.632 -15.488 1.00 57.75 305 GLY A N 1
ATOM 2365 C CA . GLY A 1 305 ? 24.316 -16.552 -16.288 1.00 57.75 305 GLY A CA 1
ATOM 2366 C C . GLY A 1 305 ? 23.056 -16.185 -15.474 1.00 57.75 305 GLY A C 1
ATOM 2367 O O . GLY A 1 305 ? 22.851 -16.660 -14.354 1.00 57.75 305 GLY A O 1
ATOM 2368 N N . PRO A 1 306 ? 22.132 -15.378 -16.036 1.00 55.41 306 PRO A N 1
ATOM 2369 C CA . PRO A 1 306 ? 20.995 -14.812 -15.295 1.00 55.41 306 PRO A CA 1
ATOM 2370 C C . PRO A 1 306 ? 19.979 -15.858 -14.808 1.00 55.41 306 PRO A C 1
ATOM 2372 O O . PRO A 1 306 ? 19.307 -15.651 -13.803 1.00 55.41 306 PRO A O 1
ATOM 2375 N N . GLN A 1 307 ? 19.875 -17.004 -15.488 1.00 55.09 307 GLN A N 1
ATOM 2376 C CA . GLN A 1 307 ? 18.912 -18.054 -15.136 1.00 55.09 307 GLN A CA 1
ATOM 2377 C C . GLN A 1 307 ? 19.332 -18.890 -13.918 1.00 55.09 307 GLN A C 1
ATOM 2379 O O . GLN A 1 307 ? 18.467 -19.472 -13.268 1.00 55.09 307 GLN A O 1
ATOM 2384 N N . GLN A 1 308 ? 20.630 -18.973 -13.600 1.00 58.88 308 GLN A N 1
ATOM 2385 C CA . GLN A 1 308 ? 21.115 -19.753 -12.453 1.00 58.88 308 GLN A CA 1
ATOM 2386 C C . GLN A 1 308 ? 21.008 -18.972 -11.136 1.00 58.88 308 GLN A C 1
ATOM 2388 O O . GLN A 1 308 ? 20.773 -19.575 -10.092 1.00 58.88 308 GLN A O 1
ATOM 2393 N N . LEU A 1 309 ? 21.092 -17.637 -11.201 1.00 55.91 309 LEU A N 1
ATOM 2394 C CA . LEU A 1 309 ? 20.975 -16.717 -10.060 1.00 55.91 309 LEU A CA 1
ATOM 2395 C C . LEU A 1 309 ? 19.539 -16.583 -9.510 1.00 55.91 309 LEU A C 1
ATOM 2397 O O . LEU A 1 309 ? 19.362 -16.150 -8.373 1.00 55.91 309 LEU A O 1
ATOM 2401 N N . ASN A 1 310 ? 18.529 -16.966 -10.303 1.00 50.75 310 ASN A N 1
ATOM 2402 C CA . ASN A 1 310 ? 17.100 -16.810 -9.988 1.00 50.75 310 ASN A CA 1
ATOM 2403 C C . ASN A 1 310 ? 16.382 -18.132 -9.640 1.00 50.75 310 ASN A C 1
ATOM 2405 O O . ASN A 1 310 ? 15.160 -18.139 -9.501 1.00 50.75 310 ASN A O 1
ATOM 2409 N N . ARG A 1 311 ? 17.091 -19.267 -9.534 1.00 56.16 311 ARG A N 1
ATOM 2410 C CA . ARG A 1 311 ? 16.473 -20.563 -9.193 1.00 56.16 311 ARG A CA 1
ATOM 2411 C C . ARG A 1 311 ? 16.465 -20.821 -7.687 1.00 56.16 311 ARG A C 1
ATOM 2413 O O . ARG A 1 311 ? 17.509 -20.746 -7.042 1.00 56.16 311 ARG A O 1
ATOM 2420 N N . ASP A 1 312 ? 15.303 -21.228 -7.171 1.00 47.56 312 ASP A N 1
ATOM 2421 C CA . ASP A 1 312 ? 15.172 -21.883 -5.867 1.00 47.56 312 ASP A CA 1
ATOM 2422 C C . ASP A 1 312 ? 15.954 -23.196 -5.892 1.00 47.56 312 ASP A C 1
ATOM 2424 O O . ASP A 1 312 ? 15.591 -24.162 -6.564 1.00 47.56 312 ASP A O 1
ATOM 2428 N N . ASN A 1 313 ? 17.078 -23.201 -5.189 1.00 48.66 313 ASN A N 1
ATOM 2429 C CA . ASN A 1 313 ? 18.108 -24.213 -5.321 1.00 48.66 313 ASN A CA 1
ATOM 2430 C C . ASN A 1 313 ? 18.333 -24.896 -3.963 1.00 48.66 313 ASN A C 1
ATOM 2432 O O . ASN A 1 313 ? 18.443 -24.237 -2.928 1.00 48.66 313 ASN A O 1
ATOM 2436 N N . SER A 1 314 ? 18.412 -26.230 -3.970 1.00 57.28 314 SER A N 1
ATOM 2437 C CA . SER A 1 314 ? 18.807 -27.067 -2.826 1.00 57.28 314 SER A CA 1
ATOM 2438 C C . SER A 1 314 ? 20.066 -26.531 -2.128 1.00 57.28 314 SER A C 1
ATOM 2440 O O . SER A 1 314 ? 20.913 -25.915 -2.776 1.00 57.28 314 SER A O 1
ATOM 2442 N N . ARG A 1 315 ? 20.236 -26.798 -0.818 1.00 55.91 315 ARG A N 1
ATOM 2443 C CA . ARG A 1 315 ? 21.412 -26.348 -0.028 1.00 55.91 315 ARG A CA 1
ATOM 2444 C C . ARG A 1 315 ? 22.752 -26.607 -0.737 1.00 55.91 315 ARG A C 1
ATOM 2446 O O . ARG A 1 315 ? 23.620 -25.742 -0.716 1.00 55.91 315 ARG A O 1
ATOM 2453 N N . GLU A 1 316 ? 22.892 -27.751 -1.406 1.00 53.97 316 GLU A N 1
ATOM 2454 C CA . GLU A 1 316 ? 24.095 -28.120 -2.170 1.00 53.97 316 GLU A CA 1
ATOM 2455 C C . GLU A 1 316 ? 24.324 -27.240 -3.410 1.00 53.97 316 GLU A C 1
ATOM 2457 O O . GLU A 1 316 ? 25.452 -26.878 -3.733 1.00 53.97 316 GLU A O 1
ATOM 2462 N N . THR A 1 317 ? 23.253 -26.835 -4.088 1.00 64.62 317 THR A N 1
ATOM 2463 C CA . THR A 1 317 ? 23.309 -26.008 -5.297 1.00 64.62 317 THR A CA 1
ATOM 2464 C C . THR A 1 317 ? 23.610 -24.545 -4.961 1.00 64.62 317 THR A C 1
ATOM 2466 O O . THR A 1 317 ? 24.336 -23.889 -5.703 1.00 64.62 317 THR A O 1
ATOM 2469 N N . ARG A 1 318 ? 23.128 -24.047 -3.811 1.00 70.25 318 ARG A N 1
ATOM 2470 C CA . ARG A 1 318 ? 23.473 -22.708 -3.303 1.00 70.25 318 ARG A CA 1
ATOM 2471 C C . ARG A 1 318 ? 24.957 -22.598 -2.952 1.00 70.25 318 ARG A C 1
ATOM 2473 O O . ARG A 1 318 ? 25.586 -21.634 -3.367 1.00 70.25 318 ARG A O 1
ATOM 2480 N N . ALA A 1 319 ? 25.521 -23.606 -2.283 1.00 72.75 319 ALA A N 1
ATOM 2481 C CA . ALA A 1 319 ? 26.952 -23.648 -1.973 1.00 72.75 319 ALA A CA 1
ATOM 2482 C C . ALA A 1 319 ? 27.824 -23.673 -3.244 1.00 72.75 319 ALA A C 1
ATOM 2484 O O . ALA A 1 319 ? 28.866 -23.025 -3.304 1.00 72.75 319 ALA A O 1
ATOM 2485 N N . HIS A 1 320 ? 27.379 -24.382 -4.287 1.00 78.06 320 HIS A N 1
ATOM 2486 C CA . HIS A 1 320 ? 28.079 -24.416 -5.572 1.00 78.06 320 HIS A CA 1
ATOM 2487 C C . HIS A 1 320 ? 28.029 -23.062 -6.308 1.00 78.06 320 HIS A C 1
ATOM 2489 O O . HIS A 1 320 ? 29.044 -22.614 -6.838 1.00 78.06 320 HIS A O 1
ATOM 2495 N N . LEU A 1 321 ? 26.869 -22.395 -6.320 1.00 79.12 321 LEU A N 1
ATOM 2496 C CA . LEU A 1 321 ? 26.703 -21.043 -6.876 1.00 79.12 321 LEU A CA 1
ATOM 2497 C C . LEU A 1 321 ? 27.539 -20.007 -6.119 1.00 79.12 321 LEU A C 1
ATOM 2499 O O . LEU A 1 321 ? 28.197 -19.177 -6.737 1.00 79.12 321 LEU A O 1
ATOM 2503 N N . GLU A 1 322 ? 27.552 -20.085 -4.792 1.00 82.38 322 GLU A N 1
ATOM 2504 C CA . GLU A 1 322 ? 28.363 -19.223 -3.934 1.00 82.38 322 GLU A CA 1
ATOM 2505 C C . GLU A 1 322 ? 29.856 -19.377 -4.229 1.00 82.38 322 GLU A C 1
ATOM 2507 O O . GLU A 1 322 ? 30.539 -18.379 -4.444 1.00 82.38 322 GL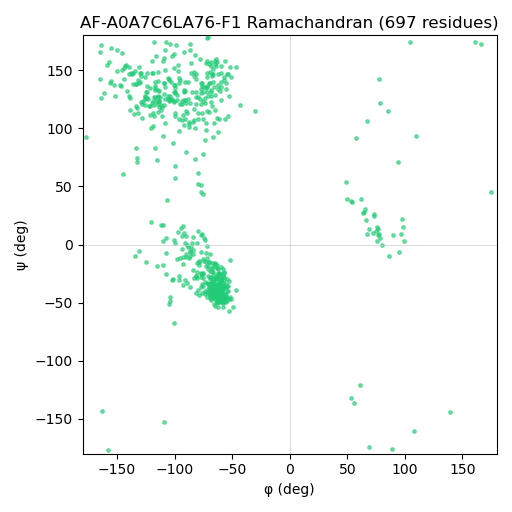U A O 1
ATOM 2512 N N . ALA A 1 323 ? 30.347 -20.611 -4.374 1.00 83.94 323 ALA A N 1
ATOM 2513 C CA . ALA A 1 323 ? 31.731 -20.864 -4.764 1.00 83.94 323 ALA A CA 1
ATOM 2514 C C . ALA A 1 323 ? 32.082 -20.279 -6.147 1.00 83.94 323 ALA A C 1
ATOM 2516 O O . ALA A 1 323 ? 33.176 -19.742 -6.329 1.00 83.94 323 ALA A O 1
ATOM 2517 N N . GLN A 1 324 ? 31.165 -20.345 -7.120 1.00 83.56 324 GLN A N 1
ATOM 2518 C CA . GLN A 1 324 ? 31.370 -19.744 -8.443 1.00 83.56 324 GLN A CA 1
ATOM 2519 C C . GLN A 1 324 ? 31.401 -18.213 -8.382 1.00 83.56 324 GLN A C 1
ATOM 2521 O O . GLN A 1 324 ? 32.289 -17.602 -8.970 1.00 83.56 324 GLN A O 1
ATOM 2526 N N . VAL A 1 325 ? 30.477 -17.591 -7.644 1.00 85.25 325 VAL A N 1
ATOM 2527 C CA . VAL A 1 325 ? 30.439 -16.132 -7.460 1.00 85.25 325 VAL A CA 1
ATOM 2528 C C . VAL A 1 325 ? 31.695 -15.640 -6.740 1.00 85.25 325 VAL A C 1
ATOM 2530 O O . VAL A 1 325 ? 32.314 -14.683 -7.199 1.00 85.25 325 VAL A O 1
ATOM 2533 N N . ILE A 1 326 ? 32.121 -16.324 -5.673 1.00 88.88 326 ILE A N 1
ATOM 2534 C CA . ILE A 1 326 ? 33.361 -16.009 -4.951 1.00 88.88 326 ILE A CA 1
ATOM 2535 C C . ILE A 1 326 ? 34.564 -16.064 -5.891 1.00 88.88 326 ILE A C 1
ATOM 2537 O O . ILE A 1 326 ? 35.381 -15.150 -5.881 1.00 88.88 326 ILE A O 1
ATOM 2541 N N . LYS A 1 327 ? 34.652 -17.088 -6.746 1.00 88.25 327 LYS A N 1
ATOM 2542 C CA . LYS A 1 327 ? 35.742 -17.198 -7.719 1.00 88.25 327 LYS A CA 1
ATOM 2543 C C . LYS A 1 327 ? 35.794 -15.992 -8.665 1.00 88.25 327 LYS A C 1
ATOM 2545 O O . LYS A 1 327 ? 36.868 -15.453 -8.896 1.00 88.25 327 LYS A O 1
ATOM 2550 N N . VAL A 1 328 ? 34.645 -15.541 -9.172 1.00 88.94 328 VAL A N 1
ATOM 2551 C CA . VAL A 1 328 ? 34.580 -14.355 -10.044 1.00 88.94 328 VAL A CA 1
ATOM 2552 C C . VAL A 1 328 ? 35.004 -13.087 -9.303 1.00 88.94 328 VAL A C 1
ATOM 2554 O O . VAL A 1 328 ? 35.726 -12.263 -9.862 1.00 88.94 328 VAL A O 1
ATOM 2557 N N . ILE A 1 329 ? 34.571 -12.926 -8.049 1.00 89.12 329 ILE A N 1
ATOM 2558 C CA . ILE A 1 329 ? 34.975 -11.796 -7.203 1.00 89.12 329 ILE A CA 1
ATOM 2559 C C . ILE A 1 329 ? 36.496 -11.799 -7.007 1.00 89.12 329 ILE A C 1
ATOM 2561 O O . ILE A 1 329 ? 37.131 -10.759 -7.169 1.00 89.12 329 ILE A O 1
ATOM 2565 N N . ASP A 1 330 ? 37.079 -12.961 -6.718 1.00 90.06 330 ASP A N 1
ATOM 2566 C CA . ASP A 1 330 ? 38.517 -13.122 -6.485 1.00 90.06 330 ASP A CA 1
ATOM 2567 C C . ASP A 1 330 ? 39.343 -12.832 -7.740 1.00 90.06 330 ASP A C 1
ATOM 2569 O O . ASP A 1 330 ? 40.378 -12.166 -7.653 1.00 90.06 330 ASP A O 1
ATOM 2573 N N . ASP A 1 331 ? 38.865 -13.251 -8.913 1.00 88.56 331 ASP A N 1
ATOM 2574 C CA . ASP A 1 331 ? 39.492 -12.930 -10.196 1.00 88.56 331 ASP A CA 1
ATOM 2575 C C . ASP A 1 331 ? 39.506 -11.405 -10.432 1.00 88.56 331 ASP A C 1
ATOM 2577 O O . ASP A 1 331 ? 40.538 -10.836 -10.798 1.00 88.56 331 ASP A O 1
ATOM 2581 N N . VAL A 1 332 ? 38.389 -10.715 -10.157 1.00 89.00 332 VAL A N 1
ATOM 2582 C CA . VAL A 1 332 ? 38.276 -9.252 -10.315 1.00 89.00 332 VAL A CA 1
ATOM 2583 C C . VAL A 1 332 ? 39.137 -8.499 -9.295 1.00 89.00 332 VAL A C 1
ATOM 2585 O O . VAL A 1 332 ? 39.802 -7.521 -9.654 1.00 89.00 332 VAL A O 1
ATOM 2588 N N . LEU A 1 333 ? 39.167 -8.952 -8.037 1.00 89.12 333 LEU A N 1
ATOM 2589 C CA . LEU A 1 333 ? 40.039 -8.393 -7.002 1.00 89.12 333 LEU A CA 1
ATOM 2590 C C . LEU A 1 333 ? 41.512 -8.559 -7.384 1.00 89.12 333 LEU A C 1
ATOM 2592 O O . LEU A 1 333 ? 42.273 -7.594 -7.312 1.00 89.12 333 LEU A O 1
ATOM 2596 N N . THR A 1 334 ? 41.907 -9.731 -7.878 1.00 88.69 334 THR A N 1
ATOM 2597 C CA . THR A 1 334 ? 43.282 -9.991 -8.327 1.00 88.69 334 THR A CA 1
ATOM 2598 C C . THR A 1 334 ? 43.668 -9.093 -9.506 1.00 88.69 334 THR A C 1
ATOM 2600 O O . THR A 1 334 ? 44.765 -8.536 -9.522 1.00 88.69 334 THR A O 1
ATOM 2603 N N . GLU A 1 335 ? 42.765 -8.905 -10.474 1.00 86.56 335 GLU A N 1
ATOM 2604 C CA . GLU A 1 335 ? 43.023 -8.115 -11.682 1.00 86.56 335 GLU A CA 1
ATOM 2605 C C . GLU A 1 335 ? 43.103 -6.602 -11.411 1.00 86.56 335 GLU A C 1
ATOM 2607 O O . GLU A 1 335 ? 43.976 -5.918 -11.949 1.00 86.56 335 GLU A O 1
ATOM 2612 N N . LYS A 1 336 ? 42.172 -6.053 -10.618 1.00 85.94 336 LYS A N 1
ATOM 2613 C CA . LYS A 1 336 ? 42.009 -4.594 -10.461 1.00 85.94 336 LYS A CA 1
ATOM 2614 C C . LYS A 1 336 ? 42.612 -4.030 -9.181 1.00 85.94 336 LYS A C 1
ATOM 2616 O O . LYS A 1 336 ? 43.028 -2.869 -9.171 1.00 85.94 336 LYS A O 1
ATOM 2621 N N . VAL A 1 337 ? 42.659 -4.825 -8.116 1.00 86.81 337 VAL A N 1
ATOM 2622 C CA . VAL A 1 337 ? 43.136 -4.394 -6.796 1.00 86.81 337 VAL A CA 1
ATOM 2623 C C . VAL A 1 337 ? 44.532 -4.953 -6.525 1.00 86.81 337 VAL A C 1
ATOM 2625 O O . VAL A 1 337 ? 45.447 -4.186 -6.211 1.00 86.81 337 VAL A O 1
ATOM 2628 N N . GLY A 1 338 ? 44.725 -6.263 -6.695 1.00 80.81 338 GLY A N 1
ATOM 2629 C CA . GLY A 1 338 ? 45.961 -6.957 -6.335 1.00 80.81 338 GLY A CA 1
ATOM 2630 C C . GLY A 1 338 ? 46.322 -6.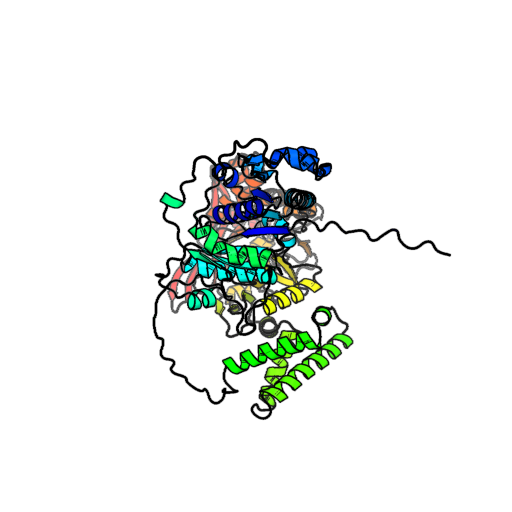727 -4.863 1.00 80.81 338 GLY A C 1
ATOM 2631 O O . GLY A 1 338 ? 45.457 -6.713 -3.994 1.00 80.81 338 GLY A O 1
ATOM 2632 N N . ASN A 1 339 ? 47.596 -6.454 -4.575 1.00 81.94 339 ASN A N 1
ATOM 2633 C CA . ASN A 1 339 ? 48.098 -6.280 -3.201 1.00 81.94 339 ASN A CA 1
ATOM 2634 C C . ASN A 1 339 ? 47.806 -4.890 -2.593 1.00 81.94 339 ASN A C 1
ATOM 2636 O O . ASN A 1 339 ? 48.421 -4.516 -1.596 1.00 81.94 339 ASN A O 1
ATOM 2640 N N . LYS A 1 340 ? 46.949 -4.076 -3.225 1.00 85.44 340 LYS A N 1
ATOM 2641 C CA . LYS A 1 340 ? 46.663 -2.700 -2.780 1.00 85.44 340 LYS A CA 1
ATOM 2642 C C . LYS A 1 340 ? 45.664 -2.633 -1.625 1.00 85.44 340 LYS A C 1
ATOM 2644 O O . LYS A 1 340 ? 45.672 -1.652 -0.896 1.00 85.44 340 LYS A O 1
ATOM 2649 N N . TRP A 1 341 ? 44.818 -3.648 -1.465 1.00 86.81 341 TRP A N 1
ATOM 2650 C CA . TRP A 1 341 ? 43.956 -3.820 -0.294 1.00 86.81 341 TRP A CA 1
ATOM 2651 C C . TRP A 1 341 ? 44.503 -4.945 0.577 1.00 86.81 341 TRP A C 1
ATOM 2653 O O . TRP A 1 341 ? 44.985 -5.952 0.053 1.00 86.81 341 TRP A O 1
ATOM 2663 N N . SER A 1 342 ? 44.388 -4.789 1.893 1.00 87.62 342 SER A N 1
ATOM 2664 C CA . SER A 1 342 ? 44.670 -5.850 2.859 1.00 87.62 342 SER A CA 1
ATOM 2665 C C . SER A 1 342 ? 43.722 -7.039 2.683 1.00 87.62 342 SER A C 1
ATOM 2667 O O . SER A 1 342 ? 42.594 -6.888 2.208 1.00 87.62 342 SER A O 1
ATOM 2669 N N . ASP A 1 343 ? 44.144 -8.219 3.138 1.00 85.44 343 ASP A N 1
ATOM 2670 C CA . ASP A 1 343 ? 43.305 -9.427 3.115 1.00 85.44 343 ASP A CA 1
ATOM 2671 C C . ASP A 1 343 ? 41.968 -9.206 3.839 1.00 85.44 343 ASP A C 1
ATOM 2673 O O . ASP A 1 343 ? 40.927 -9.707 3.418 1.00 85.44 343 ASP A O 1
ATOM 2677 N N . GLN A 1 344 ? 41.973 -8.393 4.900 1.00 84.25 344 GLN A N 1
ATOM 2678 C CA . GLN A 1 344 ? 40.767 -8.040 5.641 1.00 84.25 344 GLN A CA 1
ATOM 2679 C C . GLN A 1 344 ? 39.813 -7.164 4.812 1.00 84.25 344 GLN A C 1
ATOM 2681 O O . GLN A 1 344 ? 38.609 -7.414 4.812 1.00 84.25 344 GLN A O 1
ATOM 2686 N N . GLU A 1 345 ? 40.321 -6.171 4.079 1.00 85.06 345 GLU A N 1
ATOM 2687 C CA . GLU A 1 345 ? 39.509 -5.327 3.187 1.00 85.06 345 GLU A CA 1
ATOM 2688 C C . GLU A 1 345 ? 38.925 -6.129 2.018 1.00 85.06 345 GLU A C 1
ATOM 2690 O O . GLU A 1 345 ? 37.744 -5.984 1.695 1.00 85.06 345 GLU A O 1
ATOM 2695 N N . GLN A 1 346 ? 39.724 -7.018 1.422 1.00 88.38 346 GLN A N 1
ATOM 2696 C CA . GLN A 1 346 ? 39.265 -7.910 0.356 1.00 88.38 346 GLN A CA 1
ATOM 2697 C C . GLN A 1 346 ? 38.188 -8.878 0.855 1.00 88.38 346 GLN A C 1
ATOM 2699 O O . GLN A 1 346 ? 37.193 -9.095 0.165 1.00 88.38 346 GLN A O 1
ATOM 2704 N N . GLN A 1 347 ? 38.338 -9.416 2.070 1.00 85.81 347 GLN A N 1
ATOM 2705 C CA . GLN A 1 347 ? 37.347 -10.306 2.670 1.00 85.81 347 GLN A CA 1
ATOM 2706 C C . GLN A 1 347 ? 36.026 -9.586 2.978 1.00 85.81 347 GLN A C 1
ATOM 2708 O O . GLN A 1 347 ? 34.958 -10.146 2.731 1.00 85.81 347 GLN A O 1
ATOM 2713 N N . VAL A 1 348 ? 36.080 -8.345 3.475 1.00 84.06 348 VAL A N 1
ATOM 2714 C CA . VAL A 1 348 ? 34.880 -7.523 3.708 1.00 84.06 348 VAL A CA 1
ATOM 2715 C C . VAL A 1 348 ? 34.153 -7.247 2.392 1.00 84.06 348 VAL A C 1
ATOM 2717 O O . VAL A 1 348 ? 32.957 -7.507 2.295 1.00 84.06 348 VAL A O 1
ATOM 2720 N N . PHE A 1 349 ? 34.871 -6.797 1.358 1.00 85.88 349 PHE A N 1
ATOM 2721 C CA . PHE A 1 349 ? 34.281 -6.547 0.041 1.00 85.88 349 PHE A CA 1
ATOM 2722 C C . PHE A 1 349 ? 33.687 -7.816 -0.583 1.00 85.88 349 PHE A C 1
ATOM 2724 O O . PHE A 1 349 ? 32.599 -7.781 -1.153 1.00 85.88 349 PHE A O 1
ATOM 2731 N N . ARG A 1 350 ? 34.376 -8.956 -0.445 1.00 86.88 350 ARG A N 1
ATOM 2732 C CA . ARG A 1 350 ? 33.883 -10.257 -0.909 1.00 86.88 350 ARG A CA 1
ATOM 2733 C C . ARG A 1 350 ? 32.552 -10.604 -0.256 1.00 86.88 350 ARG A C 1
ATOM 2735 O O . ARG A 1 350 ? 31.613 -10.946 -0.970 1.00 86.88 350 ARG A O 1
ATOM 2742 N N . GLN A 1 351 ? 32.464 -10.497 1.069 1.00 82.44 351 GLN A N 1
ATOM 2743 C CA . GLN A 1 351 ? 31.231 -10.806 1.790 1.00 82.44 351 GLN A CA 1
ATOM 2744 C C . GLN A 1 351 ? 30.087 -9.878 1.365 1.00 82.44 351 GLN A C 1
ATOM 2746 O O . GLN A 1 351 ? 28.992 -10.357 1.087 1.00 82.44 351 GLN A O 1
ATOM 2751 N N . GLU A 1 352 ? 30.352 -8.575 1.232 1.00 79.06 352 GLU A N 1
ATOM 2752 C CA . GLU A 1 352 ? 29.365 -7.604 0.745 1.00 79.06 352 GLU A CA 1
ATOM 2753 C C . GLU A 1 352 ? 28.843 -7.959 -0.656 1.00 79.06 352 GLU A C 1
ATOM 2755 O O . GLU A 1 352 ? 27.633 -7.957 -0.879 1.00 79.06 352 GLU A O 1
ATOM 2760 N N . MET A 1 353 ? 29.732 -8.310 -1.592 1.00 83.31 353 MET A N 1
ATOM 2761 C CA . MET A 1 353 ? 29.339 -8.675 -2.956 1.00 83.31 353 MET A CA 1
ATOM 2762 C C . MET A 1 353 ? 28.570 -9.996 -3.011 1.00 83.31 353 MET A C 1
ATOM 2764 O O . MET A 1 353 ? 27.605 -10.108 -3.764 1.00 83.31 353 MET A O 1
ATOM 2768 N N . VAL A 1 354 ? 28.962 -10.993 -2.213 1.00 81.94 354 VAL A N 1
ATOM 2769 C CA . VAL A 1 354 ? 28.221 -12.258 -2.093 1.00 81.94 354 VAL A CA 1
ATOM 2770 C C . VAL A 1 354 ? 26.812 -11.997 -1.564 1.00 81.94 354 VAL A C 1
ATOM 2772 O O . VAL A 1 354 ? 25.843 -12.473 -2.159 1.00 81.94 354 VAL A O 1
ATOM 2775 N N . ASP A 1 355 ? 26.680 -11.196 -0.507 1.00 74.00 355 ASP A N 1
ATOM 2776 C CA . ASP A 1 355 ? 25.384 -10.844 0.075 1.00 74.00 355 ASP A CA 1
ATOM 2777 C C . ASP A 1 355 ? 24.522 -10.030 -0.907 1.00 74.00 355 ASP A C 1
ATOM 2779 O O . ASP A 1 355 ? 23.307 -10.226 -0.970 1.00 74.00 355 ASP A O 1
ATOM 2783 N N . GLU A 1 356 ? 25.121 -9.151 -1.717 1.00 74.06 356 GLU A N 1
ATOM 2784 C CA . GLU A 1 356 ? 24.418 -8.385 -2.756 1.00 74.06 356 GLU A CA 1
ATOM 2785 C C . GLU A 1 356 ? 23.957 -9.268 -3.927 1.00 74.06 356 GLU A C 1
ATOM 2787 O O . GLU A 1 356 ? 22.829 -9.139 -4.408 1.00 74.06 356 GLU A O 1
ATOM 2792 N N . ILE A 1 357 ? 24.797 -10.201 -4.379 1.00 75.50 357 ILE A N 1
ATOM 2793 C CA . ILE A 1 357 ? 24.511 -11.049 -5.542 1.00 75.50 357 ILE A CA 1
ATOM 2794 C C . ILE A 1 357 ? 23.551 -12.185 -5.178 1.00 75.50 357 ILE A C 1
ATOM 2796 O O . ILE A 1 357 ? 22.615 -12.459 -5.935 1.00 75.50 357 ILE A O 1
ATOM 2800 N N . LEU A 1 358 ? 23.753 -12.836 -4.030 1.00 72.88 358 LEU A N 1
ATOM 2801 C CA . LEU A 1 358 ? 23.053 -14.063 -3.630 1.00 72.88 358 LEU A CA 1
ATOM 2802 C C . LEU A 1 358 ? 22.062 -13.874 -2.466 1.00 72.88 358 LEU A C 1
ATOM 2804 O O . LEU A 1 358 ? 21.196 -14.728 -2.274 1.00 72.88 358 LEU A O 1
ATOM 2808 N N . GLY A 1 359 ? 22.164 -12.787 -1.695 1.00 75.31 359 GLY A N 1
ATOM 2809 C CA . GLY A 1 359 ? 21.321 -12.489 -0.525 1.00 75.31 359 GLY A CA 1
ATOM 2810 C C . GLY A 1 359 ? 20.341 -11.330 -0.747 1.00 75.31 359 GLY A C 1
ATOM 2811 O O . GLY A 1 359 ? 19.913 -11.066 -1.865 1.00 75.31 359 GLY A O 1
ATOM 2812 N N . LEU A 1 360 ? 19.940 -10.624 0.311 1.00 80.38 360 LEU A N 1
ATOM 2813 C CA . LEU A 1 360 ? 19.117 -9.406 0.193 1.00 80.38 360 LEU A CA 1
ATOM 2814 C C . LEU A 1 360 ? 19.971 -8.121 0.169 1.00 80.38 360 LEU A C 1
ATOM 2816 O O . LEU A 1 360 ? 19.455 -7.015 0.359 1.00 80.38 360 LEU A O 1
ATOM 2820 N N . GLY A 1 361 ? 21.286 -8.262 -0.038 1.00 82.00 361 GLY A N 1
ATOM 2821 C CA . GLY A 1 361 ? 22.259 -7.177 0.009 1.00 82.00 361 GLY A CA 1
ATOM 2822 C C . GLY A 1 361 ? 22.186 -6.389 1.314 1.00 82.00 361 GLY A C 1
ATOM 2823 O O . GLY A 1 361 ? 22.102 -6.947 2.408 1.00 82.00 361 GLY A O 1
ATOM 2824 N N . HIS A 1 362 ? 22.152 -5.063 1.193 1.00 82.88 362 HIS A N 1
ATOM 2825 C CA . HIS A 1 362 ? 22.081 -4.134 2.321 1.00 82.88 362 HIS A CA 1
ATOM 2826 C C . HIS A 1 362 ? 20.880 -4.356 3.254 1.00 82.88 362 HIS A C 1
ATOM 2828 O O . HIS A 1 362 ? 20.958 -3.978 4.426 1.00 82.88 362 HIS A O 1
ATOM 2834 N N . LEU A 1 363 ? 19.789 -4.966 2.771 1.00 86.81 363 LEU A N 1
ATOM 2835 C CA . LEU A 1 363 ? 18.604 -5.220 3.593 1.00 86.81 363 LEU A CA 1
ATOM 2836 C C . LEU A 1 363 ? 18.847 -6.307 4.638 1.00 86.81 363 LEU A C 1
ATOM 2838 O O . LEU A 1 363 ? 18.227 -6.254 5.690 1.00 86.81 363 LEU A O 1
ATOM 2842 N N . GLU A 1 364 ? 19.761 -7.249 4.399 1.00 83.69 364 GLU A N 1
ATOM 2843 C CA . GLU A 1 364 ? 20.031 -8.370 5.308 1.00 83.69 364 GLU A CA 1
ATOM 2844 C C . GLU A 1 364 ? 20.451 -7.874 6.704 1.00 83.69 364 GLU A C 1
ATOM 2846 O O . GLU A 1 364 ? 19.929 -8.312 7.730 1.00 83.69 364 GLU A O 1
ATOM 2851 N N . VAL A 1 365 ? 21.353 -6.888 6.738 1.00 84.06 365 VAL A N 1
ATOM 2852 C CA . VAL A 1 365 ? 21.838 -6.268 7.981 1.00 84.06 365 VAL A CA 1
ATOM 2853 C C . VAL A 1 365 ? 20.726 -5.475 8.671 1.00 84.06 365 VAL A C 1
ATOM 2855 O O . VAL A 1 365 ? 20.595 -5.540 9.890 1.00 84.06 365 VAL A O 1
ATOM 2858 N N . LEU A 1 366 ? 19.905 -4.751 7.903 1.00 89.56 366 LEU A N 1
ATOM 2859 C CA . LEU A 1 366 ? 18.802 -3.946 8.441 1.00 89.56 366 LEU A CA 1
ATOM 2860 C C . LEU A 1 366 ? 17.661 -4.821 8.984 1.00 89.56 366 LEU A C 1
ATOM 2862 O O . LEU A 1 366 ? 17.051 -4.499 10.001 1.00 89.56 366 LEU A O 1
ATOM 2866 N N . LEU A 1 367 ? 17.381 -5.949 8.330 1.00 86.69 367 LEU A N 1
ATOM 2867 C CA . LEU A 1 367 ? 16.353 -6.899 8.747 1.00 86.69 367 LEU A CA 1
ATOM 2868 C C . LEU A 1 367 ? 16.718 -7.585 10.067 1.00 86.69 367 LEU A C 1
ATOM 2870 O O . LEU A 1 367 ? 15.839 -7.772 10.907 1.00 86.69 367 LEU A O 1
ATOM 2874 N N . ARG A 1 368 ? 18.002 -7.896 10.287 1.00 84.00 368 ARG A N 1
ATOM 2875 C CA . ARG A 1 368 ? 18.490 -8.534 11.524 1.00 84.00 368 ARG A CA 1
ATOM 2876 C C . ARG A 1 368 ? 18.473 -7.621 12.748 1.00 84.00 368 ARG A C 1
ATOM 2878 O O . ARG A 1 368 ? 18.485 -8.125 13.865 1.00 84.00 368 ARG A O 1
ATOM 2885 N N . ASP A 1 369 ? 18.458 -6.306 12.560 1.00 86.94 369 ASP A N 1
ATOM 2886 C CA . ASP A 1 369 ? 18.496 -5.348 13.662 1.00 86.94 369 ASP A CA 1
ATOM 2887 C C . ASP A 1 369 ? 17.128 -5.244 14.365 1.00 86.94 369 ASP A C 1
ATOM 2889 O O . ASP A 1 369 ? 16.175 -4.750 13.753 1.00 86.94 369 ASP A O 1
ATOM 2893 N N . PRO A 1 370 ? 16.990 -5.672 15.633 1.00 82.56 370 PRO A N 1
ATOM 2894 C CA . PRO A 1 370 ? 15.706 -5.678 16.332 1.00 82.56 370 PRO A CA 1
ATOM 2895 C C . PRO A 1 370 ? 15.154 -4.274 16.620 1.00 82.56 370 PRO A C 1
ATOM 2897 O O . PRO A 1 370 ? 13.949 -4.136 16.809 1.00 82.56 370 PRO A O 1
ATOM 2900 N N . GLU A 1 371 ? 15.981 -3.221 16.615 1.00 85.62 371 GLU A N 1
ATOM 2901 C CA . GLU A 1 371 ? 15.510 -1.852 16.861 1.00 85.62 371 GLU A CA 1
ATOM 2902 C C . GLU A 1 371 ? 14.829 -1.214 15.638 1.00 85.62 371 GLU A C 1
ATOM 2904 O O . GLU A 1 371 ? 14.184 -0.166 15.762 1.00 85.62 371 GLU A O 1
ATOM 2909 N N . ILE A 1 372 ? 14.996 -1.810 14.452 1.00 89.75 372 ILE A N 1
ATOM 2910 C CA . ILE A 1 372 ? 14.390 -1.344 13.202 1.00 89.75 372 ILE A CA 1
ATOM 2911 C C . ILE A 1 372 ? 13.005 -1.969 13.044 1.00 89.75 372 ILE A C 1
ATOM 2913 O O . ILE A 1 372 ? 12.867 -3.196 13.037 1.00 89.75 372 ILE A O 1
ATOM 2917 N N . THR A 1 373 ? 11.993 -1.118 12.867 1.00 86.31 373 THR A N 1
ATOM 2918 C CA . THR A 1 373 ? 10.579 -1.506 12.738 1.00 86.31 373 THR A CA 1
ATOM 2919 C C . THR A 1 373 ? 10.087 -1.477 11.290 1.00 86.31 373 THR A C 1
ATOM 2921 O O . THR A 1 373 ? 9.240 -2.282 10.901 1.00 86.31 373 THR A O 1
ATOM 2924 N N . GLU A 1 374 ? 10.645 -0.590 10.467 1.00 93.00 374 GLU A N 1
ATOM 2925 C CA . GLU A 1 374 ? 10.271 -0.419 9.062 1.00 93.00 374 GLU A CA 1
ATOM 2926 C C . GLU A 1 374 ? 11.502 -0.087 8.214 1.00 93.00 374 GLU A C 1
ATOM 2928 O O . GLU A 1 374 ? 12.398 0.630 8.663 1.00 93.00 374 GLU A O 1
ATOM 2933 N N . ILE A 1 375 ? 11.556 -0.614 6.992 1.00 95.38 375 ILE A N 1
ATOM 2934 C CA . ILE A 1 375 ? 12.605 -0.350 6.003 1.00 95.38 375 ILE A CA 1
ATOM 2935 C C . ILE A 1 375 ? 11.920 0.122 4.725 1.00 95.38 375 ILE A C 1
ATOM 2937 O O . ILE A 1 375 ? 11.019 -0.551 4.231 1.00 95.38 375 ILE A O 1
ATOM 2941 N N . MET A 1 376 ? 12.347 1.256 4.180 1.00 97.06 376 MET A N 1
ATOM 2942 C CA . MET A 1 376 ? 11.799 1.845 2.958 1.00 97.06 376 MET A CA 1
ATOM 2943 C C . MET A 1 376 ? 12.934 2.148 1.986 1.00 97.06 376 MET A C 1
ATOM 2945 O O . MET A 1 376 ? 13.842 2.915 2.295 1.00 97.06 376 MET A O 1
ATOM 2949 N N . VAL A 1 377 ? 12.874 1.561 0.803 1.00 96.31 377 VAL A N 1
ATOM 2950 C CA . VAL A 1 377 ? 13.796 1.801 -0.305 1.00 96.31 377 VAL A CA 1
ATOM 2951 C C . VAL A 1 377 ? 13.078 2.668 -1.328 1.00 96.31 377 VAL A C 1
ATOM 2953 O O . VAL A 1 377 ? 12.014 2.284 -1.809 1.00 96.31 377 VAL A O 1
ATOM 2956 N N . ASN A 1 378 ? 13.668 3.812 -1.666 1.00 94.38 378 ASN A N 1
ATOM 2957 C CA . ASN A 1 378 ? 13.175 4.750 -2.671 1.00 94.38 378 ASN A CA 1
ATOM 2958 C C . ASN A 1 378 ? 14.208 4.848 -3.804 1.00 94.38 378 ASN A C 1
ATOM 2960 O O . ASN A 1 378 ? 15.057 5.742 -3.804 1.00 94.38 378 ASN A O 1
ATOM 2964 N N . GLY A 1 379 ? 14.160 3.901 -4.744 1.00 91.31 379 GLY A N 1
ATOM 2965 C CA . GLY A 1 379 ? 15.207 3.725 -5.754 1.00 91.31 379 GLY A CA 1
ATOM 2966 C C . GLY A 1 379 ? 16.520 3.208 -5.156 1.00 91.31 379 GLY A C 1
ATOM 2967 O O . GLY A 1 379 ? 16.605 2.876 -3.971 1.00 91.31 379 GLY A O 1
ATOM 2968 N N . CYS A 1 380 ? 17.575 3.129 -5.967 1.00 88.50 380 CYS A N 1
ATOM 2969 C CA . CYS A 1 380 ? 18.862 2.603 -5.502 1.00 88.50 380 CYS A CA 1
ATOM 2970 C C . CYS A 1 380 ? 19.607 3.498 -4.496 1.00 88.50 380 CYS A C 1
ATOM 2972 O O . CYS A 1 380 ? 20.432 3.001 -3.729 1.00 88.50 380 CYS A O 1
ATOM 2974 N N . ASP A 1 381 ? 19.314 4.799 -4.470 1.00 88.06 381 ASP A N 1
ATOM 2975 C CA . ASP A 1 381 ? 20.100 5.797 -3.734 1.00 88.06 381 ASP A CA 1
ATOM 2976 C C . ASP A 1 381 ? 19.627 6.095 -2.310 1.00 88.06 381 ASP A C 1
ATOM 2978 O O . ASP A 1 381 ? 20.371 6.710 -1.538 1.00 88.06 381 ASP A O 1
ATOM 2982 N N . GLN A 1 382 ? 18.392 5.729 -1.961 1.00 93.31 382 GLN A N 1
ATOM 2983 C CA . GLN A 1 382 ? 17.772 6.148 -0.707 1.00 93.31 382 GLN A CA 1
ATOM 2984 C C . GLN A 1 382 ? 17.151 4.967 0.030 1.00 93.31 382 GLN A C 1
ATOM 2986 O O . GLN A 1 382 ? 16.140 4.414 -0.395 1.00 93.31 382 GLN A O 1
ATOM 2991 N N . ILE A 1 383 ? 17.729 4.627 1.183 1.00 95.12 383 ILE A N 1
ATOM 2992 C CA . ILE A 1 383 ? 17.172 3.643 2.112 1.00 95.12 383 ILE A CA 1
ATOM 2993 C C . ILE A 1 383 ? 16.885 4.342 3.439 1.00 95.12 383 ILE A C 1
ATOM 2995 O O . ILE A 1 383 ? 17.807 4.773 4.138 1.00 95.12 383 ILE A O 1
ATOM 2999 N N . TYR A 1 384 ? 15.606 4.449 3.779 1.00 96.69 384 TYR A N 1
ATOM 3000 C CA . TYR A 1 384 ? 15.111 4.935 5.058 1.00 96.69 384 TYR A CA 1
ATOM 3001 C C . TYR A 1 384 ? 14.791 3.768 5.987 1.00 96.69 384 TYR A C 1
ATOM 3003 O O . TYR A 1 384 ? 14.361 2.701 5.552 1.00 96.69 384 TYR A O 1
ATOM 3011 N N . ILE A 1 385 ? 14.953 3.999 7.283 1.00 96.12 385 ILE A N 1
ATOM 3012 C CA . ILE A 1 385 ? 14.533 3.079 8.336 1.00 96.12 385 ILE A CA 1
ATOM 3013 C C . ILE A 1 385 ? 13.702 3.825 9.373 1.00 96.12 385 ILE A C 1
ATOM 3015 O O . ILE A 1 385 ? 13.939 5.005 9.638 1.00 96.12 385 ILE A O 1
ATOM 3019 N N . GLU A 1 386 ? 12.743 3.139 9.982 1.00 90.44 386 GLU A N 1
ATOM 3020 C CA . GLU A 1 386 ? 12.145 3.580 11.237 1.00 90.44 386 GLU A CA 1
ATOM 3021 C C . GLU A 1 386 ? 12.859 2.873 12.391 1.00 90.44 386 GLU A C 1
ATOM 3023 O O . GLU A 1 386 ? 12.871 1.643 12.472 1.00 90.44 386 GLU A O 1
ATOM 3028 N N . ARG A 1 387 ? 13.459 3.658 13.290 1.00 86.50 387 ARG A N 1
ATOM 3029 C CA . ARG A 1 387 ? 14.043 3.173 14.546 1.00 86.50 387 ARG A CA 1
ATOM 3030 C C . ARG A 1 387 ? 13.440 3.962 15.699 1.00 86.50 387 ARG A C 1
ATOM 3032 O O . ARG A 1 387 ? 13.451 5.193 15.683 1.00 86.50 387 ARG A O 1
ATOM 3039 N N . ARG A 1 388 ? 12.897 3.257 16.699 1.00 79.75 388 ARG A N 1
ATOM 3040 C CA . ARG A 1 388 ? 12.246 3.859 17.885 1.00 79.75 388 ARG A CA 1
ATOM 3041 C C . ARG A 1 388 ? 11.205 4.943 17.525 1.00 79.75 388 ARG A C 1
ATOM 3043 O O . ARG A 1 388 ? 11.119 5.979 18.179 1.00 79.75 388 ARG A O 1
ATOM 3050 N N . GLY A 1 389 ? 10.431 4.723 16.459 1.00 72.62 389 GLY A N 1
ATOM 3051 C CA . GLY A 1 389 ? 9.369 5.637 16.015 1.00 72.62 389 GLY A CA 1
ATOM 3052 C C . GLY A 1 389 ? 9.839 6.885 15.256 1.00 72.62 389 GLY A C 1
ATOM 3053 O O . GLY A 1 389 ? 9.031 7.791 15.027 1.00 72.62 389 GLY A O 1
ATOM 3054 N N . GLN A 1 390 ? 11.120 6.966 14.886 1.00 77.69 390 GLN A N 1
ATOM 3055 C CA . GLN A 1 390 ? 11.688 8.065 14.104 1.00 77.69 390 GLN A CA 1
ATOM 3056 C C . GLN A 1 390 ? 12.215 7.562 12.759 1.00 77.69 390 GLN A C 1
ATOM 3058 O O . GLN A 1 390 ? 12.916 6.552 12.696 1.00 77.69 390 GLN A O 1
ATOM 3063 N N . LEU A 1 391 ? 11.885 8.293 11.691 1.00 88.12 391 LEU A N 1
ATOM 3064 C CA . LEU A 1 391 ? 12.344 8.015 10.332 1.00 88.12 391 LEU A CA 1
ATOM 3065 C C . LEU A 1 391 ? 13.757 8.579 10.128 1.00 88.12 391 LEU A C 1
ATOM 3067 O O . LEU A 1 391 ? 13.984 9.766 10.361 1.00 88.12 391 LEU A O 1
ATOM 3071 N N . MET A 1 392 ? 14.691 7.750 9.669 1.00 92.06 392 MET A N 1
ATOM 3072 C CA . MET A 1 392 ? 16.097 8.115 9.469 1.00 92.06 392 MET A CA 1
ATOM 3073 C C . MET A 1 392 ? 16.586 7.629 8.101 1.00 92.06 392 MET A C 1
ATOM 3075 O O . MET A 1 392 ? 16.276 6.510 7.698 1.00 92.06 392 MET A O 1
ATOM 3079 N N . LEU A 1 393 ? 17.360 8.454 7.389 1.00 95.62 393 LEU A N 1
ATOM 3080 C CA . LEU A 1 393 ? 18.056 8.039 6.167 1.00 95.62 393 LEU A CA 1
ATOM 3081 C C . LEU A 1 393 ? 19.346 7.300 6.548 1.00 95.62 393 LEU A C 1
ATOM 3083 O O . LEU A 1 393 ? 20.121 7.798 7.364 1.00 95.62 393 LEU A O 1
ATOM 3087 N N . THR A 1 394 ? 19.575 6.130 5.957 1.00 92.50 394 THR A N 1
ATOM 3088 C CA . THR A 1 394 ? 20.805 5.352 6.164 1.00 92.50 394 THR A CA 1
ATOM 3089 C C . THR A 1 394 ? 21.918 5.782 5.203 1.00 92.50 394 THR A C 1
ATOM 3091 O O . THR A 1 394 ? 21.689 6.490 4.224 1.00 92.50 394 THR A O 1
ATOM 3094 N N . ASP A 1 395 ? 23.143 5.334 5.469 1.00 87.50 395 ASP A N 1
ATOM 3095 C CA . ASP A 1 395 ? 24.301 5.488 4.583 1.00 87.50 395 ASP A CA 1
ATOM 3096 C C . ASP A 1 395 ? 24.393 4.394 3.499 1.00 87.50 395 ASP A C 1
ATOM 3098 O O . ASP A 1 395 ? 25.252 4.469 2.618 1.00 87.50 395 ASP A O 1
ATOM 3102 N N . LYS A 1 396 ? 23.503 3.394 3.543 1.00 85.50 396 LYS A N 1
ATOM 3103 C CA . LYS A 1 396 ? 23.474 2.240 2.635 1.00 85.50 396 LYS A CA 1
ATOM 3104 C C . LYS A 1 396 ? 22.790 2.586 1.310 1.00 85.50 396 LYS A C 1
ATOM 3106 O O . LYS A 1 396 ? 21.795 3.309 1.293 1.00 85.50 396 LYS A O 1
ATOM 3111 N N . ARG A 1 397 ? 23.305 2.040 0.202 1.00 85.56 397 ARG A N 1
ATOM 3112 C CA . ARG A 1 397 ? 22.797 2.257 -1.166 1.00 85.56 397 ARG A CA 1
ATOM 3113 C C . ARG A 1 397 ? 22.957 1.005 -2.011 1.00 85.56 397 ARG A C 1
ATOM 3115 O O . ARG A 1 397 ? 23.907 0.255 -1.820 1.00 85.56 397 ARG A O 1
ATOM 3122 N N . PHE A 1 398 ? 22.065 0.808 -2.969 1.00 83.06 398 PHE A N 1
ATOM 3123 C CA . PHE A 1 398 ? 22.231 -0.217 -3.994 1.00 83.06 398 PHE A CA 1
ATOM 3124 C C . PHE A 1 398 ? 23.066 0.312 -5.156 1.00 83.06 398 PHE A C 1
ATOM 3126 O O . PHE A 1 398 ? 23.128 1.515 -5.402 1.00 83.06 398 PHE A O 1
ATOM 3133 N N . THR A 1 399 ? 23.688 -0.601 -5.895 1.00 76.31 399 THR A N 1
ATOM 3134 C CA . THR A 1 399 ? 24.510 -0.272 -7.066 1.00 76.31 399 THR A CA 1
ATOM 3135 C C . THR A 1 399 ? 23.709 0.395 -8.185 1.00 76.31 399 THR A C 1
ATOM 3137 O O . THR A 1 399 ? 24.211 1.310 -8.834 1.00 76.31 399 THR A O 1
ATOM 3140 N N . ASN A 1 400 ? 22.471 -0.052 -8.420 1.00 77.06 400 ASN A N 1
ATOM 3141 C CA . ASN A 1 400 ? 21.532 0.522 -9.387 1.00 77.06 400 ASN A CA 1
ATOM 3142 C C . ASN A 1 400 ? 20.093 0.031 -9.133 1.00 77.06 400 ASN A C 1
ATOM 3144 O O . ASN A 1 400 ? 19.860 -0.886 -8.344 1.00 77.06 400 ASN A O 1
ATOM 3148 N N . ASP A 1 401 ? 19.119 0.618 -9.832 1.00 84.75 401 ASP A N 1
ATOM 3149 C CA . ASP A 1 401 ? 17.704 0.237 -9.727 1.00 84.75 401 ASP A CA 1
ATOM 3150 C C . ASP A 1 401 ? 17.447 -1.231 -10.103 1.00 84.75 401 ASP A C 1
ATOM 3152 O O . ASP A 1 401 ? 16.586 -1.884 -9.517 1.00 84.75 401 ASP A O 1
ATOM 3156 N N . SER A 1 402 ? 18.213 -1.801 -11.039 1.00 82.56 402 SER A N 1
ATOM 3157 C CA . SER A 1 402 ? 18.067 -3.216 -11.405 1.00 82.56 402 SER A CA 1
ATOM 3158 C C . SER A 1 402 ? 18.437 -4.155 -10.254 1.00 82.56 402 SER A C 1
ATOM 3160 O O . SER A 1 402 ? 17.841 -5.223 -10.131 1.00 82.56 402 SER A O 1
ATOM 3162 N N . ALA A 1 403 ? 19.375 -3.766 -9.386 1.00 80.19 403 ALA A N 1
ATOM 3163 C CA . ALA A 1 403 ? 19.695 -4.515 -8.173 1.00 80.19 403 ALA A CA 1
ATOM 3164 C C . ALA A 1 403 ? 18.508 -4.523 -7.196 1.00 80.19 403 ALA A C 1
ATOM 3166 O O . ALA A 1 403 ? 18.168 -5.573 -6.653 1.00 80.19 403 ALA A O 1
ATOM 3167 N N . VAL A 1 404 ? 17.818 -3.389 -7.038 1.00 89.44 404 VAL A N 1
ATOM 3168 C CA . VAL A 1 404 ? 16.612 -3.297 -6.199 1.00 89.44 404 VAL A CA 1
ATOM 3169 C C . VAL A 1 404 ? 15.486 -4.168 -6.761 1.00 89.44 404 VAL A C 1
ATOM 3171 O O . VAL A 1 404 ? 14.882 -4.926 -6.007 1.00 89.44 404 VAL A O 1
ATOM 3174 N N . VAL A 1 405 ? 15.237 -4.130 -8.078 1.00 89.06 405 VAL A N 1
ATOM 3175 C CA . VAL A 1 405 ? 14.225 -4.989 -8.727 1.00 89.06 405 VAL A CA 1
ATOM 3176 C C . VAL A 1 405 ? 14.521 -6.470 -8.484 1.00 89.06 405 VAL A C 1
ATOM 3178 O O . VAL A 1 405 ? 13.631 -7.197 -8.055 1.00 89.06 405 VAL A O 1
ATOM 3181 N N . LYS A 1 406 ? 15.772 -6.914 -8.661 1.00 84.50 406 LYS A N 1
ATOM 3182 C CA . LYS A 1 406 ? 16.167 -8.310 -8.395 1.00 84.50 406 LYS A CA 1
ATOM 3183 C C . LYS A 1 406 ? 15.949 -8.719 -6.938 1.00 84.50 406 LYS A C 1
ATOM 3185 O O . LYS A 1 406 ? 15.544 -9.847 -6.669 1.00 84.50 406 LYS A O 1
ATOM 3190 N N . ILE A 1 407 ? 16.210 -7.817 -5.991 1.00 88.19 407 ILE A N 1
ATOM 3191 C CA . ILE A 1 407 ? 15.942 -8.067 -4.569 1.00 88.19 407 ILE A CA 1
ATOM 3192 C C . ILE A 1 407 ? 14.440 -8.202 -4.328 1.00 88.19 407 ILE A C 1
ATOM 3194 O O . ILE A 1 407 ? 14.020 -9.142 -3.657 1.00 88.19 407 ILE A O 1
ATOM 3198 N N . ILE A 1 408 ? 13.627 -7.315 -4.906 1.00 90.94 408 ILE A N 1
ATOM 3199 C CA . ILE A 1 408 ? 12.168 -7.412 -4.829 1.00 90.94 408 ILE A CA 1
ATOM 3200 C C . ILE A 1 408 ? 11.697 -8.759 -5.407 1.00 90.94 408 ILE A C 1
ATOM 3202 O O . ILE A 1 408 ? 10.968 -9.483 -4.735 1.00 90.94 408 ILE A O 1
ATOM 3206 N N . GLU A 1 409 ? 12.155 -9.150 -6.598 1.00 86.88 409 GLU A N 1
ATOM 3207 C CA . GLU A 1 409 ? 11.829 -10.448 -7.208 1.00 86.88 409 GLU A CA 1
ATOM 3208 C C . GLU A 1 409 ? 12.193 -11.622 -6.286 1.00 86.88 409 GLU A C 1
ATOM 3210 O O . GLU A 1 409 ? 11.385 -12.529 -6.091 1.00 86.88 409 GLU A O 1
ATOM 3215 N N . ARG A 1 410 ? 13.372 -11.581 -5.656 1.00 85.00 410 ARG A N 1
ATOM 3216 C CA . ARG A 1 410 ? 13.858 -12.615 -4.729 1.00 85.00 410 ARG A CA 1
ATOM 3217 C C . ARG A 1 410 ? 13.031 -12.710 -3.445 1.00 85.00 410 ARG A C 1
ATOM 3219 O O . ARG A 1 410 ? 12.836 -13.808 -2.935 1.00 85.00 410 ARG A O 1
ATOM 3226 N N . ILE A 1 411 ? 12.534 -11.584 -2.934 1.00 86.88 411 ILE A N 1
ATOM 3227 C CA . ILE A 1 411 ? 11.630 -11.544 -1.773 1.00 86.88 411 ILE A CA 1
ATOM 3228 C C . ILE A 1 411 ? 10.262 -12.146 -2.132 1.00 86.88 411 ILE A C 1
ATOM 3230 O O . ILE A 1 411 ? 9.647 -12.840 -1.323 1.00 86.88 411 ILE A O 1
ATOM 3234 N N . ILE A 1 412 ? 9.779 -11.876 -3.345 1.00 87.19 412 ILE A N 1
ATOM 3235 C CA . ILE A 1 412 ? 8.403 -12.157 -3.770 1.00 87.19 412 ILE A CA 1
ATOM 3236 C C . ILE A 1 412 ? 8.244 -13.567 -4.365 1.00 87.19 412 ILE A C 1
ATOM 3238 O O . ILE A 1 412 ? 7.200 -14.194 -4.164 1.00 87.19 412 ILE A O 1
ATOM 3242 N N . ALA A 1 413 ? 9.265 -14.100 -5.045 1.00 81.38 413 ALA A N 1
ATOM 3243 C CA . ALA A 1 413 ? 9.207 -15.396 -5.726 1.00 81.38 413 ALA A CA 1
ATOM 3244 C C . ALA A 1 413 ? 8.845 -16.585 -4.803 1.00 81.38 413 ALA A C 1
ATOM 3246 O O . ALA A 1 413 ? 7.929 -17.333 -5.166 1.00 81.38 413 ALA A O 1
ATOM 3247 N N . PRO A 1 414 ? 9.423 -16.738 -3.589 1.00 77.62 414 PRO A N 1
ATOM 3248 C CA . PRO A 1 414 ? 9.070 -17.836 -2.679 1.00 77.62 414 PRO A CA 1
ATOM 3249 C C . PRO A 1 414 ? 7.614 -17.796 -2.195 1.00 77.62 414 PRO A C 1
ATOM 3251 O O . PRO A 1 414 ? 7.073 -18.802 -1.741 1.00 77.62 414 PRO A O 1
ATOM 3254 N N . LEU A 1 415 ? 6.957 -16.635 -2.293 1.00 78.00 415 LEU A N 1
ATOM 3255 C CA . LEU A 1 415 ? 5.569 -16.433 -1.872 1.00 78.00 415 LEU A CA 1
ATOM 3256 C C . LEU A 1 415 ? 4.560 -16.835 -2.962 1.00 78.00 415 LEU A C 1
ATOM 3258 O O . LEU A 1 415 ? 3.355 -16.651 -2.782 1.00 78.00 415 LEU A O 1
ATOM 3262 N N . GLY A 1 416 ? 5.034 -17.331 -4.114 1.00 72.50 416 GLY A N 1
ATOM 3263 C CA . GLY A 1 416 ? 4.192 -17.654 -5.270 1.00 72.50 416 GLY A CA 1
ATOM 3264 C C . GLY A 1 416 ? 3.549 -16.419 -5.908 1.00 72.50 416 GLY A C 1
ATOM 3265 O O . GLY A 1 416 ? 2.522 -16.520 -6.582 1.00 72.50 416 GLY A O 1
ATOM 3266 N N . ARG A 1 417 ? 4.122 -15.238 -5.662 1.00 78.94 417 ARG A N 1
ATOM 3267 C CA . ARG A 1 417 ? 3.686 -13.956 -6.216 1.00 78.94 417 ARG A CA 1
ATOM 3268 C C . ARG A 1 417 ? 4.608 -13.553 -7.365 1.00 78.94 417 ARG A C 1
ATOM 3270 O O . ARG A 1 417 ? 5.700 -14.093 -7.521 1.00 78.94 417 ARG A O 1
ATOM 3277 N N . ARG A 1 418 ? 4.147 -12.622 -8.196 1.00 78.44 418 ARG A N 1
ATOM 3278 C CA . ARG A 1 418 ? 4.917 -12.082 -9.319 1.00 78.44 418 ARG A CA 1
ATOM 3279 C C . ARG A 1 418 ? 4.893 -10.570 -9.270 1.00 78.44 418 ARG A C 1
ATOM 3281 O O . ARG A 1 418 ? 3.883 -9.990 -8.879 1.00 78.44 418 ARG A O 1
ATOM 3288 N N . ILE A 1 419 ? 6.007 -9.983 -9.669 1.00 81.38 419 ILE A N 1
ATOM 3289 C CA . ILE A 1 419 ? 6.146 -8.557 -9.893 1.00 81.38 419 ILE A CA 1
ATOM 3290 C C . ILE A 1 419 ? 6.971 -8.383 -11.162 1.00 81.38 419 ILE A C 1
ATOM 3292 O O . ILE A 1 419 ? 8.095 -8.863 -11.257 1.00 81.38 419 ILE A O 1
ATOM 3296 N N . ASP A 1 420 ? 6.345 -7.799 -12.170 1.00 81.38 420 ASP A N 1
ATOM 3297 C CA . ASP A 1 420 ? 6.898 -7.593 -13.506 1.00 81.38 420 ASP A CA 1
ATOM 3298 C C . ASP A 1 420 ? 6.138 -6.438 -14.174 1.00 81.38 420 ASP A C 1
ATOM 3300 O O . ASP A 1 420 ? 5.271 -5.818 -13.561 1.00 81.38 420 ASP A O 1
ATOM 3304 N N . GLU A 1 421 ? 6.435 -6.125 -15.430 1.00 68.69 421 GLU A N 1
ATOM 3305 C CA . GLU A 1 421 ? 5.785 -5.010 -16.131 1.00 68.69 421 GLU A CA 1
ATOM 3306 C C . GLU A 1 421 ? 4.257 -5.166 -16.264 1.00 68.69 421 GLU A C 1
ATOM 3308 O O . GLU A 1 421 ? 3.543 -4.167 -16.349 1.00 68.69 421 GLU A O 1
ATOM 3313 N N . SER A 1 422 ? 3.737 -6.399 -16.259 1.00 71.25 422 SER A N 1
ATOM 3314 C CA . SER A 1 422 ? 2.295 -6.673 -16.323 1.00 71.25 422 SER A CA 1
ATOM 3315 C C . SER A 1 422 ? 1.612 -6.549 -14.958 1.00 71.25 422 SER A C 1
ATOM 3317 O O . SER A 1 422 ? 0.424 -6.237 -14.882 1.00 71.25 422 SER A O 1
ATOM 3319 N N . SER A 1 423 ? 2.367 -6.776 -13.879 1.00 77.50 423 SER A N 1
ATOM 3320 C CA . SER A 1 423 ? 1.940 -6.641 -12.483 1.00 77.50 423 SER A CA 1
ATOM 3321 C C . SER A 1 423 ? 2.989 -5.846 -11.687 1.00 77.50 423 SER A C 1
ATOM 3323 O O . SER A 1 423 ? 3.698 -6.418 -10.859 1.00 77.50 423 SER A O 1
ATOM 3325 N N . PRO A 1 424 ? 3.117 -4.525 -11.926 1.00 85.94 424 PRO A N 1
ATOM 3326 C CA . PRO A 1 424 ? 4.230 -3.704 -11.424 1.00 85.94 424 PRO A CA 1
ATOM 3327 C C . PRO A 1 424 ? 4.125 -3.331 -9.940 1.00 85.94 424 PRO A C 1
ATOM 3329 O O . PRO A 1 424 ? 4.888 -2.501 -9.455 1.00 85.94 424 PRO A O 1
ATOM 3332 N N . MET A 1 425 ? 3.165 -3.898 -9.214 1.00 90.75 425 MET A N 1
ATOM 3333 C CA . MET A 1 425 ? 2.976 -3.688 -7.785 1.00 90.75 425 MET A CA 1
ATOM 3334 C C . MET A 1 425 ? 2.607 -5.006 -7.117 1.00 90.75 425 MET A C 1
ATOM 3336 O O . MET A 1 425 ? 1.916 -5.840 -7.706 1.00 90.75 425 MET A O 1
ATOM 3340 N N . VAL A 1 426 ? 3.045 -5.184 -5.879 1.00 86.25 426 VAL A N 1
ATOM 3341 C CA . VAL A 1 426 ? 2.740 -6.376 -5.099 1.00 86.25 426 VAL A CA 1
ATOM 3342 C C . VAL A 1 426 ? 2.630 -6.032 -3.623 1.00 86.25 426 VAL A C 1
ATOM 3344 O O . VAL A 1 426 ? 3.460 -5.314 -3.068 1.00 86.25 426 VAL A O 1
ATOM 3347 N N . ASP A 1 427 ? 1.616 -6.609 -2.991 1.00 85.06 427 ASP A N 1
ATOM 3348 C CA . ASP A 1 427 ? 1.481 -6.693 -1.545 1.00 85.06 427 ASP A CA 1
ATOM 3349 C C . ASP A 1 427 ? 1.604 -8.158 -1.139 1.00 85.06 427 ASP A C 1
ATOM 3351 O O . ASP A 1 427 ? 0.919 -9.037 -1.678 1.00 85.06 427 ASP A O 1
ATOM 3355 N N . ALA A 1 428 ? 2.501 -8.436 -0.199 1.00 81.75 428 ALA A N 1
ATOM 3356 C CA . ALA A 1 428 ? 2.796 -9.788 0.232 1.00 81.75 428 ALA A CA 1
ATOM 3357 C C . ALA A 1 428 ? 3.143 -9.865 1.722 1.00 81.75 428 ALA A C 1
ATOM 3359 O O . ALA A 1 428 ? 3.424 -8.867 2.392 1.00 81.75 428 ALA A O 1
ATOM 3360 N N . ARG A 1 429 ? 3.118 -11.095 2.236 1.00 79.44 429 ARG A N 1
ATOM 3361 C CA . ARG A 1 429 ? 3.462 -11.416 3.615 1.00 79.44 429 ARG A CA 1
ATOM 3362 C C . ARG A 1 429 ? 4.571 -12.453 3.634 1.00 79.44 429 ARG A C 1
ATOM 3364 O O . ARG A 1 429 ? 4.435 -13.502 3.008 1.00 79.44 429 ARG A O 1
ATOM 3371 N N . LEU A 1 430 ? 5.646 -12.142 4.342 1.00 82.38 430 LEU A N 1
ATOM 3372 C CA . LEU A 1 430 ? 6.798 -13.017 4.502 1.00 82.38 430 LEU A CA 1
ATOM 3373 C C . LEU A 1 430 ? 6.519 -14.122 5.538 1.00 82.38 430 LEU A C 1
ATOM 3375 O O . LEU A 1 430 ? 5.607 -13.972 6.357 1.00 82.38 430 LEU A O 1
ATOM 3379 N N . PRO A 1 431 ? 7.276 -15.239 5.522 1.00 72.50 431 PRO A N 1
ATOM 3380 C CA . PRO A 1 431 ? 7.065 -16.357 6.447 1.00 72.50 431 PRO A CA 1
ATOM 3381 C C . PRO A 1 431 ? 7.228 -15.995 7.931 1.00 72.50 431 PRO A C 1
ATOM 3383 O O . PRO A 1 431 ? 6.579 -16.599 8.780 1.00 72.50 431 PRO A O 1
ATOM 3386 N N . ASP A 1 432 ? 8.054 -14.993 8.237 1.00 74.75 432 ASP A N 1
ATOM 3387 C CA . ASP A 1 432 ? 8.223 -14.410 9.577 1.00 74.75 432 ASP A CA 1
ATOM 3388 C C . ASP A 1 432 ? 7.020 -13.542 10.007 1.00 74.75 432 ASP A C 1
ATOM 3390 O O . ASP A 1 432 ? 6.926 -13.109 11.149 1.00 74.75 432 ASP A O 1
ATOM 3394 N N . GLY A 1 433 ? 6.068 -13.300 9.103 1.00 76.44 433 GLY A N 1
ATOM 3395 C CA . GLY A 1 433 ? 4.888 -12.476 9.316 1.00 76.44 433 GLY A CA 1
ATOM 3396 C C . GLY A 1 433 ? 5.042 -11.027 8.860 1.00 76.44 433 GLY A C 1
ATOM 3397 O O . GLY A 1 433 ? 4.030 -10.317 8.889 1.00 76.44 433 GLY A O 1
ATOM 3398 N N . SER A 1 434 ? 6.241 -10.602 8.441 1.00 85.12 434 SER A N 1
ATOM 3399 C CA . SER A 1 434 ? 6.534 -9.243 7.975 1.00 85.12 434 SER A CA 1
ATOM 3400 C C . SER A 1 434 ? 5.721 -8.909 6.725 1.00 85.12 434 SER A C 1
ATOM 3402 O O . SER A 1 434 ? 5.425 -9.780 5.902 1.00 85.12 434 SER A O 1
ATOM 3404 N N . ARG A 1 435 ? 5.336 -7.641 6.567 1.00 86.00 435 ARG A N 1
ATOM 3405 C CA . ARG A 1 435 ? 4.577 -7.171 5.400 1.00 86.00 435 ARG A CA 1
ATOM 3406 C C . ARG A 1 435 ? 5.515 -6.508 4.412 1.00 86.00 435 ARG A C 1
ATOM 3408 O O . ARG A 1 435 ? 6.333 -5.678 4.801 1.00 86.00 435 ARG A O 1
ATOM 3415 N N . VAL A 1 436 ? 5.353 -6.853 3.142 1.00 91.62 436 VAL A N 1
ATOM 3416 C CA . VAL A 1 436 ? 6.129 -6.289 2.045 1.00 91.62 436 VAL A CA 1
ATOM 3417 C C . VAL A 1 436 ? 5.182 -5.671 1.036 1.00 91.62 436 VAL A C 1
ATOM 3419 O O . VAL A 1 436 ? 4.282 -6.342 0.536 1.00 91.62 436 VAL A O 1
ATOM 3422 N N . ASN A 1 437 ? 5.416 -4.402 0.734 1.00 93.44 437 ASN A N 1
ATOM 3423 C CA . ASN A 1 437 ? 4.849 -3.724 -0.417 1.00 93.44 437 ASN A CA 1
ATOM 3424 C C . ASN A 1 437 ? 5.996 -3.373 -1.362 1.00 93.44 437 ASN A C 1
ATOM 3426 O O . ASN A 1 437 ? 7.023 -2.860 -0.918 1.00 93.44 437 ASN A O 1
ATOM 3430 N N . ALA A 1 438 ? 5.837 -3.649 -2.649 1.00 94.75 438 ALA A N 1
ATOM 3431 C CA . ALA A 1 438 ? 6.793 -3.202 -3.646 1.00 94.75 438 ALA A CA 1
ATOM 3432 C C . ALA A 1 438 ? 6.084 -2.687 -4.892 1.00 94.75 438 ALA A C 1
ATOM 3434 O O . ALA A 1 438 ? 5.024 -3.182 -5.276 1.00 94.75 438 ALA A O 1
ATOM 3435 N N . ILE A 1 439 ? 6.700 -1.697 -5.525 1.00 94.31 439 ILE A N 1
ATOM 3436 C CA . ILE A 1 439 ? 6.241 -1.090 -6.767 1.00 94.31 439 ILE A CA 1
ATOM 3437 C C . ILE A 1 439 ? 7.450 -0.783 -7.643 1.00 94.31 439 ILE A C 1
ATOM 3439 O O . ILE A 1 439 ? 8.448 -0.241 -7.173 1.00 94.31 439 ILE A O 1
ATOM 3443 N N . ILE A 1 440 ? 7.376 -1.164 -8.912 1.00 91.69 440 ILE A N 1
ATOM 3444 C CA . ILE A 1 440 ? 8.471 -1.016 -9.874 1.00 91.69 440 ILE A CA 1
ATOM 3445 C C . ILE A 1 440 ? 8.079 -0.063 -11.014 1.00 91.69 440 ILE A C 1
ATOM 3447 O O . ILE A 1 440 ? 6.888 0.224 -11.217 1.00 91.69 440 ILE A O 1
ATOM 3451 N N . PRO A 1 441 ? 9.059 0.462 -11.776 1.00 86.50 441 PRO A N 1
ATOM 3452 C CA . PRO A 1 441 ? 8.774 1.235 -12.977 1.00 86.50 441 PRO A CA 1
ATOM 3453 C C . PRO A 1 441 ? 7.884 0.444 -13.955 1.00 86.50 441 PRO A C 1
ATOM 3455 O O . PRO A 1 441 ? 8.002 -0.778 -14.034 1.00 86.50 441 PRO A O 1
ATOM 3458 N N . PRO A 1 442 ? 6.991 1.114 -14.706 1.00 81.81 442 PRO A N 1
ATOM 3459 C CA . PRO A 1 442 ? 6.885 2.567 -14.859 1.00 81.81 442 PRO A CA 1
ATOM 3460 C C . PRO A 1 442 ? 6.038 3.278 -13.789 1.00 81.81 442 PRO A C 1
ATOM 3462 O O . PRO A 1 442 ? 5.928 4.501 -13.836 1.00 81.81 442 PRO A O 1
ATOM 3465 N N . LEU A 1 443 ? 5.423 2.563 -12.840 1.00 83.62 443 LEU A N 1
ATOM 3466 C CA . LEU A 1 443 ? 4.550 3.203 -11.847 1.00 83.62 443 LEU A CA 1
ATOM 3467 C C . LEU A 1 443 ? 5.329 3.999 -10.797 1.00 83.62 443 LEU A C 1
ATOM 3469 O O . LEU A 1 443 ? 4.853 5.029 -10.319 1.00 83.62 443 LEU A O 1
ATOM 3473 N N . SER A 1 444 ? 6.532 3.545 -10.455 1.00 86.50 444 SER A N 1
ATOM 3474 C CA . SER A 1 444 ? 7.437 4.259 -9.562 1.00 86.50 444 SER A CA 1
ATOM 3475 C C . SER A 1 444 ? 8.451 5.086 -10.367 1.00 86.50 444 SER A C 1
ATOM 3477 O O . SER A 1 444 ? 9.461 4.591 -10.864 1.00 86.50 444 SER A O 1
ATOM 3479 N N . LEU A 1 445 ? 8.162 6.383 -10.526 1.00 82.19 445 LEU A N 1
ATOM 3480 C CA . LEU A 1 445 ? 8.927 7.288 -11.402 1.00 82.19 445 LEU A CA 1
ATOM 3481 C C . LEU A 1 445 ? 10.379 7.516 -10.957 1.00 82.19 445 LEU A C 1
ATOM 3483 O O . LEU A 1 445 ? 11.245 7.763 -11.790 1.00 82.19 445 LEU A O 1
ATOM 3487 N N . ASN A 1 446 ? 10.640 7.427 -9.653 1.00 78.25 446 ASN A N 1
ATOM 3488 C CA . ASN A 1 446 ? 11.955 7.681 -9.058 1.00 78.25 446 ASN A CA 1
ATOM 3489 C C . ASN A 1 446 ? 12.802 6.401 -8.914 1.00 78.25 446 ASN A C 1
ATOM 3491 O O . ASN A 1 446 ? 13.764 6.398 -8.153 1.00 78.25 446 ASN A O 1
ATOM 3495 N N . GLY A 1 447 ? 12.426 5.317 -9.600 1.00 86.19 447 GLY A N 1
ATOM 3496 C CA . GLY A 1 447 ? 13.025 3.992 -9.437 1.00 86.19 447 GLY A CA 1
ATOM 3497 C C . GLY A 1 447 ? 12.124 3.042 -8.639 1.00 86.19 447 GLY A C 1
ATOM 3498 O O . GLY A 1 447 ? 11.051 3.440 -8.181 1.00 86.19 447 GLY A O 1
ATOM 3499 N N . PRO A 1 448 ? 12.495 1.761 -8.508 1.00 93.81 448 PRO A N 1
ATOM 3500 C CA . PRO A 1 448 ? 11.742 0.769 -7.747 1.00 93.81 448 PRO A CA 1
ATOM 3501 C C . PRO A 1 448 ? 11.662 1.154 -6.268 1.00 93.81 448 PRO A C 1
ATOM 3503 O O . PRO A 1 448 ? 12.653 1.576 -5.669 1.00 93.81 448 PRO A O 1
ATOM 3506 N N . MET A 1 449 ? 10.483 0.993 -5.676 1.00 96.88 449 MET A N 1
ATOM 3507 C CA . MET A 1 449 ? 10.252 1.249 -4.259 1.00 96.88 449 MET A CA 1
ATOM 3508 C C . MET A 1 449 ? 9.843 -0.035 -3.547 1.00 96.88 449 MET A C 1
ATOM 3510 O O . MET A 1 449 ? 9.074 -0.840 -4.075 1.00 96.88 449 MET A O 1
ATOM 3514 N N . LEU A 1 450 ? 10.369 -0.220 -2.341 1.00 95.88 450 LEU A N 1
ATOM 3515 C CA . LEU A 1 450 ? 10.130 -1.388 -1.501 1.00 95.88 450 LEU A CA 1
ATOM 3516 C C . LEU A 1 450 ? 9.947 -0.926 -0.060 1.00 95.88 450 LEU A C 1
ATOM 3518 O O . LEU A 1 450 ? 10.835 -0.288 0.498 1.00 95.88 450 LEU A O 1
ATOM 3522 N N . THR A 1 451 ? 8.841 -1.313 0.558 1.00 95.75 451 THR A N 1
ATOM 3523 C CA . THR A 1 451 ? 8.574 -1.083 1.976 1.00 95.75 451 THR A CA 1
ATOM 3524 C C . THR A 1 451 ? 8.427 -2.424 2.674 1.00 95.75 451 THR A C 1
ATOM 3526 O O . THR A 1 451 ? 7.543 -3.214 2.340 1.00 95.75 451 THR A O 1
ATOM 3529 N N . ILE A 1 452 ? 9.284 -2.676 3.660 1.00 93.44 452 ILE A N 1
ATOM 3530 C CA . ILE A 1 452 ? 9.203 -3.829 4.553 1.00 93.44 452 ILE A CA 1
ATOM 3531 C C . ILE A 1 452 ? 8.825 -3.324 5.939 1.00 93.44 452 ILE A C 1
ATOM 3533 O O . ILE A 1 452 ? 9.634 -2.700 6.626 1.00 93.44 452 ILE A O 1
ATOM 3537 N N . ARG A 1 453 ? 7.607 -3.638 6.373 1.00 90.44 453 ARG A N 1
ATOM 3538 C CA . ARG A 1 453 ? 7.179 -3.442 7.758 1.00 90.44 453 ARG A CA 1
ATOM 3539 C C . ARG A 1 453 ? 7.418 -4.742 8.508 1.00 90.44 453 ARG A C 1
ATOM 3541 O O . ARG A 1 453 ? 6.723 -5.736 8.271 1.00 90.44 453 ARG A O 1
ATOM 3548 N N . LYS A 1 454 ? 8.435 -4.738 9.369 1.00 86.94 454 LYS A N 1
ATOM 3549 C CA . LYS A 1 454 ? 8.877 -5.940 10.069 1.00 86.94 454 LYS A CA 1
ATOM 3550 C C . LYS A 1 454 ? 7.809 -6.415 11.041 1.00 86.94 454 LYS A C 1
ATOM 3552 O O . LYS A 1 454 ? 7.167 -5.623 11.734 1.00 86.94 454 LYS A O 1
ATOM 3557 N N . PHE A 1 455 ? 7.643 -7.725 11.094 1.00 74.12 455 PHE A N 1
ATOM 3558 C CA . PHE A 1 455 ? 6.918 -8.374 12.164 1.00 74.12 455 PHE A CA 1
ATOM 3559 C C . PHE A 1 455 ? 7.859 -8.483 13.364 1.00 74.12 455 PHE A C 1
ATOM 3561 O O . PHE A 1 455 ? 8.893 -9.139 13.296 1.00 74.12 455 PHE A O 1
ATOM 3568 N N . LEU A 1 456 ? 7.542 -7.759 14.434 1.00 67.88 456 LEU A N 1
ATOM 3569 C CA . LEU A 1 456 ? 8.288 -7.818 15.687 1.00 67.88 456 LEU A CA 1
ATOM 3570 C C . LEU A 1 456 ? 7.636 -8.874 16.579 1.00 67.88 456 LEU A C 1
ATOM 3572 O O . LEU A 1 456 ? 6.419 -8.855 16.765 1.00 67.88 456 LEU A O 1
ATOM 3576 N N . ASP A 1 457 ? 8.450 -9.771 17.134 1.00 61.12 457 ASP A N 1
ATOM 3577 C CA . ASP A 1 457 ? 7.987 -10.840 18.029 1.00 61.12 457 ASP A CA 1
ATOM 3578 C C . ASP A 1 457 ? 7.518 -10.321 19.401 1.00 61.12 457 ASP A C 1
ATOM 3580 O O . ASP A 1 457 ? 6.835 -11.031 20.142 1.00 61.12 457 ASP A O 1
ATOM 3584 N N . GLU A 1 458 ? 7.848 -9.078 19.753 1.00 64.94 458 GLU A N 1
ATOM 3585 C CA . GLU A 1 458 ? 7.580 -8.536 21.081 1.00 64.94 458 GLU A CA 1
ATOM 3586 C C . GLU A 1 458 ? 6.144 -7.995 21.202 1.00 64.94 458 GLU A C 1
ATOM 3588 O O . GLU A 1 458 ? 5.777 -6.941 20.675 1.00 64.94 458 GLU A O 1
ATOM 3593 N N . VAL A 1 459 ? 5.297 -8.748 21.909 1.00 72.31 459 VAL A N 1
ATOM 3594 C CA . VAL A 1 459 ? 3.935 -8.327 22.256 1.00 72.31 459 VAL A CA 1
ATOM 3595 C C . VAL A 1 459 ? 3.994 -7.426 23.484 1.00 72.31 459 VAL A C 1
ATOM 3597 O O . VAL A 1 459 ? 4.061 -7.937 24.605 1.00 72.31 459 VAL A O 1
ATOM 3600 N N . LEU A 1 460 ? 3.913 -6.111 23.255 1.00 86.62 460 LEU A N 1
ATOM 3601 C CA . LEU A 1 460 ? 3.802 -5.115 24.323 1.00 86.62 460 LEU A CA 1
ATOM 3602 C C . LEU A 1 460 ? 2.679 -5.465 25.306 1.00 86.62 460 LEU A C 1
ATOM 3604 O O . LEU A 1 460 ? 1.616 -5.977 24.939 1.00 86.62 460 LEU A O 1
ATOM 3608 N N . THR A 1 461 ? 2.935 -5.163 26.566 1.00 91.12 461 THR A N 1
ATOM 3609 C CA . THR A 1 461 ? 2.029 -5.303 27.698 1.00 91.12 461 THR A CA 1
ATOM 3610 C C . THR A 1 461 ? 1.477 -3.944 28.110 1.00 91.12 461 THR A C 1
ATOM 3612 O O . THR A 1 461 ? 1.869 -2.896 27.596 1.00 91.12 461 THR A O 1
ATOM 3615 N N . ILE A 1 462 ? 0.520 -3.951 29.038 1.00 94.25 462 ILE A N 1
ATOM 3616 C CA . ILE A 1 462 ? -0.016 -2.705 29.583 1.00 94.25 462 ILE A CA 1
ATOM 3617 C C . ILE A 1 462 ? 1.036 -1.951 30.403 1.00 94.25 462 ILE A C 1
ATOM 3619 O O . ILE A 1 462 ? 1.056 -0.724 30.358 1.00 94.25 462 ILE A O 1
ATOM 3623 N N . ASP A 1 463 ? 1.925 -2.679 31.081 1.00 94.50 463 ASP A N 1
ATOM 3624 C CA . ASP A 1 463 ? 2.982 -2.111 31.917 1.00 94.50 463 ASP A CA 1
ATOM 3625 C C . ASP A 1 463 ? 4.004 -1.363 31.053 1.00 94.50 463 ASP A C 1
ATOM 3627 O O . ASP A 1 463 ? 4.364 -0.234 31.378 1.00 94.50 463 ASP A O 1
ATOM 3631 N N . ASP A 1 464 ? 4.342 -1.906 29.876 1.00 93.38 464 ASP A N 1
ATOM 3632 C CA . ASP A 1 464 ? 5.191 -1.213 28.898 1.00 93.38 464 ASP A CA 1
ATOM 3633 C C . ASP A 1 464 ? 4.555 0.114 28.449 1.00 93.38 464 ASP A C 1
ATOM 3635 O O . ASP A 1 464 ? 5.218 1.144 28.340 1.00 93.38 464 ASP A O 1
ATOM 3639 N N . LEU A 1 465 ? 3.237 0.128 28.208 1.00 94.44 465 LEU A N 1
ATOM 3640 C CA . LEU A 1 465 ? 2.538 1.351 27.807 1.00 94.44 465 LEU A CA 1
ATOM 3641 C C . LEU A 1 465 ? 2.494 2.399 28.931 1.00 94.44 465 LEU A C 1
ATOM 3643 O O . LEU A 1 465 ? 2.510 3.599 28.627 1.00 94.44 465 LEU A O 1
ATOM 3647 N N . ILE A 1 466 ? 2.440 1.969 30.194 1.00 95.69 466 ILE A N 1
ATOM 3648 C CA . ILE A 1 466 ? 2.545 2.848 31.366 1.00 95.69 466 ILE A CA 1
ATOM 3649 C C . ILE A 1 466 ? 3.966 3.412 31.465 1.00 95.69 466 ILE A C 1
ATOM 3651 O O . ILE A 1 466 ? 4.124 4.626 31.601 1.00 95.69 466 ILE A O 1
ATOM 3655 N N . GLU A 1 467 ? 4.993 2.575 31.303 1.00 93.81 467 GLU A N 1
ATOM 3656 C CA . GLU A 1 467 ? 6.401 2.994 31.314 1.00 93.81 467 GLU A CA 1
ATOM 3657 C C . GLU A 1 467 ? 6.708 3.999 30.191 1.00 93.81 467 GLU A C 1
ATOM 3659 O O . GLU A 1 467 ? 7.358 5.023 30.411 1.00 93.81 467 GLU A O 1
ATOM 3664 N N . PHE A 1 468 ? 6.154 3.784 28.995 1.00 91.00 468 PHE A N 1
ATOM 3665 C CA . PHE A 1 468 ? 6.257 4.731 27.880 1.00 91.00 468 PHE A CA 1
ATOM 3666 C C . PHE A 1 468 ? 5.461 6.028 28.106 1.00 91.00 468 PHE A C 1
ATOM 3668 O O . PHE A 1 468 ? 5.556 6.966 27.307 1.00 91.00 468 PHE A O 1
ATOM 3675 N N . GLY A 1 469 ? 4.644 6.098 29.161 1.00 93.44 469 GLY A N 1
ATOM 3676 C CA . GLY A 1 469 ? 3.758 7.222 29.444 1.00 93.44 469 GLY A CA 1
ATOM 3677 C C . GLY A 1 469 ? 2.664 7.390 28.388 1.00 93.44 469 GLY A C 1
ATOM 3678 O O . GLY A 1 469 ? 2.260 8.521 28.097 1.00 93.44 469 GLY A O 1
ATOM 3679 N N . SER A 1 470 ? 2.221 6.290 27.771 1.00 95.38 470 SER A N 1
ATOM 3680 C CA . SER A 1 470 ? 1.112 6.282 26.806 1.00 95.38 470 SER A CA 1
ATOM 3681 C C . SER A 1 470 ? -0.246 6.417 27.499 1.00 95.38 470 SER A C 1
ATOM 3683 O O . SER A 1 470 ? -1.185 6.955 26.912 1.00 95.38 470 SER A O 1
ATOM 3685 N N . LEU A 1 471 ? -0.333 5.940 28.740 1.00 97.62 471 LEU A N 1
ATOM 3686 C CA . LEU A 1 471 ? -1.444 6.074 29.681 1.00 97.62 471 LEU A CA 1
ATOM 3687 C C . LEU A 1 471 ? -0.905 5.946 31.116 1.00 97.62 471 LEU A C 1
ATOM 3689 O O . LEU A 1 471 ? 0.244 5.553 31.298 1.00 97.62 471 LEU A O 1
ATOM 3693 N N . ASN A 1 472 ? -1.722 6.257 32.123 1.00 96.62 472 ASN A N 1
ATOM 3694 C CA . ASN A 1 472 ? -1.386 6.006 33.529 1.00 96.62 472 ASN A CA 1
ATOM 3695 C C . ASN A 1 472 ? -2.042 4.710 34.058 1.00 96.62 472 ASN A C 1
ATOM 3697 O O . ASN A 1 472 ? -2.898 4.111 33.401 1.00 96.62 472 ASN A O 1
ATOM 3701 N N . GLU A 1 473 ? -1.664 4.290 35.269 1.00 97.00 473 GLU A N 1
ATOM 3702 C CA . GLU A 1 473 ? -2.206 3.089 35.930 1.00 97.00 473 GLU A CA 1
ATOM 3703 C C . GLU A 1 473 ? -3.729 3.137 36.115 1.00 97.00 473 GLU A C 1
ATOM 3705 O O . GLU A 1 473 ? -4.413 2.123 35.969 1.00 97.00 473 GLU A O 1
ATOM 3710 N N . GLN A 1 474 ? -4.285 4.313 36.415 1.00 96.38 474 GLN A N 1
ATOM 3711 C CA . GLN A 1 474 ? -5.723 4.475 36.625 1.00 96.38 474 GLN A CA 1
ATOM 3712 C C . GLN A 1 474 ? -6.509 4.172 35.342 1.00 96.38 474 GLN A C 1
ATOM 3714 O O . GLN A 1 474 ? -7.471 3.403 35.367 1.00 96.38 474 GLN A O 1
ATOM 3719 N N . MET A 1 475 ? -6.061 4.715 34.207 1.00 97.94 475 MET A N 1
ATOM 3720 C CA . MET A 1 475 ? -6.626 4.433 32.887 1.00 97.94 475 MET A CA 1
ATOM 3721 C C . MET A 1 475 ? -6.450 2.959 32.512 1.00 97.94 475 MET A C 1
ATOM 3723 O O . MET A 1 475 ? -7.380 2.345 31.993 1.00 97.94 475 MET A O 1
ATOM 3727 N N . ALA A 1 476 ? -5.281 2.374 32.793 1.00 97.69 476 ALA A N 1
ATOM 3728 C CA . ALA A 1 476 ? -5.005 0.963 32.529 1.00 97.69 476 ALA A CA 1
ATOM 3729 C C . ALA A 1 476 ? -5.968 0.040 33.292 1.00 97.69 476 ALA A C 1
ATOM 3731 O O . ALA A 1 476 ? -6.577 -0.857 32.702 1.00 97.69 476 ALA A O 1
ATOM 3732 N N . ASN A 1 477 ? -6.162 0.303 34.587 1.00 95.94 477 ASN A N 1
ATOM 3733 C CA . ASN A 1 477 ? -7.110 -0.423 35.423 1.00 95.94 477 ASN A CA 1
ATOM 3734 C C . ASN A 1 477 ? -8.543 -0.252 34.914 1.00 95.94 477 ASN A C 1
ATOM 3736 O O . ASN A 1 477 ? -9.245 -1.245 34.747 1.00 95.94 477 ASN A O 1
ATOM 3740 N N . PHE A 1 478 ? -8.961 0.972 34.587 1.00 96.44 478 PHE A N 1
ATOM 3741 C CA . PHE A 1 478 ? -10.287 1.229 34.025 1.00 96.44 478 PHE A CA 1
ATOM 3742 C C . PHE A 1 478 ? -10.540 0.431 32.734 1.00 96.44 478 PHE A C 1
ATOM 3744 O O . PHE A 1 478 ? -11.550 -0.266 32.619 1.00 96.44 478 PHE A O 1
ATOM 3751 N N . LEU A 1 479 ? -9.602 0.462 31.783 1.00 97.62 479 LEU A N 1
ATOM 3752 C CA . LEU A 1 479 ? -9.724 -0.274 30.522 1.00 97.62 479 LEU A CA 1
ATOM 3753 C C . LEU A 1 479 ? -9.752 -1.791 30.743 1.00 97.62 479 LEU A C 1
ATOM 3755 O O . LEU A 1 479 ? -10.532 -2.492 30.097 1.00 97.62 479 LEU A O 1
ATOM 3759 N N . ARG A 1 480 ? -8.966 -2.305 31.696 1.00 96.62 480 ARG A N 1
ATOM 3760 C CA . ARG A 1 480 ? -9.020 -3.714 32.106 1.00 96.62 480 ARG A CA 1
ATOM 3761 C C . ARG A 1 480 ? -10.408 -4.100 32.615 1.00 96.62 480 ARG A C 1
ATOM 3763 O O . ARG A 1 480 ? -10.909 -5.159 32.237 1.00 96.62 480 ARG A O 1
ATOM 3770 N N . LEU A 1 481 ? -11.033 -3.265 33.446 1.00 95.88 481 LEU A N 1
ATOM 3771 C CA . LEU A 1 481 ? -12.390 -3.504 33.947 1.00 95.88 481 LEU A CA 1
ATOM 3772 C C . LEU A 1 481 ? -13.408 -3.498 32.799 1.00 95.88 481 LEU A C 1
ATOM 3774 O O . LEU A 1 481 ? -14.209 -4.423 32.718 1.00 95.88 481 LEU A O 1
ATOM 3778 N N . CYS A 1 482 ? -13.312 -2.550 31.862 1.00 96.19 482 CYS A N 1
ATOM 3779 C CA . CYS A 1 482 ? -14.184 -2.495 30.681 1.00 96.19 482 CYS A CA 1
ATOM 3780 C C . CYS A 1 482 ? -14.097 -3.778 29.836 1.00 96.19 482 CYS A C 1
ATOM 3782 O O . CYS A 1 482 ? -15.120 -4.363 29.477 1.00 96.19 482 CYS A O 1
ATOM 3784 N N . VAL A 1 483 ? -12.879 -4.268 29.564 1.00 96.44 483 VAL A N 1
ATOM 3785 C CA . VAL A 1 483 ? -12.684 -5.508 28.793 1.00 96.44 483 VAL A CA 1
ATOM 3786 C C . VAL A 1 483 ? -13.278 -6.712 29.528 1.00 96.44 483 VAL A C 1
ATOM 3788 O O . VAL A 1 483 ? -13.951 -7.536 28.900 1.00 96.44 483 VAL A O 1
ATOM 3791 N N . ARG A 1 484 ? -13.074 -6.824 30.849 1.00 94.94 484 ARG A N 1
ATOM 3792 C CA . ARG A 1 484 ? -13.634 -7.925 31.658 1.00 94.94 484 ARG A CA 1
ATOM 3793 C C . ARG A 1 484 ? -15.155 -7.850 31.787 1.00 94.94 484 ARG A C 1
ATOM 3795 O O . ARG A 1 484 ? -15.795 -8.893 31.776 1.00 94.94 484 ARG A O 1
ATOM 3802 N N . ALA A 1 485 ? -15.721 -6.645 31.812 1.00 94.62 485 ALA A N 1
ATOM 3803 C CA . ALA A 1 485 ? -17.162 -6.392 31.807 1.00 94.62 485 ALA A CA 1
ATOM 3804 C C . ALA A 1 485 ? -17.821 -6.623 30.436 1.00 94.62 485 ALA A C 1
ATOM 3806 O O . ALA A 1 485 ? -18.994 -6.317 30.264 1.00 94.62 485 ALA A O 1
ATOM 3807 N N . ARG A 1 486 ? -17.071 -7.120 29.440 1.00 94.81 486 ARG A N 1
ATOM 3808 C CA . ARG A 1 486 ? -17.543 -7.305 28.059 1.00 94.81 486 ARG A CA 1
ATOM 3809 C C . ARG A 1 486 ? -18.149 -6.027 27.459 1.00 94.81 486 ARG A C 1
ATOM 3811 O O . ARG A 1 486 ? -19.096 -6.108 26.684 1.00 94.81 486 ARG A O 1
ATOM 3818 N N . MET A 1 487 ? -17.580 -4.865 27.775 1.00 95.56 487 MET A N 1
ATOM 3819 C CA . MET A 1 487 ? -17.935 -3.627 27.082 1.00 95.56 487 MET A CA 1
ATOM 3820 C C . MET A 1 487 ? -17.360 -3.635 25.662 1.00 95.56 487 MET A C 1
ATOM 3822 O O . MET A 1 487 ? -16.201 -4.012 25.453 1.00 95.56 487 MET A O 1
ATOM 3826 N N . ASN A 1 488 ? -18.164 -3.226 24.687 1.00 97.12 488 ASN A N 1
ATOM 3827 C CA . ASN A 1 488 ? -17.758 -3.046 23.304 1.00 97.12 488 ASN A CA 1
ATOM 3828 C C . ASN A 1 488 ? -16.900 -1.780 23.181 1.00 97.12 488 ASN A C 1
ATOM 3830 O O . ASN A 1 488 ? -17.328 -0.675 23.530 1.00 97.12 488 ASN A O 1
ATOM 3834 N N . LEU A 1 489 ? -15.672 -1.939 22.683 1.00 97.19 489 LEU A N 1
ATOM 3835 C CA . LEU A 1 489 ? -14.659 -0.881 22.695 1.00 97.19 489 LEU A CA 1
ATOM 3836 C C . LEU A 1 489 ? -14.126 -0.589 21.295 1.00 97.19 489 LEU A C 1
ATOM 3838 O O . LEU A 1 489 ? -13.766 -1.492 20.539 1.00 97.19 489 LEU A O 1
ATOM 3842 N N . ILE A 1 490 ? -13.991 0.695 20.972 1.00 98.25 490 ILE A N 1
ATOM 3843 C CA . ILE A 1 490 ? -13.364 1.145 19.730 1.00 98.25 490 ILE A CA 1
ATOM 3844 C C . ILE A 1 490 ? -12.129 2.005 20.005 1.00 98.25 490 ILE A C 1
ATOM 3846 O O . ILE A 1 490 ? -12.190 3.029 20.687 1.00 98.25 490 ILE A O 1
ATOM 3850 N N . VAL A 1 491 ? -10.989 1.593 19.448 1.00 98.38 491 VAL A N 1
ATOM 3851 C CA . VAL A 1 491 ? -9.742 2.365 19.490 1.00 98.38 491 VAL A CA 1
ATOM 3852 C C . VAL A 1 491 ? -9.635 3.226 18.235 1.00 98.38 491 VAL A C 1
ATOM 3854 O O . VAL A 1 491 ? -9.604 2.719 17.115 1.00 98.38 491 VAL A O 1
ATOM 3857 N N . SER A 1 492 ? -9.537 4.539 18.397 1.00 98.06 492 SER A N 1
ATOM 3858 C CA . SER A 1 492 ? -9.468 5.489 17.287 1.00 98.06 492 SER A CA 1
ATOM 3859 C C . SER A 1 492 ? -8.184 6.312 17.275 1.00 98.06 492 SER A C 1
ATOM 3861 O O . SER A 1 492 ? -7.513 6.457 18.293 1.00 98.06 492 SER A O 1
ATOM 3863 N N . GLY A 1 493 ? -7.820 6.846 16.109 1.00 95.81 493 GLY A N 1
ATOM 3864 C CA . GLY A 1 493 ? -6.632 7.690 15.951 1.00 95.81 493 GLY A CA 1
ATOM 3865 C C . GLY A 1 493 ? -6.139 7.819 14.507 1.00 95.81 493 GLY A C 1
ATOM 3866 O O . GLY A 1 493 ? -6.636 7.158 13.589 1.00 95.81 493 GLY A O 1
ATOM 3867 N N . GLY A 1 494 ? -5.130 8.666 14.306 1.00 89.25 494 GLY A N 1
ATOM 3868 C CA . GLY A 1 494 ? -4.465 8.855 13.012 1.00 89.25 494 GLY A CA 1
ATOM 3869 C C . GLY A 1 494 ? -3.570 7.680 12.587 1.00 89.25 494 GLY A C 1
ATOM 3870 O O . GLY A 1 494 ? -3.403 6.685 13.297 1.00 89.25 494 GLY A O 1
ATOM 3871 N N . THR A 1 495 ? -2.974 7.780 11.401 1.00 82.62 495 THR A N 1
ATOM 3872 C CA . THR A 1 495 ? -1.977 6.812 10.909 1.00 82.62 495 THR A CA 1
ATOM 3873 C C . THR A 1 495 ? -0.746 6.785 11.808 1.00 82.62 495 THR A C 1
ATOM 3875 O O . THR A 1 495 ? -0.236 7.823 12.223 1.00 82.62 495 THR A O 1
ATOM 3878 N N . GLY A 1 496 ? -0.281 5.579 12.148 1.00 81.38 496 GLY A N 1
ATOM 3879 C CA . GLY A 1 496 ? 0.887 5.388 13.011 1.00 81.38 496 GLY A CA 1
ATOM 3880 C C . GLY A 1 496 ? 0.688 5.791 14.479 1.00 81.38 496 GLY A C 1
ATOM 3881 O O . GLY A 1 496 ? 1.677 5.887 15.204 1.00 81.38 496 GLY A O 1
ATOM 3882 N N . SER A 1 497 ? -0.551 6.019 14.940 1.00 88.06 497 SER A N 1
ATOM 3883 C CA . SER A 1 497 ? -0.815 6.374 16.344 1.00 88.06 497 SER A CA 1
ATOM 3884 C C . SER A 1 497 ? -0.695 5.207 17.322 1.00 88.06 497 SER A C 1
ATOM 3886 O O . SER A 1 497 ? -0.582 5.456 18.512 1.00 88.06 497 SER A O 1
ATOM 3888 N N . GLY A 1 498 ? -0.663 3.957 16.842 1.00 89.12 498 GLY A N 1
ATOM 3889 C CA . GLY A 1 498 ? -0.538 2.760 17.683 1.00 89.12 498 GLY A CA 1
ATOM 3890 C C . GLY A 1 498 ? -1.850 2.037 18.006 1.00 89.12 498 GLY A C 1
ATOM 3891 O O . GLY A 1 498 ? -1.840 1.180 18.882 1.00 89.12 498 GLY A O 1
ATOM 3892 N N . LYS A 1 499 ? -2.953 2.322 17.292 1.00 94.56 499 LYS A N 1
ATOM 3893 C CA . LYS A 1 499 ? -4.285 1.732 17.553 1.00 94.56 499 LYS A CA 1
ATOM 3894 C C . LYS A 1 499 ? -4.267 0.207 17.690 1.00 94.56 499 LYS A C 1
ATOM 3896 O O . LYS A 1 499 ? -4.735 -0.325 18.688 1.00 94.56 499 LYS A O 1
ATOM 3901 N N . THR A 1 500 ? -3.710 -0.489 16.698 1.00 90.75 500 THR A N 1
ATOM 3902 C CA . THR A 1 500 ? -3.663 -1.960 16.664 1.00 90.75 500 THR A CA 1
ATOM 3903 C C . THR A 1 500 ? -2.801 -2.515 17.792 1.00 90.75 500 THR A C 1
ATOM 3905 O O . THR A 1 500 ? -3.137 -3.534 18.382 1.00 90.75 500 THR A O 1
ATOM 3908 N N . THR A 1 501 ? -1.724 -1.810 18.152 1.00 90.56 501 THR A N 1
ATOM 3909 C CA . THR A 1 501 ? -0.884 -2.147 19.305 1.00 90.56 501 THR A CA 1
ATOM 3910 C C . THR A 1 501 ? -1.679 -2.057 20.604 1.00 90.56 501 THR A C 1
ATOM 3912 O O . THR A 1 501 ? -1.679 -3.012 21.375 1.00 90.56 501 THR A O 1
ATOM 3915 N N . LEU A 1 502 ? -2.403 -0.953 20.824 1.00 95.00 502 LEU A N 1
ATOM 3916 C CA . LEU A 1 502 ? -3.250 -0.788 22.004 1.00 95.00 502 LEU A CA 1
ATOM 3917 C C . LEU A 1 502 ? -4.368 -1.836 22.039 1.00 95.00 502 LEU A C 1
ATOM 3919 O O . LEU A 1 502 ? -4.582 -2.457 23.073 1.00 95.00 502 LEU A O 1
ATOM 3923 N N . LEU A 1 503 ? -5.029 -2.089 20.906 1.00 95.44 503 LEU A N 1
ATOM 3924 C CA . LEU A 1 503 ? -6.038 -3.141 20.779 1.00 95.44 503 LEU A CA 1
ATOM 3925 C C . LEU A 1 503 ? -5.469 -4.517 21.163 1.00 95.44 503 LEU A C 1
ATOM 3927 O O . LEU A 1 503 ? -6.113 -5.266 21.894 1.00 95.44 503 LEU A O 1
ATOM 3931 N N . ASN A 1 504 ? -4.249 -4.832 20.721 1.00 92.75 504 ASN A N 1
ATOM 3932 C CA . ASN A 1 504 ? -3.576 -6.081 21.060 1.00 92.75 504 ASN A CA 1
ATOM 3933 C C . ASN A 1 504 ? -3.274 -6.181 22.566 1.00 92.75 504 ASN A C 1
ATOM 3935 O O . ASN A 1 504 ? -3.536 -7.221 23.167 1.00 92.75 504 ASN A O 1
ATOM 3939 N N . VAL A 1 505 ? -2.809 -5.097 23.198 1.00 94.44 505 VAL A N 1
ATOM 3940 C CA . VAL A 1 505 ? -2.595 -5.050 24.657 1.00 94.44 505 VAL A CA 1
ATOM 3941 C C . VAL A 1 505 ? -3.908 -5.263 25.414 1.00 94.44 505 VAL A C 1
ATOM 3943 O O . VAL A 1 505 ? -3.980 -6.119 26.295 1.00 94.44 505 VAL A O 1
ATOM 3946 N N . LEU A 1 506 ? -4.969 -4.542 25.036 1.00 95.94 506 LEU A N 1
ATOM 3947 C CA . LEU A 1 506 ? -6.291 -4.660 25.661 1.00 95.94 506 LEU A CA 1
ATOM 3948 C C . LEU A 1 506 ? -6.889 -6.059 25.489 1.00 95.94 506 LEU A C 1
ATOM 3950 O O . LEU A 1 506 ? -7.529 -6.572 26.407 1.00 95.94 506 LEU A O 1
ATOM 3954 N N . SER A 1 507 ? -6.629 -6.714 24.354 1.00 94.50 507 SER A N 1
ATOM 3955 C CA . SER A 1 507 ? -7.043 -8.101 24.127 1.00 94.50 507 SER A CA 1
ATOM 3956 C C . SER A 1 507 ? -6.448 -9.076 25.145 1.00 94.50 507 SER A C 1
ATOM 3958 O O . SER A 1 507 ? -7.077 -10.084 25.455 1.00 94.50 507 SER A O 1
ATOM 3960 N N . GLY A 1 508 ? -5.301 -8.756 25.755 1.00 93.00 508 GLY A N 1
ATOM 3961 C CA . GLY A 1 508 ? -4.702 -9.542 26.835 1.00 93.00 508 GLY A CA 1
ATOM 3962 C C . GLY A 1 508 ? -5.535 -9.590 28.121 1.00 93.00 508 GLY A C 1
ATOM 3963 O O . GLY A 1 508 ? -5.324 -10.476 28.945 1.00 93.00 508 GLY A O 1
ATOM 3964 N N . PHE A 1 509 ? -6.505 -8.687 28.296 1.00 95.25 509 PHE A N 1
ATOM 3965 C CA . PHE A 1 509 ? -7.421 -8.699 29.441 1.00 95.25 509 PHE A CA 1
ATOM 3966 C C . PHE A 1 509 ? -8.654 -9.586 29.243 1.00 95.25 509 PHE A C 1
ATOM 3968 O O . PHE A 1 509 ? -9.430 -9.761 30.186 1.00 95.25 509 PHE A O 1
ATOM 3975 N N . ILE A 1 510 ? -8.840 -10.148 28.045 1.00 95.94 510 ILE A N 1
ATOM 3976 C CA . ILE A 1 510 ? -9.927 -11.089 27.774 1.00 95.94 510 ILE A CA 1
ATOM 3977 C C . ILE A 1 510 ? -9.666 -12.395 28.551 1.00 95.94 510 ILE A C 1
ATOM 3979 O O . ILE A 1 510 ? -8.548 -12.918 28.479 1.00 95.94 510 ILE A O 1
ATOM 3983 N N . PRO A 1 511 ? -10.660 -12.934 29.285 1.00 94.12 511 PRO A N 1
ATOM 3984 C CA . PRO A 1 511 ? -10.536 -14.211 29.988 1.00 94.12 511 PRO A CA 1
ATOM 3985 C C . PRO A 1 511 ? -10.089 -15.377 29.084 1.00 94.12 511 PRO A C 1
ATOM 3987 O O . PRO A 1 511 ? -10.412 -15.430 27.900 1.00 94.12 511 PRO A O 1
ATOM 3990 N N . HIS A 1 512 ? -9.330 -16.325 29.644 1.00 94.50 512 HIS A N 1
ATOM 3991 C CA . HIS A 1 512 ? -8.744 -17.446 28.890 1.00 94.50 512 HIS A CA 1
ATOM 3992 C C . HIS A 1 512 ? -9.757 -18.522 28.459 1.00 94.50 512 HIS A C 1
ATOM 3994 O O . HIS A 1 512 ? -9.424 -19.358 27.619 1.00 94.50 512 HIS A O 1
ATOM 4000 N N . ASP A 1 513 ? -10.953 -18.527 29.041 1.00 94.38 513 ASP A N 1
ATOM 4001 C CA . ASP A 1 513 ? -12.055 -19.451 28.759 1.00 94.38 513 ASP A CA 1
ATOM 4002 C C . ASP A 1 513 ? -12.957 -18.995 27.601 1.00 94.38 513 ASP A C 1
ATOM 4004 O O . ASP A 1 513 ? -13.810 -19.760 27.152 1.00 94.38 513 ASP A O 1
ATOM 4008 N N . GLU A 1 514 ? -12.747 -17.787 27.079 1.00 94.94 514 GLU A N 1
ATOM 4009 C CA . GLU A 1 514 ? -13.531 -17.239 25.975 1.00 94.94 514 GLU A CA 1
ATOM 4010 C C . GLU A 1 514 ? -12.947 -17.611 24.604 1.00 94.94 514 GLU A C 1
ATOM 4012 O O . GLU A 1 514 ? -11.734 -17.573 24.371 1.00 94.94 514 GLU A O 1
ATOM 4017 N N . ARG A 1 515 ? -13.833 -17.929 23.656 1.00 95.50 515 ARG A N 1
ATOM 4018 C CA . ARG A 1 515 ? -13.499 -18.136 22.248 1.00 95.50 515 ARG A CA 1
ATOM 4019 C C . ARG A 1 515 ? -13.515 -16.815 21.492 1.00 95.50 515 ARG A C 1
ATOM 4021 O O . ARG A 1 515 ? -14.552 -16.163 21.365 1.00 95.50 515 ARG A O 1
ATOM 4028 N N . ILE A 1 516 ? -12.386 -16.475 20.884 1.00 96.94 516 ILE A N 1
ATOM 4029 C CA . ILE A 1 516 ? -12.192 -15.190 20.213 1.00 96.94 516 ILE A CA 1
ATOM 4030 C C . ILE A 1 516 ? -11.962 -15.421 18.723 1.00 96.94 516 ILE A C 1
ATOM 4032 O O . ILE A 1 516 ? -11.156 -16.270 18.340 1.00 96.94 516 ILE A O 1
ATOM 4036 N N . ILE A 1 517 ? -12.654 -14.662 17.873 1.00 97.12 517 ILE A N 1
ATOM 4037 C CA . ILE A 1 517 ? -12.401 -14.642 16.428 1.00 97.12 517 ILE A CA 1
ATOM 4038 C C . ILE A 1 517 ? -11.829 -13.282 16.038 1.00 97.12 517 ILE A C 1
ATOM 4040 O O . ILE A 1 517 ? -12.485 -12.262 16.241 1.00 97.12 517 ILE A O 1
ATOM 4044 N N . THR A 1 518 ? -10.617 -13.262 15.479 1.00 97.19 518 THR A N 1
ATOM 4045 C CA . THR A 1 518 ? -10.019 -12.044 14.917 1.00 97.19 518 THR A CA 1
ATOM 4046 C C . THR A 1 518 ? -10.262 -11.975 13.414 1.00 97.19 518 THR A C 1
ATOM 4048 O O . THR A 1 518 ? -10.208 -12.999 12.732 1.00 97.19 518 THR A O 1
ATOM 4051 N N . ILE A 1 519 ? -10.535 -10.780 12.895 1.00 97.00 519 ILE A N 1
ATOM 4052 C CA . ILE A 1 519 ? -10.751 -10.523 11.467 1.00 97.00 519 ILE A CA 1
ATOM 4053 C C . ILE A 1 519 ? -9.931 -9.307 11.066 1.00 97.00 519 ILE A C 1
ATOM 4055 O O . ILE A 1 519 ? -10.152 -8.213 11.579 1.00 97.00 519 ILE A O 1
ATOM 4059 N N . GLU A 1 520 ? -8.982 -9.481 10.155 1.00 94.06 520 GLU A N 1
ATOM 4060 C CA . GLU A 1 520 ? -8.023 -8.432 9.800 1.00 94.06 520 GLU A CA 1
ATOM 4061 C C . GLU A 1 520 ? -7.779 -8.416 8.287 1.00 94.06 520 GLU A C 1
ATOM 4063 O O . GLU A 1 520 ? -7.888 -9.449 7.634 1.00 94.06 520 GLU A O 1
ATOM 4068 N N . ASP A 1 521 ? -7.419 -7.265 7.710 1.00 86.88 521 ASP A N 1
ATOM 4069 C CA . ASP A 1 521 ? -6.931 -7.236 6.321 1.00 86.88 521 ASP A CA 1
ATOM 4070 C C . ASP A 1 521 ? -5.610 -7.997 6.169 1.00 86.88 521 ASP A C 1
ATOM 4072 O O . ASP A 1 521 ? -5.391 -8.694 5.187 1.00 86.88 521 ASP A O 1
ATOM 4076 N N . ALA A 1 522 ? -4.732 -7.837 7.157 1.00 81.50 522 ALA A N 1
ATOM 4077 C CA . ALA A 1 522 ? -3.496 -8.581 7.326 1.00 81.50 522 ALA A CA 1
ATOM 4078 C C . ALA A 1 522 ? -3.363 -8.873 8.819 1.00 81.50 522 ALA A C 1
ATOM 4080 O O . ALA A 1 522 ? -3.490 -7.947 9.618 1.00 81.50 522 ALA A O 1
ATOM 4081 N N . ALA A 1 523 ? -3.143 -10.131 9.211 1.00 81.62 523 ALA A N 1
ATOM 4082 C CA . ALA A 1 523 ? -3.264 -10.496 10.620 1.00 81.62 523 ALA A CA 1
ATOM 4083 C C . ALA A 1 523 ? -2.099 -9.953 11.474 1.00 81.62 523 ALA A C 1
ATOM 4085 O O . ALA A 1 523 ? -1.025 -10.563 11.512 1.00 81.62 523 ALA A O 1
ATOM 4086 N N . GLU A 1 524 ? -2.304 -8.836 12.169 1.00 82.62 524 GLU A N 1
ATOM 4087 C CA . GLU A 1 524 ? -1.356 -8.166 13.067 1.00 82.62 524 GLU A CA 1
ATOM 4088 C C . GLU A 1 524 ? -1.586 -8.578 14.536 1.00 82.62 524 GLU A C 1
ATOM 4090 O O . GLU A 1 524 ? -0.626 -8.671 15.301 1.00 82.62 524 GLU A O 1
ATOM 4095 N N . LEU A 1 525 ? -2.824 -8.903 14.927 1.00 88.44 525 LEU A N 1
ATOM 4096 C CA . LEU A 1 525 ? -3.185 -9.248 16.307 1.00 88.44 525 LEU A CA 1
ATOM 4097 C C . LEU A 1 525 ? -2.605 -10.598 16.759 1.00 88.44 525 LEU A C 1
ATOM 4099 O O . LEU A 1 525 ? -2.629 -11.602 16.031 1.00 88.44 525 LEU A O 1
ATOM 4103 N N . ARG A 1 526 ? -2.118 -10.624 18.006 1.00 85.06 526 ARG A N 1
ATOM 4104 C CA . ARG A 1 526 ? -1.477 -11.758 18.688 1.00 85.06 526 ARG A CA 1
ATOM 4105 C C . ARG A 1 526 ? -2.045 -11.908 20.094 1.00 85.06 526 ARG A C 1
ATOM 4107 O O . ARG A 1 526 ? -1.471 -11.456 21.082 1.00 85.06 526 ARG A O 1
ATOM 4114 N N . LEU A 1 527 ? -3.184 -12.578 20.152 1.00 89.44 527 LEU A N 1
ATOM 4115 C CA . LEU A 1 527 ? -3.867 -12.890 21.395 1.00 89.44 527 LEU A CA 1
ATOM 4116 C C . LEU A 1 527 ? -3.175 -14.055 22.110 1.00 89.44 527 LEU A C 1
ATOM 4118 O O . LEU A 1 527 ? -2.766 -15.026 21.474 1.00 89.44 527 LEU A O 1
ATOM 4122 N N . ARG A 1 528 ? -3.049 -13.949 23.438 1.00 86.81 528 ARG A N 1
ATOM 4123 C CA . ARG A 1 528 ? -2.406 -14.963 24.298 1.00 86.81 528 ARG A CA 1
ATOM 4124 C C . ARG A 1 528 ? -3.377 -16.061 24.748 1.00 86.81 528 ARG A C 1
ATOM 4126 O O . ARG A 1 528 ? -2.961 -17.051 25.346 1.00 86.81 528 ARG A O 1
ATOM 4133 N N . GLN A 1 529 ? -4.671 -15.877 24.507 1.00 92.50 529 GLN A N 1
ATOM 4134 C CA . GLN A 1 529 ? -5.713 -16.825 24.876 1.00 92.50 529 GLN A CA 1
ATOM 4135 C C . GLN A 1 529 ? -5.592 -18.118 24.052 1.00 92.50 529 GLN A C 1
ATOM 4137 O O . GLN A 1 529 ? -5.208 -18.072 22.883 1.00 92.50 529 GLN A O 1
ATOM 4142 N N . PRO A 1 530 ? -5.944 -19.282 24.627 1.00 91.12 530 PRO A N 1
ATOM 4143 C CA . PRO A 1 530 ? -5.826 -20.561 23.932 1.00 91.12 530 PRO A CA 1
ATOM 4144 C C . PRO A 1 530 ? -6.844 -20.703 22.795 1.00 91.12 530 PRO A C 1
ATOM 4146 O O . PRO A 1 530 ? -6.546 -21.324 21.775 1.00 91.12 530 PRO A O 1
ATOM 4149 N N . HIS A 1 531 ? -8.046 -20.135 22.948 1.00 95.12 531 HIS A N 1
ATOM 4150 C CA . HIS A 1 531 ? -9.139 -20.340 22.006 1.00 95.12 531 HIS A CA 1
ATOM 4151 C C . HIS A 1 531 ? -9.302 -19.184 21.004 1.00 95.12 531 HIS A C 1
ATOM 4153 O O . HIS A 1 531 ? -10.324 -18.503 20.980 1.00 95.12 531 HIS A O 1
ATOM 4159 N N . VAL A 1 532 ? -8.324 -19.007 20.112 1.00 96.19 532 VAL A N 1
ATOM 4160 C CA . VAL A 1 532 ? -8.332 -17.925 19.110 1.00 96.19 532 VAL A CA 1
ATOM 4161 C C . VAL A 1 532 ? -8.429 -18.478 17.687 1.00 96.19 532 VAL A C 1
ATOM 4163 O O . VAL A 1 532 ? -7.576 -19.246 17.249 1.00 96.19 532 VAL A O 1
ATOM 4166 N N . GLY A 1 533 ? -9.454 -18.067 16.939 1.00 95.62 533 GLY A N 1
ATOM 4167 C CA . GLY A 1 533 ? -9.546 -18.275 15.492 1.00 95.62 533 GLY A CA 1
ATOM 4168 C C . GLY A 1 533 ? -9.165 -17.002 14.743 1.00 95.62 533 GLY A C 1
ATOM 4169 O O . GLY A 1 533 ? -9.777 -15.962 14.956 1.00 95.62 533 GLY A O 1
ATOM 4170 N N . ARG A 1 534 ? -8.161 -17.069 13.866 1.00 94.75 534 ARG A N 1
ATOM 4171 C CA . ARG A 1 534 ? -7.664 -15.902 13.122 1.00 94.75 534 ARG A CA 1
ATOM 4172 C C . ARG A 1 534 ? -8.136 -15.963 11.678 1.00 94.75 534 ARG A C 1
ATOM 4174 O O . ARG A 1 534 ? -7.877 -16.953 10.996 1.00 94.75 534 ARG A O 1
ATOM 4181 N N . LEU A 1 535 ? -8.819 -14.918 11.227 1.00 95.50 535 LEU A N 1
ATOM 4182 C CA . LEU A 1 535 ? -9.316 -14.768 9.866 1.00 95.50 535 LEU A CA 1
ATOM 4183 C C . LEU A 1 535 ? -8.637 -13.564 9.208 1.00 95.50 535 LEU A C 1
ATOM 4185 O O . LEU A 1 535 ? -8.507 -12.502 9.814 1.00 95.50 535 LEU A O 1
ATOM 4189 N N . GLU A 1 536 ? -8.223 -13.736 7.957 1.00 93.31 536 GLU A N 1
ATOM 4190 C CA . GLU A 1 536 ? -7.559 -12.697 7.171 1.00 93.31 536 GLU A CA 1
ATOM 4191 C C . GLU A 1 536 ? -8.328 -12.477 5.867 1.00 93.31 536 GLU A C 1
ATOM 4193 O O . GLU A 1 536 ? -8.695 -13.443 5.186 1.00 93.31 536 GLU A O 1
ATOM 4198 N N . ALA A 1 537 ? -8.612 -11.215 5.544 1.00 91.12 537 ALA A N 1
ATOM 4199 C CA . ALA A 1 537 ? -9.233 -10.848 4.282 1.00 91.12 537 ALA A CA 1
ATOM 4200 C C . ALA A 1 537 ? -8.297 -11.188 3.119 1.00 91.12 537 ALA A C 1
ATOM 4202 O O . ALA A 1 537 ? -7.075 -11.221 3.248 1.00 91.12 537 ALA A O 1
ATOM 4203 N N . ARG A 1 538 ? -8.876 -11.436 1.947 1.00 87.00 538 ARG A N 1
ATOM 4204 C CA . ARG A 1 538 ? -8.115 -11.753 0.742 1.00 87.00 538 ARG A CA 1
ATOM 4205 C C . ARG A 1 538 ? -8.441 -10.736 -0.346 1.00 87.00 538 ARG A C 1
ATOM 4207 O O . ARG A 1 538 ? -9.600 -10.677 -0.759 1.00 87.00 538 ARG A O 1
ATOM 4214 N N . PRO A 1 539 ? -7.465 -9.964 -0.853 1.00 80.44 539 PRO A N 1
ATOM 4215 C CA . PRO A 1 539 ? -7.696 -9.115 -2.015 1.00 80.44 539 PRO A CA 1
ATOM 4216 C C . PRO A 1 539 ? -8.016 -9.969 -3.257 1.00 80.44 539 PRO A C 1
ATOM 4218 O O . PRO A 1 539 ? -7.705 -11.167 -3.279 1.00 80.44 539 PRO A O 1
ATOM 4221 N N . PRO A 1 540 ? -8.644 -9.392 -4.298 1.00 77.38 540 PRO A N 1
ATOM 4222 C CA . PRO A 1 540 ? -8.840 -10.102 -5.557 1.00 77.38 540 PRO A CA 1
ATOM 4223 C C . PRO A 1 540 ? -7.496 -10.520 -6.169 1.00 77.38 540 PRO A C 1
ATOM 4225 O O . PRO A 1 540 ? -6.460 -9.895 -5.945 1.00 77.38 540 PRO A O 1
ATOM 4228 N N . ASN A 1 541 ? -7.516 -11.589 -6.962 1.00 70.88 541 ASN A N 1
ATOM 4229 C CA . ASN A 1 541 ? -6.385 -11.953 -7.808 1.00 70.88 541 ASN A CA 1
ATOM 4230 C C . ASN A 1 541 ? -6.234 -10.961 -8.984 1.00 70.88 541 ASN A C 1
ATOM 4232 O O . ASN A 1 541 ? -7.045 -10.054 -9.158 1.00 70.88 541 ASN A O 1
ATOM 4236 N N . ILE A 1 542 ? -5.208 -11.163 -9.817 1.00 59.81 542 ILE A N 1
ATOM 4237 C CA . ILE A 1 542 ? -4.898 -10.314 -10.986 1.00 59.81 542 ILE A CA 1
ATOM 4238 C C . ILE A 1 542 ? -6.088 -10.232 -11.969 1.00 59.81 542 ILE A C 1
ATOM 4240 O O . ILE A 1 542 ? -6.286 -9.221 -12.630 1.00 59.81 542 ILE A O 1
ATOM 4244 N N . GLU A 1 543 ? -6.939 -11.262 -12.013 1.00 71.00 543 GLU A N 1
ATOM 4245 C CA . GLU A 1 543 ? -8.161 -11.306 -12.832 1.00 71.00 543 GLU A CA 1
ATOM 4246 C C . GLU A 1 543 ? -9.377 -10.622 -12.171 1.00 71.00 543 GLU A C 1
ATOM 4248 O O . GLU A 1 543 ? -10.500 -10.733 -12.667 1.00 71.00 543 GLU A O 1
ATOM 4253 N N . GLY A 1 544 ? -9.192 -9.964 -11.022 1.00 72.88 544 GLY A N 1
ATOM 4254 C CA . GLY A 1 544 ? -10.261 -9.303 -10.270 1.00 72.88 544 GLY A CA 1
ATOM 4255 C C . GLY A 1 544 ? -11.190 -10.255 -9.506 1.00 72.88 544 GLY A C 1
ATOM 4256 O O . GLY A 1 544 ? -12.244 -9.834 -9.031 1.00 72.88 544 GLY A O 1
ATOM 4257 N N . LYS A 1 545 ? -10.843 -11.542 -9.381 1.00 77.94 545 LYS A N 1
ATOM 4258 C CA . LYS A 1 545 ? -11.692 -12.594 -8.795 1.00 77.94 545 LYS A CA 1
ATOM 4259 C C . LYS A 1 545 ? -11.187 -13.075 -7.438 1.00 77.94 545 LYS A C 1
ATOM 4261 O O . LYS A 1 545 ? -10.021 -12.935 -7.084 1.00 77.94 545 LYS A O 1
ATOM 4266 N N . GLY A 1 546 ? -12.079 -13.712 -6.679 1.00 83.00 546 GLY A N 1
ATOM 4267 C CA . GLY A 1 546 ? -11.720 -14.425 -5.450 1.00 83.00 546 GLY A CA 1
ATOM 4268 C C . GLY A 1 546 ? -11.432 -13.533 -4.240 1.00 83.00 546 GLY A C 1
ATOM 4269 O O . GLY A 1 546 ? -10.872 -14.036 -3.262 1.00 83.00 546 GLY A O 1
ATOM 4270 N N . ALA A 1 547 ? -11.816 -12.255 -4.283 1.00 89.12 547 ALA A N 1
ATOM 4271 C CA . ALA A 1 547 ? -11.768 -11.390 -3.114 1.00 89.12 547 ALA A CA 1
ATOM 4272 C C . ALA A 1 547 ? -12.648 -11.958 -1.987 1.00 89.12 547 ALA A C 1
ATOM 4274 O O . ALA A 1 547 ? -13.743 -12.461 -2.241 1.00 89.12 547 ALA A O 1
ATOM 4275 N N . VAL A 1 548 ? -12.154 -11.876 -0.756 1.00 93.94 548 VAL A N 1
ATOM 4276 C CA . VAL A 1 548 ? -12.891 -12.181 0.474 1.00 93.94 548 VAL A CA 1
ATOM 4277 C C . VAL A 1 548 ? -12.725 -10.979 1.385 1.00 93.94 548 VAL A C 1
ATOM 4279 O O . VAL A 1 548 ? -11.625 -10.708 1.861 1.00 93.94 548 VAL A O 1
ATOM 4282 N N . SER A 1 549 ? -13.797 -10.221 1.580 1.00 94.25 549 SER A N 1
ATOM 4283 C CA . SER A 1 549 ? -13.751 -8.984 2.360 1.00 94.25 549 SER A CA 1
ATOM 4284 C C . SER A 1 549 ? -13.846 -9.247 3.868 1.00 94.25 549 SER A C 1
ATOM 4286 O O . SER A 1 549 ? -14.312 -10.304 4.300 1.00 94.25 549 SER A O 1
ATOM 4288 N N . ILE A 1 550 ? -13.476 -8.253 4.687 1.00 95.62 550 ILE A N 1
ATOM 4289 C CA . ILE A 1 550 ? -13.730 -8.275 6.141 1.00 95.62 550 ILE A CA 1
ATOM 4290 C C . ILE A 1 550 ? -15.217 -8.522 6.419 1.00 95.62 550 ILE A C 1
ATOM 4292 O O . ILE A 1 550 ? -15.564 -9.302 7.302 1.00 95.62 550 ILE A O 1
ATOM 4296 N N . ARG A 1 551 ? -16.101 -7.913 5.620 1.00 94.94 551 ARG A N 1
ATOM 4297 C CA . ARG A 1 551 ? -17.551 -8.086 5.728 1.00 94.94 551 ARG A CA 1
ATOM 4298 C C . ARG A 1 551 ? -17.978 -9.546 5.536 1.00 94.94 551 ARG A C 1
ATOM 4300 O O . ARG A 1 551 ? -18.813 -10.042 6.291 1.00 94.94 551 ARG A O 1
ATOM 4307 N N . ASP A 1 552 ? -17.390 -10.244 4.564 1.00 95.25 552 ASP A N 1
ATOM 4308 C CA . ASP A 1 552 ? -17.687 -11.660 4.299 1.00 95.25 552 ASP A CA 1
ATOM 4309 C C . ASP A 1 552 ? -17.230 -12.548 5.461 1.00 95.25 552 ASP A C 1
ATOM 4311 O O . ASP A 1 552 ? -17.976 -13.415 5.928 1.00 95.25 552 ASP A O 1
ATOM 4315 N N . LEU A 1 553 ? -16.021 -12.295 5.969 1.00 96.75 553 LEU A N 1
ATOM 4316 C CA . LEU A 1 553 ? -15.468 -13.003 7.121 1.00 96.75 553 LEU A CA 1
ATOM 4317 C C . LEU A 1 553 ? -16.278 -12.756 8.387 1.00 96.75 553 LEU A C 1
ATOM 4319 O O . LEU A 1 553 ? -16.496 -13.693 9.146 1.00 96.75 553 LEU A O 1
ATOM 4323 N N . LEU A 1 554 ? -16.764 -11.533 8.593 1.00 95.25 554 LEU A N 1
ATOM 4324 C CA . LEU A 1 554 ? -17.573 -11.171 9.751 1.00 95.25 554 LEU A CA 1
ATOM 4325 C C . LEU A 1 554 ? -18.904 -11.917 9.755 1.00 95.25 554 LEU A C 1
ATOM 4327 O O . LEU A 1 554 ? -19.253 -12.554 10.746 1.00 95.25 554 LEU A O 1
ATOM 4331 N N . ARG A 1 555 ? -19.597 -11.955 8.613 1.00 93.94 555 ARG A N 1
ATOM 4332 C CA . ARG A 1 555 ? -20.820 -12.759 8.456 1.00 93.94 555 ARG A CA 1
ATOM 4333 C C . ARG A 1 555 ? -20.582 -14.242 8.705 1.00 93.94 555 ARG A C 1
ATOM 4335 O O . ARG A 1 555 ? -21.425 -14.911 9.301 1.00 93.94 555 ARG A O 1
ATOM 4342 N N . ASN A 1 556 ? -19.445 -14.766 8.251 1.00 94.94 556 ASN A N 1
ATOM 4343 C CA . ASN A 1 556 ? -19.066 -16.147 8.519 1.00 94.94 556 ASN A CA 1
ATOM 4344 C C . ASN A 1 556 ? -18.735 -16.377 10.004 1.00 94.94 556 ASN A C 1
ATOM 4346 O O . ASN A 1 556 ? -19.158 -17.381 10.575 1.00 94.94 556 ASN A O 1
ATOM 4350 N N . ALA A 1 557 ? -18.033 -15.440 10.645 1.00 94.94 557 ALA A N 1
ATOM 4351 C CA . ALA A 1 557 ? -17.618 -15.524 12.042 1.00 94.94 557 ALA A CA 1
ATOM 4352 C C . ALA A 1 557 ? -18.804 -15.656 13.001 1.00 94.94 557 ALA A C 1
ATOM 4354 O O . ALA A 1 557 ? -18.719 -16.428 13.952 1.00 94.94 557 ALA A O 1
ATOM 4355 N N . LEU A 1 558 ? -19.943 -15.023 12.702 1.00 92.19 558 LEU A N 1
ATOM 4356 C CA . LEU A 1 558 ? -21.185 -15.174 13.477 1.00 92.19 558 LEU A CA 1
ATOM 4357 C C . LEU A 1 558 ? -21.682 -16.630 13.562 1.00 92.19 558 LEU A C 1
ATOM 4359 O O . LEU A 1 558 ? -22.421 -16.987 14.474 1.00 92.19 558 LEU A O 1
ATOM 4363 N N . ARG A 1 559 ? -21.261 -17.505 12.640 1.00 93.75 559 ARG A N 1
ATOM 4364 C CA . ARG A 1 559 ? -21.593 -18.943 12.639 1.00 93.75 559 ARG A CA 1
ATOM 4365 C C . ARG A 1 559 ? -20.537 -19.808 13.327 1.00 93.75 559 ARG A C 1
ATOM 4367 O O . ARG A 1 559 ? -20.722 -21.013 13.458 1.00 93.75 559 ARG A O 1
ATOM 4374 N N . MET A 1 560 ? -19.433 -19.213 13.772 1.00 94.00 560 MET A N 1
ATOM 4375 C CA . MET A 1 560 ? -18.308 -19.910 14.404 1.00 94.00 560 MET A CA 1
ATOM 4376 C C . MET A 1 560 ? -18.430 -19.987 15.932 1.00 94.00 560 MET A C 1
ATOM 4378 O O . MET A 1 560 ? -17.458 -20.373 16.587 1.00 94.00 560 MET A O 1
ATOM 4382 N N . ARG A 1 561 ? -19.596 -19.612 16.486 1.00 93.62 561 ARG A N 1
ATOM 4383 C CA . ARG A 1 561 ? -19.881 -19.514 17.928 1.00 93.62 561 ARG A CA 1
ATOM 4384 C C . ARG A 1 561 ? -18.792 -18.738 18.706 1.00 93.62 561 ARG A C 1
ATOM 4386 O O . ARG A 1 561 ? -18.214 -19.303 19.632 1.00 93.62 561 ARG A O 1
ATOM 4393 N N . PRO A 1 562 ? -18.435 -17.504 18.306 1.00 94.81 562 PRO A N 1
ATOM 4394 C CA . PRO A 1 562 ? -17.506 -16.689 19.083 1.00 94.81 562 PRO A CA 1
ATOM 4395 C C . PRO A 1 562 ? -18.160 -16.181 20.371 1.00 94.81 562 PRO A C 1
ATOM 4397 O O . PRO A 1 562 ? -19.330 -15.810 20.355 1.00 94.81 562 PRO A O 1
ATOM 4400 N N . ASP A 1 563 ? -17.387 -16.091 21.453 1.00 94.12 563 ASP A N 1
ATOM 4401 C CA . ASP A 1 563 ? -17.739 -15.245 22.599 1.00 94.12 563 ASP A CA 1
ATOM 4402 C C . ASP A 1 563 ? -17.449 -13.773 22.278 1.00 94.12 563 ASP A C 1
ATOM 4404 O O . ASP A 1 563 ? -18.220 -12.894 22.654 1.00 94.12 563 ASP A O 1
ATOM 4408 N N . ARG A 1 564 ? -16.361 -13.508 21.534 1.00 94.81 564 ARG A N 1
ATOM 4409 C CA . ARG A 1 564 ? -15.972 -12.169 21.068 1.00 94.81 564 ARG A CA 1
ATOM 4410 C C . ARG A 1 564 ? -15.513 -12.167 19.623 1.00 94.81 564 ARG A C 1
ATOM 4412 O O . ARG A 1 564 ? -14.834 -13.093 19.167 1.00 94.81 564 ARG A O 1
ATOM 4419 N N . ILE A 1 565 ? -15.806 -11.068 18.936 1.00 96.38 565 ILE A N 1
ATOM 4420 C CA . ILE A 1 565 ? -15.258 -10.776 17.615 1.00 96.38 565 ILE A CA 1
ATOM 4421 C C . ILE A 1 565 ? -14.365 -9.543 17.734 1.00 96.38 565 ILE A C 1
ATOM 4423 O O . ILE A 1 565 ? -14.775 -8.508 18.256 1.00 96.38 565 ILE A O 1
ATOM 4427 N N . ILE A 1 566 ? -13.127 -9.658 17.262 1.00 97.12 566 ILE A N 1
ATOM 4428 C CA . ILE A 1 566 ? -12.190 -8.538 17.205 1.00 97.12 566 ILE A CA 1
ATOM 4429 C C . ILE A 1 566 ? -11.897 -8.233 15.748 1.00 97.12 566 ILE A C 1
ATOM 4431 O O . ILE A 1 566 ? -11.397 -9.087 15.017 1.00 97.12 566 ILE A O 1
ATOM 4435 N N . ILE A 1 567 ? -12.189 -7.011 15.328 1.00 97.12 567 ILE A N 1
ATOM 4436 C CA . ILE A 1 567 ? -11.903 -6.557 13.970 1.00 97.12 567 ILE A CA 1
ATOM 4437 C C . ILE A 1 567 ? -10.650 -5.687 14.035 1.00 97.12 567 ILE A C 1
ATOM 4439 O O . ILE A 1 567 ? -10.583 -4.749 14.822 1.00 97.12 567 ILE A O 1
ATOM 4443 N N . GLY A 1 568 ? -9.627 -6.006 13.245 1.00 94.69 568 GLY A N 1
ATOM 4444 C CA . GLY A 1 568 ? -8.362 -5.269 13.273 1.00 94.69 568 GLY A CA 1
ATOM 4445 C C . GLY A 1 568 ? -8.566 -3.787 12.973 1.00 94.69 568 GLY A C 1
ATOM 4446 O O . GLY A 1 568 ? -8.076 -2.930 13.705 1.00 94.69 568 GLY A O 1
ATOM 4447 N N . GLU A 1 569 ? -9.340 -3.483 11.934 1.00 95.19 569 GLU A N 1
ATOM 4448 C CA . GLU A 1 569 ? -9.738 -2.125 11.587 1.00 95.19 569 GLU A CA 1
ATOM 4449 C C . GLU A 1 569 ? -11.036 -2.130 10.773 1.00 95.19 569 GLU A C 1
ATOM 4451 O O . GLU A 1 569 ? -11.207 -2.959 9.879 1.00 95.19 569 GLU A O 1
ATOM 4456 N N . VAL A 1 570 ? -11.933 -1.187 11.066 1.00 95.31 570 VAL A N 1
ATOM 4457 C CA . VAL A 1 570 ? -13.142 -0.926 10.277 1.00 95.31 570 VAL A CA 1
ATOM 4458 C C . VAL A 1 570 ? -12.965 0.362 9.483 1.00 95.31 570 VAL A C 1
ATOM 4460 O O . VAL A 1 570 ? -12.612 1.413 10.026 1.00 95.31 570 VAL A O 1
ATOM 4463 N N . ARG A 1 571 ? -13.212 0.265 8.177 1.00 93.06 571 ARG A N 1
ATOM 4464 C CA . ARG A 1 571 ? -12.975 1.313 7.178 1.00 93.06 571 ARG A CA 1
ATOM 4465 C C . ARG A 1 571 ? -14.133 1.521 6.201 1.00 93.06 571 ARG A C 1
ATOM 4467 O O . ARG A 1 571 ? -14.099 2.487 5.441 1.00 93.06 571 ARG A O 1
ATOM 4474 N N . GLY A 1 572 ? -15.136 0.648 6.195 1.00 93.94 572 GLY A N 1
ATOM 4475 C CA . GLY A 1 572 ? -16.216 0.700 5.217 1.00 93.94 572 GLY A CA 1
ATOM 4476 C C . GLY A 1 572 ? -17.465 -0.098 5.610 1.00 93.94 572 GLY A C 1
ATOM 4477 O O . GLY A 1 572 ? -17.858 -0.097 6.779 1.00 93.94 572 GLY A O 1
ATOM 4478 N N . PRO A 1 573 ? -18.142 -0.743 4.640 1.00 92.94 573 PRO A N 1
ATOM 4479 C CA . PRO A 1 573 ? -19.497 -1.272 4.810 1.00 92.94 573 PRO A CA 1
ATOM 4480 C C . PRO A 1 573 ? -19.617 -2.413 5.831 1.00 92.94 573 PRO A C 1
ATOM 4482 O O . PRO A 1 573 ? -20.723 -2.721 6.270 1.00 92.94 573 PRO A O 1
ATOM 4485 N N . GLU A 1 574 ? -18.508 -3.039 6.229 1.00 94.94 574 GLU A N 1
ATOM 4486 C CA . GLU A 1 574 ? -18.451 -3.993 7.340 1.00 94.94 574 GLU A CA 1
ATOM 4487 C C . GLU A 1 574 ? -18.878 -3.387 8.687 1.00 94.94 574 GLU A C 1
ATOM 4489 O O . GLU A 1 574 ? -19.276 -4.135 9.578 1.00 94.94 574 GLU A O 1
ATOM 4494 N N . ALA A 1 575 ? -18.863 -2.053 8.826 1.00 95.50 575 ALA A N 1
ATOM 4495 C CA . ALA A 1 575 ? -19.324 -1.358 10.027 1.00 95.50 575 ALA A CA 1
ATOM 4496 C C . ALA A 1 575 ? -20.766 -1.730 10.405 1.00 95.50 575 ALA A C 1
ATOM 4498 O O . ALA A 1 575 ? -21.068 -1.877 11.584 1.00 95.50 575 ALA A O 1
ATOM 4499 N N . VAL A 1 576 ? -21.649 -1.940 9.423 1.00 93.31 576 VAL A N 1
ATOM 4500 C CA . VAL A 1 576 ? -23.036 -2.360 9.679 1.00 93.31 576 VAL A CA 1
ATOM 4501 C C . VAL A 1 576 ? -23.082 -3.718 10.361 1.00 93.31 576 VAL A C 1
ATOM 4503 O O . VAL A 1 576 ? -23.707 -3.871 11.406 1.00 93.31 576 VAL A O 1
ATOM 4506 N N . ASP A 1 577 ? -22.429 -4.712 9.760 1.00 93.44 577 ASP A N 1
ATOM 4507 C CA . ASP A 1 577 ? -22.433 -6.080 10.267 1.00 93.44 577 ASP A CA 1
ATOM 4508 C C . ASP A 1 577 ? -21.713 -6.148 11.633 1.00 93.44 577 ASP A C 1
ATOM 4510 O O . ASP A 1 577 ? -22.101 -6.938 12.491 1.00 93.44 577 ASP A O 1
ATOM 4514 N N . MET A 1 578 ? -20.729 -5.270 11.880 1.00 95.50 578 MET A N 1
ATOM 4515 C CA . MET A 1 578 ? -20.080 -5.114 13.189 1.00 95.50 578 MET A CA 1
ATOM 4516 C C . MET A 1 578 ? -21.056 -4.592 14.243 1.00 95.50 578 MET A C 1
ATOM 4518 O O . MET A 1 578 ? -21.197 -5.207 15.299 1.00 95.50 578 MET A O 1
ATOM 4522 N N . LEU A 1 579 ? -21.734 -3.474 13.965 1.00 94.94 579 LEU A N 1
ATOM 4523 C CA . LEU A 1 579 ? -22.707 -2.886 14.889 1.00 94.94 579 LEU A CA 1
ATOM 4524 C C . LEU A 1 579 ? -23.857 -3.860 15.168 1.00 94.94 579 LEU A C 1
ATOM 4526 O O . LEU A 1 579 ? -24.332 -3.958 16.296 1.00 94.94 579 LEU A O 1
ATOM 4530 N N . GLN A 1 580 ? -24.283 -4.625 14.162 1.00 91.31 580 GLN A N 1
ATOM 4531 C CA . GLN A 1 580 ? -25.259 -5.696 14.347 1.00 91.31 580 GLN A CA 1
ATOM 4532 C C . GLN A 1 580 ? -24.720 -6.791 15.268 1.00 91.31 580 GLN A C 1
ATOM 4534 O O . GLN A 1 580 ? -25.393 -7.130 16.233 1.00 91.31 580 GLN A O 1
ATOM 4539 N N . ALA A 1 581 ? -23.506 -7.295 15.032 1.00 92.38 581 ALA A N 1
ATOM 4540 C CA . ALA A 1 581 ? -22.898 -8.326 15.872 1.00 92.38 581 ALA A CA 1
ATOM 4541 C C . ALA A 1 581 ? -22.816 -7.906 17.350 1.00 92.38 581 ALA A C 1
ATOM 4543 O O . ALA A 1 581 ? -23.174 -8.695 18.229 1.00 92.38 581 ALA A O 1
ATOM 4544 N N . MET A 1 582 ? -22.398 -6.659 17.596 1.00 94.81 582 MET A N 1
ATOM 4545 C CA . MET A 1 582 ? -22.319 -6.039 18.922 1.00 94.81 582 MET A CA 1
ATOM 4546 C C . MET A 1 582 ? -23.692 -5.929 19.594 1.00 94.81 582 MET A C 1
ATOM 4548 O O . MET A 1 582 ? -23.815 -6.232 20.774 1.00 94.81 582 MET A O 1
ATOM 4552 N N . ASN A 1 583 ? -24.737 -5.581 18.837 1.00 91.00 583 ASN A N 1
ATOM 4553 C CA . ASN A 1 583 ? -26.108 -5.507 19.348 1.00 91.00 583 ASN A CA 1
ATOM 4554 C C . ASN A 1 583 ? -26.769 -6.888 19.546 1.00 91.00 583 ASN A C 1
ATOM 4556 O O . ASN A 1 583 ? -27.690 -7.020 20.350 1.00 91.00 583 ASN A O 1
ATOM 4560 N N . THR A 1 584 ? -26.343 -7.928 18.818 1.00 83.38 584 THR A N 1
ATOM 4561 C CA . THR A 1 584 ? -26.995 -9.254 18.812 1.00 83.38 584 THR A CA 1
ATOM 4562 C C . THR A 1 584 ? -26.210 -10.323 19.574 1.00 83.38 584 THR A C 1
ATOM 4564 O O . THR A 1 584 ? -26.164 -11.480 19.151 1.00 83.38 584 THR A O 1
ATOM 4567 N N . GLY A 1 585 ? -25.594 -9.955 20.700 1.00 75.12 585 GLY A N 1
ATOM 4568 C CA . GLY A 1 585 ? -25.077 -10.917 21.679 1.00 75.12 585 GLY A CA 1
ATOM 4569 C C . GLY A 1 585 ? -23.592 -11.269 21.577 1.00 75.12 585 GLY A C 1
ATOM 4570 O O . GLY A 1 585 ? -23.152 -12.155 22.304 1.00 75.12 585 GLY A O 1
ATOM 4571 N N . HIS A 1 586 ? -22.807 -10.571 20.750 1.00 86.00 586 HIS A N 1
ATOM 4572 C CA . HIS A 1 586 ? -21.340 -10.691 20.738 1.00 86.00 586 HIS A CA 1
ATOM 4573 C C . HIS A 1 586 ? -20.701 -9.533 21.515 1.00 86.00 586 HIS A C 1
ATOM 4575 O O . HIS A 1 586 ? -19.917 -8.750 20.974 1.00 86.00 586 HIS A O 1
ATOM 4581 N N . ASN A 1 587 ? -21.084 -9.405 22.786 1.00 86.94 587 ASN A N 1
ATOM 4582 C CA . ASN A 1 587 ? -20.589 -8.358 23.678 1.00 86.94 587 ASN A CA 1
ATOM 4583 C C . ASN A 1 587 ? -19.086 -8.512 23.942 1.00 86.94 587 ASN A C 1
ATOM 4585 O O . ASN A 1 587 ? -18.527 -9.606 23.883 1.00 86.94 587 ASN A O 1
ATOM 4589 N N . GLY A 1 588 ? -18.428 -7.411 24.289 1.00 92.56 588 GLY A N 1
ATOM 4590 C CA . GLY A 1 588 ? -16.990 -7.373 24.530 1.00 92.56 588 GLY A CA 1
ATOM 4591 C C . GLY A 1 588 ? -16.169 -7.386 23.247 1.00 92.56 588 GLY A C 1
ATOM 4592 O O . GLY A 1 588 ? -14.959 -7.625 23.313 1.00 92.56 588 GLY A O 1
ATOM 4593 N N . SER A 1 589 ? -16.816 -7.155 22.102 1.00 95.19 589 SER A N 1
ATOM 4594 C CA . SER A 1 589 ? -16.164 -7.016 20.806 1.00 95.19 589 SER A CA 1
ATOM 4595 C C . SER A 1 589 ? -15.333 -5.739 20.774 1.00 95.19 589 SER A C 1
ATOM 4597 O O . SER A 1 589 ? -15.689 -4.721 21.368 1.00 95.19 589 SER A O 1
ATOM 4599 N N . MET A 1 590 ? -14.202 -5.785 20.076 1.00 97.12 590 MET A N 1
ATOM 4600 C CA . MET A 1 590 ? -13.298 -4.642 19.991 1.00 97.12 590 MET A CA 1
ATOM 4601 C C . MET A 1 590 ? -12.844 -4.399 18.562 1.00 97.12 590 MET A C 1
ATOM 4603 O O . MET A 1 590 ? -12.719 -5.332 17.770 1.00 97.12 590 MET A O 1
ATOM 4607 N N . THR A 1 591 ? -12.578 -3.142 18.228 1.00 97.69 591 THR A N 1
ATOM 4608 C CA . THR A 1 591 ? -12.089 -2.781 16.896 1.00 97.69 591 THR A CA 1
ATOM 4609 C C . THR A 1 591 ? -11.194 -1.555 16.918 1.00 97.69 591 THR A C 1
ATOM 4611 O O . THR A 1 591 ? -11.154 -0.821 17.909 1.00 97.69 591 THR A O 1
ATOM 4614 N N . THR A 1 592 ? -10.497 -1.300 15.811 1.00 97.75 592 THR A N 1
ATOM 4615 C CA . THR A 1 592 ? -9.924 0.020 15.545 1.00 97.75 592 THR A CA 1
ATOM 4616 C C . THR A 1 592 ? -10.630 0.750 14.406 1.00 97.75 592 THR A C 1
ATOM 4618 O O . THR A 1 592 ? -11.286 0.136 13.564 1.00 97.75 592 THR A O 1
ATOM 4621 N N . ALA A 1 593 ? -10.512 2.076 14.384 1.00 96.88 593 ALA A N 1
ATOM 4622 C CA . ALA A 1 593 ? -10.964 2.909 13.274 1.00 96.88 593 ALA A CA 1
ATOM 4623 C C . ALA A 1 593 ? -10.104 4.171 13.144 1.00 96.88 593 ALA A C 1
ATOM 4625 O O . ALA A 1 593 ? -9.594 4.716 14.126 1.00 96.88 593 ALA A O 1
ATOM 4626 N N . HIS A 1 594 ? -9.940 4.674 11.925 1.00 95.44 594 HIS A N 1
ATOM 4627 C CA . HIS A 1 594 ? -9.278 5.957 11.712 1.00 95.44 594 HIS A CA 1
ATOM 4628 C C . HIS A 1 594 ? -10.207 7.127 12.016 1.00 95.44 594 HIS A C 1
ATOM 4630 O O . HIS A 1 594 ? -11.266 7.228 11.408 1.00 95.44 594 HIS A O 1
ATOM 4636 N N . ALA A 1 595 ? -9.780 8.038 12.892 1.00 94.94 595 ALA A N 1
ATOM 4637 C CA . ALA A 1 595 ? -10.469 9.295 13.184 1.00 94.94 595 ALA A CA 1
ATOM 4638 C C . ALA A 1 595 ? -9.490 10.322 13.765 1.00 94.94 595 ALA A C 1
ATOM 4640 O O . ALA A 1 595 ? -8.469 9.944 14.343 1.00 94.94 595 ALA A O 1
ATOM 4641 N N . ASN A 1 596 ? -9.820 11.606 13.644 1.00 92.56 596 ASN A N 1
ATOM 4642 C CA . ASN A 1 596 ? -9.027 12.712 14.197 1.00 92.56 596 ASN A CA 1
ATOM 4643 C C . ASN A 1 596 ? -9.473 13.142 15.607 1.00 92.56 596 ASN A C 1
ATOM 4645 O O . ASN A 1 596 ? -8.805 13.953 16.238 1.00 92.56 596 ASN A O 1
ATOM 4649 N N . SER A 1 597 ? -10.625 12.653 16.073 1.00 95.25 597 SER A N 1
ATOM 4650 C CA . SER A 1 597 ? -11.157 12.854 17.429 1.00 95.25 597 SER A CA 1
ATOM 4651 C C . SER A 1 597 ? -12.283 11.844 17.713 1.00 95.25 597 SER A C 1
ATOM 4653 O O . SER A 1 597 ? -12.830 11.279 16.759 1.00 95.25 597 SER A O 1
ATOM 4655 N N . PRO A 1 598 ? -12.712 11.650 18.975 1.00 95.88 598 PRO A N 1
ATOM 4656 C CA . PRO A 1 598 ? -13.900 10.849 19.301 1.00 95.88 598 PRO A CA 1
ATOM 4657 C C . PRO A 1 598 ? -15.183 11.330 18.618 1.00 95.88 598 PRO A C 1
ATOM 4659 O O . PRO A 1 598 ? -16.012 10.528 18.198 1.00 95.88 598 PRO A O 1
ATOM 4662 N N . ARG A 1 599 ? -15.343 12.647 18.444 1.00 93.94 599 ARG A N 1
ATOM 4663 C CA . ARG A 1 599 ? -16.492 13.220 17.729 1.00 93.94 599 ARG A CA 1
ATOM 4664 C C . ARG A 1 599 ? -16.442 12.919 16.226 1.00 93.94 599 ARG A C 1
ATOM 4666 O O . ARG A 1 599 ? -17.467 12.573 15.643 1.00 93.94 599 ARG A O 1
ATOM 4673 N N . ASP A 1 600 ? -15.262 13.037 15.613 1.00 95.44 600 ASP A N 1
ATOM 4674 C CA . ASP A 1 600 ? -15.038 12.675 14.202 1.00 95.44 600 ASP A CA 1
ATOM 4675 C C . ASP A 1 600 ? -15.314 11.183 13.963 1.00 95.44 600 ASP A C 1
ATOM 4677 O O . ASP A 1 600 ? -15.929 10.819 12.963 1.00 95.44 600 ASP A O 1
ATOM 4681 N N . LEU A 1 601 ? -14.952 10.320 14.920 1.00 97.25 601 LEU A N 1
ATOM 4682 C CA . LEU A 1 601 ? -15.232 8.886 14.850 1.00 97.25 601 LEU A CA 1
ATOM 4683 C C . LEU A 1 601 ? -16.725 8.594 14.646 1.00 97.25 601 LEU A C 1
ATOM 4685 O O . LEU A 1 601 ? -17.057 7.789 13.781 1.00 97.25 601 LEU A O 1
ATOM 4689 N N . MET A 1 602 ? -17.620 9.268 15.377 1.00 96.31 602 MET A N 1
ATOM 4690 C CA . MET A 1 602 ? -19.070 9.075 15.216 1.00 96.31 602 MET A CA 1
ATOM 4691 C C . MET A 1 602 ? -19.528 9.397 13.788 1.00 96.31 602 MET A C 1
ATOM 4693 O O . MET A 1 602 ? -20.237 8.610 13.167 1.00 96.31 602 MET A O 1
ATOM 4697 N N . SER A 1 603 ? -19.049 10.511 13.226 1.00 94.69 603 SER A N 1
ATOM 4698 C CA . SER A 1 603 ? -19.390 10.925 11.853 1.00 94.69 603 SER A CA 1
ATOM 4699 C C . SER A 1 603 ? -18.842 9.947 10.803 1.00 94.69 603 SER A C 1
ATOM 4701 O O . SER A 1 603 ? -19.468 9.688 9.772 1.00 94.69 603 SER A O 1
ATOM 4703 N N . ARG A 1 604 ? -17.668 9.363 11.065 1.00 95.31 604 ARG A N 1
ATOM 4704 C CA . ARG A 1 604 ? -17.075 8.337 10.203 1.00 95.31 604 ARG A CA 1
ATOM 4705 C C . ARG A 1 604 ? -17.841 7.023 10.255 1.00 95.31 604 ARG A C 1
ATOM 4707 O O . ARG A 1 604 ? -18.078 6.451 9.198 1.00 95.31 604 ARG A O 1
ATOM 4714 N N . LEU A 1 605 ? -18.273 6.584 11.436 1.00 96.25 605 LEU A N 1
ATOM 4715 C CA . LEU A 1 605 ? -19.132 5.406 11.578 1.00 96.25 605 LEU A CA 1
ATOM 4716 C C . LEU A 1 605 ? -20.467 5.602 10.845 1.00 96.25 605 LEU A C 1
ATOM 4718 O O . LEU A 1 605 ? -20.877 4.710 10.107 1.00 96.25 605 LEU A O 1
ATOM 4722 N N . GLU A 1 606 ? -21.088 6.784 10.956 1.00 94.44 606 GLU A N 1
ATOM 4723 C CA . GLU A 1 606 ? -22.284 7.142 10.174 1.00 94.44 606 GLU A CA 1
ATOM 4724 C C . GLU A 1 606 ? -22.031 6.963 8.667 1.00 94.44 606 GLU A C 1
ATOM 4726 O O . GLU A 1 606 ? -22.802 6.307 7.966 1.00 94.44 606 GLU A O 1
ATOM 4731 N N . THR A 1 607 ? -20.905 7.486 8.175 1.00 93.88 607 THR A N 1
ATOM 4732 C CA . THR A 1 607 ? -20.515 7.385 6.760 1.00 93.88 607 THR A CA 1
ATOM 4733 C C . THR A 1 607 ? -20.279 5.938 6.326 1.00 93.88 607 THR A C 1
ATOM 4735 O O . THR A 1 607 ? -20.799 5.516 5.295 1.00 93.88 607 THR A O 1
ATOM 4738 N N . MET A 1 608 ? -19.539 5.157 7.115 1.00 95.06 608 MET A N 1
ATOM 4739 C CA . MET A 1 608 ? -19.245 3.747 6.831 1.00 95.06 608 MET A CA 1
ATOM 4740 C C . MET A 1 608 ? -20.519 2.901 6.750 1.00 95.06 608 MET A C 1
ATOM 4742 O O . MET A 1 608 ? -20.638 2.045 5.873 1.00 95.06 608 MET A O 1
ATOM 4746 N N . VAL A 1 609 ? -21.497 3.175 7.619 1.00 93.19 609 VAL A N 1
ATOM 4747 C CA . VAL A 1 609 ? -22.811 2.525 7.578 1.00 93.19 609 VAL A CA 1
ATOM 4748 C C . VAL A 1 609 ? -23.574 2.902 6.306 1.00 93.19 609 VAL A C 1
ATOM 4750 O O . VAL A 1 609 ? -24.099 2.018 5.629 1.00 93.19 609 VAL A O 1
ATOM 4753 N N . MET A 1 610 ? -23.582 4.182 5.921 1.00 90.38 610 MET A N 1
ATOM 4754 C CA . MET A 1 610 ? -24.239 4.632 4.684 1.00 90.38 610 MET A CA 1
ATOM 4755 C C . MET A 1 610 ? -23.626 4.001 3.420 1.00 90.38 610 MET A C 1
ATOM 4757 O O . MET A 1 610 ? -24.350 3.678 2.480 1.00 90.38 610 MET A O 1
ATOM 4761 N N . MET A 1 611 ? -22.313 3.738 3.404 1.00 89.12 611 MET A N 1
ATOM 4762 C CA . MET A 1 611 ? -21.632 3.063 2.284 1.00 89.12 611 MET A CA 1
ATOM 4763 C C . MET A 1 611 ? -22.110 1.624 2.046 1.00 89.12 611 MET A C 1
ATOM 4765 O O . MET A 1 611 ? -21.884 1.070 0.970 1.00 89.12 611 MET A O 1
ATOM 4769 N N . ALA A 1 612 ? -22.775 0.996 3.020 1.00 85.75 612 ALA A N 1
ATOM 4770 C CA . ALA A 1 612 ? -23.339 -0.339 2.857 1.00 85.75 612 ALA A CA 1
ATOM 4771 C C . ALA A 1 612 ? -24.607 -0.372 1.978 1.00 85.75 612 ALA A C 1
ATOM 4773 O O . ALA A 1 612 ? -25.187 -1.451 1.831 1.00 85.75 612 ALA A O 1
ATOM 4774 N N . ASN A 1 613 ? -25.017 0.771 1.397 1.00 75.75 613 ASN A N 1
ATOM 4775 C CA . ASN A 1 613 ? -26.240 0.962 0.606 1.00 75.75 613 ASN A CA 1
ATOM 4776 C C . ASN A 1 613 ? -27.506 0.518 1.352 1.00 75.75 613 ASN A C 1
ATOM 4778 O O . ASN A 1 613 ? -28.430 -0.046 0.766 1.00 75.75 613 ASN A O 1
ATOM 4782 N N . MET A 1 614 ? -27.535 0.749 2.665 1.00 74.69 614 MET A N 1
ATOM 4783 C CA . MET A 1 614 ? -28.743 0.587 3.460 1.00 74.69 614 MET A CA 1
ATOM 4784 C C . MET A 1 614 ? -29.483 1.915 3.510 1.00 74.69 614 MET A C 1
ATOM 4786 O O . MET A 1 614 ? -28.919 2.920 3.936 1.00 74.69 614 MET A O 1
ATOM 4790 N N . ASP A 1 615 ? -30.748 1.904 3.105 1.00 80.19 615 ASP A N 1
ATOM 4791 C CA . ASP A 1 615 ? -31.624 3.078 3.114 1.00 80.19 615 ASP A CA 1
ATOM 4792 C C . ASP A 1 615 ? -32.158 3.323 4.543 1.00 80.19 615 ASP A C 1
ATOM 4794 O O . ASP A 1 615 ? -33.342 3.176 4.844 1.00 80.19 615 ASP A O 1
ATOM 4798 N N . LEU A 1 616 ? -31.235 3.575 5.479 1.00 86.31 616 LEU A N 1
ATOM 4799 C CA . LEU A 1 616 ? -31.527 3.817 6.891 1.00 86.31 616 LEU A CA 1
ATOM 4800 C C . LEU A 1 616 ? -31.495 5.321 7.190 1.00 86.31 616 LEU A C 1
ATOM 4802 O O . LEU A 1 616 ? -30.506 5.986 6.875 1.00 86.31 616 LEU A O 1
ATOM 4806 N N . PRO A 1 617 ? -32.519 5.872 7.869 1.00 91.81 617 PRO A N 1
ATOM 4807 C CA . PRO A 1 617 ? -32.465 7.240 8.364 1.00 91.81 617 PRO A CA 1
ATOM 4808 C C . PRO A 1 617 ? -31.262 7.449 9.292 1.00 91.81 617 PRO A C 1
ATOM 4810 O O . PRO A 1 617 ? -30.966 6.601 10.135 1.00 91.81 617 PRO A O 1
ATOM 4813 N N . LEU A 1 618 ? -30.618 8.617 9.209 1.00 91.44 618 LEU A N 1
ATOM 4814 C CA . LEU A 1 618 ? -29.411 8.927 9.989 1.00 91.44 618 LEU A CA 1
ATOM 4815 C C . LEU A 1 618 ? -29.601 8.741 11.501 1.00 91.44 618 LEU A C 1
ATOM 4817 O O . LEU A 1 618 ? -28.701 8.278 12.197 1.00 91.44 618 LEU A O 1
ATOM 4821 N N . ARG A 1 619 ? -30.795 9.056 12.010 1.00 93.81 619 ARG A N 1
ATOM 4822 C CA . ARG A 1 619 ? -31.146 8.829 13.413 1.00 93.81 619 ARG A CA 1
ATOM 4823 C C . ARG A 1 619 ? -31.091 7.347 13.798 1.00 93.81 619 ARG A C 1
ATOM 4825 O O . ARG A 1 619 ? -30.527 7.035 14.837 1.00 93.81 619 ARG A O 1
ATOM 4832 N N . ALA A 1 620 ? -31.593 6.449 12.951 1.00 93.06 620 ALA A N 1
ATOM 4833 C CA . ALA A 1 620 ? -31.540 5.008 13.204 1.00 93.06 620 ALA A CA 1
ATOM 4834 C C . ALA A 1 620 ? -30.094 4.486 13.197 1.00 93.06 620 ALA A C 1
ATOM 4836 O O . ALA A 1 620 ? -29.742 3.627 14.000 1.00 93.06 620 ALA A O 1
ATOM 4837 N N . ILE A 1 621 ? -29.234 5.039 12.332 1.00 94.12 621 ILE A N 1
ATOM 4838 C CA . ILE A 1 621 ? -27.796 4.728 12.323 1.00 94.12 621 ILE A CA 1
ATOM 4839 C C . ILE A 1 621 ? -27.159 5.146 13.653 1.00 94.12 621 ILE A C 1
ATOM 4841 O O . ILE A 1 621 ? -26.446 4.360 14.272 1.00 94.12 621 ILE A O 1
ATOM 4845 N N . ARG A 1 622 ? -27.447 6.363 14.124 1.00 95.88 622 ARG A N 1
ATOM 4846 C CA . ARG A 1 622 ? -26.936 6.862 15.408 1.00 95.88 622 ARG A CA 1
ATOM 4847 C C . ARG A 1 622 ? -27.424 6.040 16.591 1.00 95.88 622 ARG A C 1
ATOM 4849 O O . ARG A 1 622 ? -26.619 5.714 17.452 1.00 95.88 622 ARG A O 1
ATOM 4856 N N . GLU A 1 623 ? -28.701 5.669 16.604 1.00 95.38 623 GLU A N 1
ATOM 4857 C CA . GLU A 1 623 ? -29.277 4.785 17.621 1.00 95.38 623 GLU A CA 1
ATOM 4858 C C . GLU A 1 623 ? -28.579 3.413 17.626 1.00 95.38 623 GLU A C 1
ATOM 4860 O O . GLU A 1 623 ? -28.246 2.910 18.695 1.00 95.38 623 GLU A O 1
ATOM 4865 N N . GLN A 1 624 ? -28.261 2.839 16.456 1.00 94.81 624 GLN A N 1
ATOM 4866 C CA . GLN A 1 624 ? -27.488 1.592 16.372 1.00 94.81 624 GLN A CA 1
ATOM 4867 C C . GLN A 1 624 ? -26.053 1.738 16.884 1.00 94.81 624 GLN A C 1
ATOM 4869 O O . GLN A 1 624 ? -25.572 0.838 17.568 1.00 94.81 624 GLN A O 1
ATOM 4874 N N . ILE A 1 625 ? -25.369 2.841 16.558 1.00 96.19 625 ILE A N 1
ATOM 4875 C CA . ILE A 1 625 ? -24.011 3.118 17.051 1.00 96.19 625 ILE A CA 1
ATOM 4876 C C . ILE A 1 625 ? -24.027 3.273 18.573 1.00 96.19 625 ILE A C 1
ATOM 4878 O O . ILE A 1 625 ? -23.221 2.646 19.255 1.00 96.19 625 ILE A O 1
ATOM 4882 N N . ALA A 1 626 ? -24.958 4.077 19.092 1.00 96.44 626 ALA A N 1
ATOM 4883 C CA . ALA A 1 626 ? -25.084 4.367 20.514 1.00 96.44 626 ALA A CA 1
ATOM 4884 C C . ALA A 1 626 ? -25.467 3.138 21.350 1.00 96.44 626 ALA A C 1
ATOM 4886 O O . ALA A 1 626 ? -25.075 3.056 22.505 1.00 96.44 626 ALA A O 1
ATOM 4887 N N . ALA A 1 627 ? -26.225 2.198 20.779 1.00 94.69 627 ALA A N 1
ATOM 4888 C CA . ALA A 1 627 ? -26.573 0.942 21.440 1.00 94.69 627 ALA A CA 1
ATOM 4889 C C . ALA A 1 627 ? -25.453 -0.112 21.373 1.00 94.69 627 ALA A C 1
ATOM 4891 O O . ALA A 1 627 ? -25.365 -0.966 22.250 1.00 94.69 627 ALA A O 1
ATOM 4892 N N . ALA A 1 628 ? -24.618 -0.073 20.329 1.00 95.62 628 ALA A N 1
ATOM 4893 C CA . ALA A 1 628 ? -23.602 -1.092 20.088 1.00 95.62 628 ALA A CA 1
ATOM 4894 C C . ALA A 1 628 ? -22.278 -0.827 20.808 1.00 95.62 628 ALA A C 1
ATOM 4896 O O . ALA A 1 628 ? -21.596 -1.779 21.174 1.00 95.62 628 ALA A O 1
ATOM 4897 N N . LEU A 1 629 ? -21.858 0.434 20.921 1.00 96.69 629 LEU A N 1
ATOM 4898 C CA . LEU A 1 629 ? -20.537 0.808 21.426 1.00 96.69 629 LEU A CA 1
ATOM 4899 C C . LEU A 1 629 ? -20.643 1.433 22.811 1.00 96.69 629 LEU A C 1
ATOM 4901 O O . LEU A 1 629 ? -21.434 2.348 23.006 1.00 96.69 629 LEU A O 1
ATOM 4905 N N . ASP A 1 630 ? -19.760 1.018 23.717 1.00 96.62 630 ASP A N 1
ATOM 4906 C CA . ASP A 1 630 ? -19.732 1.522 25.089 1.00 96.62 630 ASP A CA 1
ATOM 4907 C C . ASP A 1 630 ? -18.585 2.519 25.299 1.00 96.62 630 ASP A C 1
ATOM 4909 O O . ASP A 1 630 ? -18.777 3.607 25.839 1.00 96.62 630 ASP A O 1
ATOM 4913 N N . ILE A 1 631 ? -17.368 2.161 24.869 1.00 98.12 631 ILE A N 1
ATOM 4914 C CA . ILE A 1 631 ? -16.146 2.920 25.170 1.00 98.12 631 ILE A CA 1
ATOM 4915 C C . ILE A 1 631 ? -15.401 3.301 23.890 1.00 98.12 631 ILE A C 1
ATOM 4917 O O . ILE A 1 631 ? -15.089 2.462 23.043 1.00 98.12 631 ILE A O 1
ATOM 4921 N N . VAL A 1 632 ? -15.032 4.577 23.792 1.00 98.44 632 VAL A N 1
ATOM 4922 C CA . VAL A 1 632 ? -14.120 5.108 22.776 1.00 98.44 632 VAL A CA 1
ATOM 4923 C C . VAL A 1 632 ? -12.777 5.407 23.426 1.00 98.44 632 VAL A C 1
ATOM 4925 O O . VAL A 1 632 ? -12.701 6.181 24.378 1.00 98.44 632 VAL A O 1
ATOM 4928 N N . VAL A 1 633 ? -11.702 4.849 22.877 1.00 98.56 633 VAL A N 1
ATOM 4929 C CA . VAL A 1 633 ? -10.326 5.156 23.287 1.00 98.56 633 VAL A CA 1
ATOM 4930 C C . VAL A 1 633 ? -9.622 5.847 22.131 1.00 98.56 633 VAL A C 1
ATOM 4932 O O . VAL A 1 633 ? -9.427 5.250 21.077 1.00 98.56 633 VAL A O 1
ATOM 4935 N N . HIS A 1 634 ? -9.253 7.112 22.289 1.00 98.44 634 HIS A N 1
ATOM 4936 C CA . HIS A 1 634 ? -8.602 7.894 21.245 1.00 98.44 634 HIS A CA 1
ATOM 4937 C C . HIS A 1 634 ? -7.109 8.054 21.517 1.00 98.44 634 HIS A C 1
ATOM 4939 O O . HIS A 1 634 ? -6.710 8.529 22.579 1.00 98.44 634 HIS A O 1
ATOM 4945 N N . GLN A 1 635 ? -6.285 7.669 20.544 1.00 96.19 635 GLN A N 1
ATOM 4946 C CA . GLN A 1 635 ? -4.829 7.686 20.633 1.00 96.19 635 GLN A CA 1
ATOM 4947 C C . GLN A 1 635 ? -4.219 8.633 19.595 1.00 96.19 635 GLN A C 1
ATOM 4949 O O . GLN A 1 635 ? -4.453 8.500 18.388 1.00 96.19 635 GLN A O 1
ATOM 4954 N N . GLY A 1 636 ? -3.375 9.549 20.069 1.00 93.12 636 GLY A N 1
ATOM 4955 C CA . GLY A 1 636 ? -2.637 10.513 19.255 1.00 93.12 636 GLY A CA 1
ATOM 4956 C C . GLY A 1 636 ? -1.140 10.199 19.178 1.00 93.12 636 GLY A C 1
ATOM 4957 O O . GLY A 1 636 ? -0.562 9.653 20.119 1.00 93.12 636 GLY A O 1
ATOM 4958 N N . ARG A 1 637 ? -0.506 10.576 18.058 1.00 90.56 637 ARG A N 1
ATOM 4959 C CA . ARG A 1 637 ? 0.960 10.617 17.895 1.00 90.56 637 ARG A CA 1
ATOM 4960 C C . ARG A 1 637 ? 1.425 12.069 17.960 1.00 90.56 637 ARG A C 1
ATOM 4962 O O . ARG A 1 637 ? 0.942 12.900 17.192 1.00 90.56 637 ARG A O 1
ATOM 4969 N N . PHE A 1 638 ? 2.366 12.364 18.847 1.00 89.44 638 PHE A N 1
ATOM 4970 C CA . PHE A 1 638 ? 2.952 13.693 18.998 1.00 89.44 638 PHE A CA 1
ATOM 4971 C C . PHE A 1 638 ? 4.206 13.851 18.131 1.00 89.44 638 PHE A C 1
ATOM 4973 O O . PHE A 1 638 ? 4.757 12.883 17.603 1.00 89.44 638 PHE A O 1
ATOM 4980 N N . ARG A 1 639 ? 4.659 15.100 17.958 1.00 85.69 639 ARG A N 1
ATOM 4981 C CA . ARG A 1 639 ? 5.814 15.440 17.102 1.00 85.69 639 ARG A CA 1
ATOM 4982 C C . ARG A 1 639 ? 7.125 14.796 17.555 1.00 85.69 639 ARG A C 1
ATOM 4984 O O . ARG A 1 639 ? 8.014 14.614 16.736 1.00 85.69 639 ARG A O 1
ATOM 4991 N N . ASP A 1 640 ? 7.233 14.457 18.833 1.00 83.69 640 ASP A N 1
ATOM 4992 C CA . ASP A 1 640 ? 8.388 13.775 19.419 1.00 83.69 640 ASP A CA 1
ATOM 4993 C C . ASP A 1 640 ? 8.387 12.255 19.172 1.00 83.69 640 ASP A C 1
ATOM 4995 O O . ASP A 1 640 ? 9.286 11.550 19.625 1.00 83.69 640 ASP A O 1
ATOM 4999 N N . GLY A 1 641 ? 7.380 11.746 18.454 1.00 84.88 641 GLY A N 1
ATOM 5000 C CA . GLY A 1 641 ? 7.185 10.327 18.173 1.00 84.88 641 GLY A CA 1
ATOM 5001 C C . GLY A 1 641 ? 6.409 9.583 19.260 1.00 84.88 641 GLY A C 1
ATOM 5002 O O . GLY A 1 641 ? 5.983 8.454 19.012 1.00 84.88 641 GLY A O 1
ATOM 5003 N N . SER A 1 642 ? 6.166 10.204 20.421 1.00 89.19 642 SER A N 1
ATOM 5004 C CA . SER A 1 642 ? 5.410 9.575 21.503 1.00 89.19 642 SER A CA 1
ATOM 5005 C C . SER A 1 642 ? 3.952 9.350 21.102 1.00 89.19 642 SER A C 1
ATOM 5007 O O . SER A 1 642 ? 3.350 10.113 20.337 1.00 89.19 642 SER A O 1
ATOM 5009 N N . ARG A 1 643 ? 3.379 8.263 21.615 1.00 92.12 643 ARG A N 1
ATOM 5010 C CA . ARG A 1 643 ? 1.981 7.886 21.408 1.00 92.12 643 ARG A CA 1
ATOM 5011 C C . ARG A 1 643 ? 1.285 7.967 22.758 1.00 92.12 643 ARG A C 1
ATOM 5013 O O . ARG A 1 643 ? 1.783 7.385 23.711 1.00 92.12 643 ARG A O 1
ATOM 5020 N N . LYS A 1 644 ? 0.164 8.681 22.860 1.00 95.62 644 LYS A N 1
ATOM 5021 C CA . LYS A 1 644 ? -0.596 8.789 24.119 1.00 95.62 644 LYS A CA 1
ATOM 5022 C C . LYS A 1 644 ? -2.089 8.641 23.874 1.00 95.62 644 LYS A C 1
ATOM 5024 O O . LYS A 1 644 ? -2.584 9.065 22.827 1.00 95.62 644 LYS A O 1
ATOM 5029 N N . ILE A 1 645 ? -2.800 8.063 24.838 1.00 97.75 645 ILE A N 1
ATOM 5030 C CA . ILE A 1 645 ? -4.263 8.067 24.868 1.00 97.75 645 ILE A CA 1
ATOM 5031 C C . ILE A 1 645 ? -4.709 9.480 25.238 1.00 97.75 645 ILE A C 1
ATOM 5033 O O . ILE A 1 645 ? -4.580 9.907 26.380 1.00 97.75 645 ILE A O 1
ATOM 5037 N N . THR A 1 646 ? -5.195 10.231 24.258 1.00 97.00 646 THR A N 1
ATOM 5038 C CA . THR A 1 646 ? -5.582 11.629 24.454 1.00 97.00 646 THR A CA 1
ATOM 5039 C C . THR A 1 646 ? -6.969 11.770 25.061 1.00 97.00 646 THR A C 1
ATOM 5041 O O . THR A 1 646 ? -7.229 12.769 25.722 1.00 97.00 646 THR A O 1
ATOM 5044 N N . GLU A 1 647 ? -7.850 10.793 24.837 1.00 98.38 647 GLU A N 1
ATOM 5045 C CA . GLU A 1 647 ? -9.200 10.786 25.398 1.00 98.38 647 GLU A CA 1
ATOM 5046 C C . GLU A 1 647 ? -9.719 9.351 25.564 1.00 98.38 647 GLU A C 1
ATOM 5048 O O . GLU A 1 647 ? -9.561 8.525 24.665 1.00 98.38 647 GLU A O 1
ATOM 5053 N N . ILE A 1 648 ? -10.358 9.058 26.696 1.00 98.56 648 ILE A N 1
ATOM 5054 C CA . ILE A 1 648 ? -11.234 7.893 26.875 1.00 98.56 648 ILE A CA 1
ATOM 5055 C C . ILE A 1 648 ? -12.628 8.447 27.130 1.00 98.56 648 ILE A C 1
ATOM 5057 O O . ILE A 1 648 ? -12.794 9.215 28.074 1.00 98.56 648 ILE A O 1
ATOM 5061 N N . ALA A 1 649 ? -13.613 8.069 26.323 1.00 98.19 649 ALA A N 1
ATOM 5062 C CA . ALA A 1 649 ? -14.988 8.539 26.442 1.00 98.19 649 ALA A CA 1
ATOM 5063 C C . ALA A 1 649 ? -15.970 7.368 26.535 1.00 98.19 649 ALA A C 1
ATOM 5065 O O . ALA A 1 649 ? -15.783 6.340 25.885 1.00 98.19 649 ALA A O 1
ATOM 5066 N N . TRP A 1 650 ? -17.024 7.551 27.325 1.00 98.00 650 TRP A N 1
ATOM 5067 C CA . TRP A 1 650 ? -18.168 6.649 27.404 1.00 98.00 650 TRP A CA 1
ATOM 5068 C C . TRP A 1 650 ? -19.295 7.142 26.499 1.00 98.00 650 TRP A C 1
ATOM 5070 O O . TRP A 1 650 ? -19.559 8.345 26.419 1.00 98.00 650 TRP A O 1
ATOM 5080 N N . ILE A 1 651 ? -19.950 6.217 25.809 1.00 97.12 651 ILE A N 1
ATOM 5081 C CA . ILE A 1 651 ? -21.159 6.474 25.036 1.00 97.12 651 ILE A CA 1
ATOM 5082 C C . ILE A 1 651 ? -22.345 6.204 25.961 1.00 97.12 651 ILE A C 1
ATOM 5084 O O . ILE A 1 651 ? -22.693 5.061 26.223 1.00 97.12 651 ILE A O 1
ATOM 5088 N N . GLU A 1 652 ? -22.963 7.267 26.477 1.00 95.06 652 GLU A N 1
ATOM 5089 C CA . GLU A 1 652 ? -24.119 7.134 27.382 1.00 95.06 652 GLU A CA 1
ATOM 5090 C C . GLU A 1 652 ? -25.402 6.752 26.622 1.00 95.06 652 GLU A C 1
ATOM 5092 O O . GLU A 1 652 ? -26.337 6.194 27.191 1.00 95.06 652 GLU A O 1
ATOM 5097 N N . GLY A 1 653 ? -25.463 7.082 25.331 1.00 94.69 653 GLY A N 1
ATOM 5098 C CA . GLY A 1 653 ? -26.621 6.843 24.480 1.00 94.69 653 GLY A CA 1
ATOM 5099 C C . GLY A 1 653 ? -26.899 8.020 23.549 1.00 94.69 653 GLY A C 1
ATOM 5100 O O . GLY A 1 653 ? -25.983 8.682 23.057 1.00 94.69 653 GLY A O 1
ATOM 5101 N N . MET A 1 654 ? -28.180 8.290 23.306 1.00 96.38 654 MET A N 1
ATOM 5102 C CA . MET A 1 654 ? -28.645 9.406 22.479 1.00 96.38 654 MET A CA 1
ATOM 5103 C C . MET A 1 654 ? -29.088 10.596 23.341 1.00 96.38 654 MET A C 1
ATOM 5105 O O . MET A 1 654 ? -29.826 10.434 24.309 1.00 96.38 654 MET A O 1
ATOM 5109 N N . GLU A 1 655 ? -28.708 11.807 22.938 1.00 93.62 655 GLU A N 1
ATOM 5110 C CA . GLU A 1 655 ? -29.231 13.075 23.449 1.00 93.62 655 GLU A CA 1
ATOM 5111 C C . GLU A 1 655 ? -29.848 13.858 22.283 1.00 93.62 655 GLU A C 1
ATOM 5113 O O . GLU A 1 655 ? -29.158 14.448 21.445 1.00 93.62 655 GLU A O 1
ATOM 5118 N N . GLY A 1 656 ? -31.179 13.800 22.183 1.00 92.56 656 GLY A N 1
ATOM 5119 C CA . GLY A 1 656 ? -31.894 14.260 20.993 1.00 92.56 656 GLY A CA 1
ATOM 5120 C C . GLY A 1 656 ? -31.465 13.461 19.758 1.00 92.56 656 GLY A C 1
ATOM 5121 O O . GLY A 1 656 ? -31.582 12.240 19.739 1.00 92.56 656 GLY A O 1
ATOM 5122 N N . ASP A 1 657 ? -30.939 14.150 18.743 1.00 90.75 657 ASP A N 1
ATOM 5123 C CA . ASP A 1 657 ? -30.469 13.538 17.489 1.00 90.75 657 ASP A CA 1
ATOM 5124 C C . ASP A 1 657 ? -28.950 13.288 17.457 1.00 90.75 657 ASP A C 1
ATOM 5126 O O . ASP A 1 657 ? -28.391 13.018 16.389 1.00 90.75 657 ASP A O 1
ATOM 5130 N N . ARG A 1 658 ? -28.244 13.418 18.587 1.00 92.94 658 ARG A N 1
ATOM 5131 C CA . ARG A 1 658 ? -26.786 13.238 18.670 1.00 92.94 658 ARG A CA 1
ATOM 5132 C C . ARG A 1 658 ? -26.427 12.118 19.636 1.00 92.94 658 ARG A C 1
ATOM 5134 O O . ARG A 1 658 ? -27.088 11.933 20.649 1.00 92.94 658 ARG A O 1
ATOM 5141 N N . ILE A 1 659 ? -25.334 11.422 19.344 1.00 96.56 659 ILE A N 1
ATOM 5142 C CA . ILE A 1 659 ? -24.733 10.464 20.275 1.00 96.56 659 ILE A CA 1
ATOM 5143 C C . ILE A 1 659 ? -24.039 11.257 21.385 1.00 96.56 659 ILE A C 1
ATOM 5145 O O . ILE A 1 659 ? -23.222 12.144 21.105 1.00 96.56 659 ILE A O 1
ATOM 5149 N N . LYS A 1 660 ? -24.375 10.955 22.638 1.00 96.19 660 LYS A N 1
ATOM 5150 C CA . LYS A 1 660 ? -23.817 11.612 23.816 1.00 96.19 660 LYS A CA 1
ATOM 5151 C C . LYS A 1 660 ? -22.530 10.915 24.244 1.00 96.19 660 LYS A C 1
ATOM 5153 O O . LYS A 1 660 ? -22.549 9.826 24.812 1.00 96.19 660 LYS A O 1
ATOM 5158 N N . LEU A 1 661 ? -21.412 11.578 23.959 1.00 96.38 661 LEU A N 1
ATOM 5159 C CA . LEU A 1 661 ? -20.079 11.183 24.404 1.00 96.38 661 LEU A CA 1
ATOM 5160 C C . LEU A 1 661 ? -19.744 11.905 25.708 1.00 96.38 661 LEU A C 1
ATOM 5162 O O . LEU A 1 661 ? -19.747 13.137 25.748 1.00 96.38 661 LEU A O 1
ATOM 5166 N N . VAL A 1 662 ? -19.427 11.142 26.748 1.00 97.44 662 VAL A N 1
ATOM 5167 C CA . VAL A 1 662 ? -18.987 11.646 28.050 1.00 97.44 662 VAL A CA 1
ATOM 5168 C C . VAL A 1 662 ? -17.495 11.341 28.203 1.00 97.44 662 VAL A C 1
ATOM 5170 O O . VAL A 1 662 ? -17.138 10.185 28.439 1.00 97.44 662 VAL A O 1
ATOM 5173 N N . PRO A 1 663 ? -16.598 12.336 28.060 1.00 97.69 663 PRO A N 1
ATOM 5174 C CA . PRO A 1 663 ? -15.171 12.133 28.291 1.00 97.69 663 PRO A CA 1
ATOM 5175 C C . PRO A 1 663 ? -14.941 11.698 29.738 1.00 97.69 663 PRO A C 1
ATOM 5177 O O . PRO A 1 663 ? -15.474 12.319 30.649 1.00 97.69 663 PRO A O 1
ATOM 5180 N N . LEU A 1 664 ? -14.159 10.652 29.965 1.00 98.00 664 LEU A N 1
ATOM 5181 C CA . LEU A 1 664 ? -13.807 10.136 31.290 1.00 98.00 664 LEU A CA 1
ATOM 5182 C C . LEU A 1 664 ? -12.383 10.531 31.666 1.00 98.00 664 LEU A C 1
ATOM 5184 O O . LEU A 1 664 ? -12.147 11.009 32.770 1.00 98.00 664 LEU A O 1
ATOM 5188 N N . PHE A 1 665 ? -11.453 10.383 30.722 1.00 98.25 665 PHE A N 1
ATOM 5189 C CA . PHE A 1 665 ? -10.043 10.735 30.873 1.00 98.25 665 PHE A CA 1
ATOM 5190 C C . PHE A 1 665 ? -9.593 11.573 29.682 1.00 98.25 665 PHE A C 1
ATOM 5192 O O . PHE A 1 665 ? -9.954 11.256 28.549 1.00 98.25 665 PHE A O 1
ATOM 5199 N N . VAL A 1 666 ? -8.792 12.609 29.925 1.00 97.50 666 VAL A N 1
ATOM 5200 C CA . VAL A 1 666 ? -8.248 13.499 28.890 1.00 97.50 666 VAL A CA 1
ATOM 5201 C C . VAL A 1 666 ? -6.772 13.773 29.165 1.00 97.50 666 VAL A C 1
ATOM 5203 O O . VAL A 1 666 ? -6.383 14.028 30.303 1.00 97.50 666 VAL A O 1
ATOM 5206 N N . PHE A 1 667 ? -5.947 13.759 28.120 1.00 97.00 667 PHE A N 1
ATOM 5207 C CA . PHE A 1 667 ? -4.566 14.227 28.203 1.00 97.00 667 PHE A CA 1
ATOM 5208 C C . PHE A 1 667 ? -4.507 15.748 28.036 1.00 97.00 667 PHE A C 1
ATOM 5210 O O . PHE A 1 667 ? -4.830 16.280 26.971 1.00 97.00 667 PHE A O 1
ATOM 5217 N N . GLN A 1 668 ? -4.057 16.450 29.071 1.00 94.00 668 GLN A N 1
ATOM 5218 C CA . GLN A 1 668 ? -3.851 17.894 29.043 1.00 94.00 668 GLN A CA 1
ATOM 5219 C C . GLN A 1 668 ? -2.385 18.195 28.734 1.00 94.00 668 GLN A C 1
ATOM 5221 O O . GLN A 1 668 ? -1.502 17.972 29.556 1.00 94.00 668 GLN A O 1
ATOM 5226 N N . SER A 1 669 ? -2.120 18.686 27.522 1.00 89.25 669 SER A N 1
ATOM 5227 C CA . SER A 1 669 ? -0.769 19.055 27.088 1.00 89.25 669 SER A CA 1
ATOM 5228 C C . SER A 1 669 ? -0.322 20.375 27.724 1.00 89.25 669 SER A C 1
ATOM 5230 O O . SER A 1 669 ? -0.916 21.417 27.460 1.00 89.25 669 SER A O 1
ATOM 5232 N N . GLU A 1 670 ? 0.805 20.355 28.432 1.00 89.06 670 GLU A N 1
ATOM 5233 C CA . GLU A 1 670 ? 1.492 21.540 28.975 1.00 89.06 670 GLU A CA 1
ATOM 5234 C C . GLU A 1 670 ? 2.490 22.160 27.978 1.00 89.06 670 GLU A C 1
ATOM 5236 O O . GLU A 1 670 ? 3.127 23.174 28.256 1.00 89.06 670 GLU A O 1
ATOM 5241 N N . GLY A 1 671 ? 2.643 21.551 26.798 1.00 84.44 671 GLY A N 1
ATOM 5242 C CA . GLY A 1 671 ? 3.575 21.981 25.758 1.00 84.44 671 GLY A CA 1
ATOM 5243 C C . GLY A 1 671 ? 4.767 21.037 25.616 1.00 84.44 671 GLY A C 1
ATOM 5244 O O . GLY A 1 671 ? 4.707 19.869 25.994 1.00 84.44 671 GLY A O 1
ATOM 5245 N N . SER A 1 672 ? 5.853 21.523 25.012 1.00 79.62 672 SER A N 1
ATOM 5246 C CA . SER A 1 672 ? 7.066 20.732 24.771 1.00 79.62 672 SER A CA 1
ATOM 5247 C C . SER A 1 672 ? 8.231 21.263 25.598 1.00 79.62 672 SER A C 1
ATOM 5249 O O . SER A 1 672 ? 8.504 22.462 25.584 1.00 79.62 672 SER A O 1
ATOM 5251 N N . ALA A 1 673 ? 8.943 20.371 26.288 1.00 73.69 673 ALA A N 1
ATOM 5252 C CA . ALA A 1 673 ? 10.164 20.691 27.022 1.00 73.69 673 ALA A CA 1
ATOM 5253 C C . ALA A 1 673 ? 11.284 19.735 26.593 1.00 73.69 673 ALA A C 1
ATOM 5255 O O . ALA A 1 673 ? 11.134 18.516 26.664 1.00 73.69 673 ALA A O 1
ATOM 5256 N N . GLY A 1 674 ? 12.409 20.282 26.120 1.00 71.94 674 GLY A N 1
ATOM 5257 C CA . GLY A 1 674 ? 13.524 19.474 25.607 1.00 71.94 674 GLY A CA 1
ATOM 5258 C C . GLY A 1 674 ? 13.167 18.643 24.368 1.00 71.94 674 GLY A C 1
ATOM 5259 O O . GLY A 1 674 ? 13.733 17.574 24.165 1.00 71.94 674 GLY A O 1
ATOM 5260 N N . GLY A 1 675 ? 12.191 19.095 23.571 1.00 72.94 675 GLY A N 1
ATOM 5261 C CA . GLY A 1 675 ? 11.719 18.382 22.383 1.00 72.94 675 GLY A CA 1
ATOM 5262 C C . GLY A 1 675 ? 10.745 17.234 22.663 1.00 72.94 675 GLY A C 1
ATOM 5263 O O . GLY A 1 675 ? 10.283 16.628 21.704 1.00 72.94 675 GLY A O 1
ATOM 5264 N N . LYS A 1 676 ? 10.400 16.963 23.931 1.00 80.25 676 LYS A N 1
ATOM 5265 C CA . LYS A 1 676 ? 9.396 15.966 24.334 1.00 80.25 676 LYS A CA 1
ATOM 5266 C C . LYS A 1 676 ? 8.101 16.631 24.784 1.00 80.25 676 LYS A C 1
ATOM 5268 O O . LYS A 1 676 ? 8.137 17.663 25.459 1.00 80.25 676 LYS A O 1
ATOM 5273 N N . ILE A 1 677 ? 6.964 16.027 24.448 1.00 86.44 677 ILE A N 1
ATOM 5274 C CA . ILE A 1 677 ? 5.656 16.488 24.917 1.00 86.44 677 ILE A CA 1
ATOM 5275 C C . ILE A 1 677 ? 5.529 16.259 26.430 1.00 86.44 677 ILE A C 1
ATOM 5277 O O . ILE A 1 677 ? 5.840 15.179 26.939 1.00 86.44 677 ILE A O 1
ATOM 5281 N N . LYS A 1 678 ? 5.059 17.278 27.150 1.00 88.12 678 LYS A N 1
ATOM 5282 C CA . LYS A 1 678 ? 4.686 17.198 28.564 1.00 88.12 678 LYS A CA 1
ATOM 5283 C C . LYS A 1 678 ? 3.191 17.429 28.731 1.00 88.12 678 LYS A C 1
ATOM 5285 O O . LYS A 1 678 ? 2.566 18.142 27.947 1.00 88.12 678 LYS A O 1
ATOM 5290 N N . GLY A 1 679 ? 2.629 16.792 29.742 1.00 90.88 679 GLY A N 1
ATOM 5291 C CA . GLY A 1 679 ? 1.220 16.882 30.071 1.00 90.88 679 GLY A CA 1
ATOM 5292 C C . GLY A 1 679 ? 0.816 15.802 31.056 1.00 90.88 679 GLY A C 1
ATOM 5293 O O . GLY A 1 679 ? 1.594 14.885 31.332 1.00 90.88 679 GLY A O 1
ATOM 5294 N N . GLU A 1 680 ? -0.413 15.902 31.535 1.00 94.75 680 GLU A N 1
ATOM 5295 C CA . GLU A 1 680 ? -0.969 15.008 32.543 1.00 94.75 680 GLU A CA 1
ATOM 5296 C C . GLU A 1 680 ? -2.256 14.351 32.036 1.00 94.75 680 GLU A C 1
ATOM 5298 O O . GLU A 1 680 ? -3.004 14.922 31.237 1.00 94.75 680 GLU A O 1
ATOM 5303 N N . PHE A 1 681 ? -2.503 13.119 32.478 1.00 97.06 681 PHE A N 1
ATOM 5304 C CA . PHE A 1 681 ? -3.767 12.433 32.241 1.00 97.06 681 PHE A CA 1
ATOM 5305 C C . PHE A 1 681 ? -4.727 12.768 33.377 1.00 97.06 681 PHE A C 1
ATOM 5307 O O . PHE A 1 681 ? -4.504 12.363 34.515 1.00 97.06 681 PHE A O 1
ATOM 5314 N N . VAL A 1 682 ? -5.797 13.490 33.059 1.00 96.75 682 VAL A N 1
ATOM 5315 C CA . VAL A 1 682 ? -6.774 13.966 34.037 1.00 96.75 682 VAL A CA 1
ATOM 5316 C C . VAL A 1 682 ? -8.076 13.201 33.861 1.00 96.75 682 VAL A C 1
ATOM 5318 O O . VAL A 1 682 ? -8.608 13.110 32.752 1.00 96.75 682 VAL A O 1
ATOM 5321 N N . GLN A 1 683 ? -8.608 12.670 34.958 1.00 96.81 683 GLN A N 1
ATOM 5322 C CA . GLN A 1 683 ? -9.971 12.161 34.994 1.00 96.81 683 GLN A CA 1
ATOM 5323 C C . GLN A 1 683 ? -10.940 13.343 35.084 1.00 96.81 683 GLN A C 1
ATOM 5325 O O . GLN A 1 683 ? -10.856 14.154 36.002 1.00 96.81 683 GLN A O 1
ATOM 5330 N N . VAL A 1 684 ? -11.837 13.463 34.110 1.00 96.75 684 VAL A N 1
ATOM 5331 C CA . VAL A 1 684 ? -12.715 14.633 33.963 1.00 96.75 684 VAL A CA 1
ATOM 5332 C C . VAL A 1 684 ? -14.168 14.349 34.339 1.00 96.75 684 VAL A C 1
ATOM 5334 O O . VAL A 1 684 ? -14.861 15.278 34.738 1.00 96.75 684 VAL A O 1
ATOM 5337 N N . ASN A 1 685 ? -14.635 13.097 34.252 1.00 94.81 685 ASN A N 1
ATOM 5338 C CA . ASN A 1 685 ? -15.980 12.708 34.689 1.00 94.81 685 ASN A CA 1
ATOM 5339 C C . ASN A 1 685 ? -16.001 11.301 35.305 1.00 94.81 685 ASN A C 1
ATOM 5341 O O . ASN A 1 685 ? -15.233 10.422 34.915 1.00 94.81 685 ASN A O 1
ATOM 5345 N N . GLU A 1 686 ? -16.958 11.084 36.212 1.00 91.12 686 GLU A N 1
ATOM 5346 C CA . GLU A 1 686 ? -17.231 9.808 36.889 1.00 91.12 686 GLU A CA 1
ATOM 5347 C C . GLU A 1 686 ? -18.733 9.467 36.869 1.00 91.12 686 GLU A C 1
ATOM 5349 O O . GLU A 1 686 ? -19.430 9.613 37.876 1.00 91.12 686 GLU A O 1
ATOM 5354 N N . PRO A 1 687 ? -19.288 9.041 35.721 1.00 91.88 687 PRO A N 1
ATOM 5355 C CA . PRO A 1 687 ? -20.726 8.829 35.594 1.00 91.88 687 PRO A CA 1
ATOM 5356 C C . PRO A 1 687 ? -21.200 7.648 36.452 1.00 91.88 687 PRO A C 1
ATOM 5358 O O . PRO A 1 687 ? -20.810 6.504 36.226 1.00 91.88 687 PRO A O 1
ATOM 5361 N N . ALA A 1 688 ? -22.099 7.894 37.410 1.00 90.12 688 ALA A N 1
ATOM 5362 C CA . ALA A 1 688 ? -22.637 6.847 38.290 1.00 90.12 688 ALA A CA 1
ATOM 5363 C C . ALA A 1 688 ? -23.341 5.705 37.524 1.00 90.12 688 ALA A C 1
ATOM 5365 O O . ALA A 1 688 ? -23.337 4.554 37.970 1.00 90.12 688 ALA A O 1
ATOM 5366 N N . ALA A 1 689 ? -23.927 6.017 36.364 1.00 90.88 689 ALA A N 1
ATOM 5367 C CA . ALA A 1 689 ? -24.556 5.041 35.480 1.00 90.88 689 ALA A CA 1
ATOM 5368 C C . ALA A 1 689 ? -23.542 4.018 34.938 1.00 90.88 689 ALA A C 1
ATOM 5370 O O . ALA A 1 689 ? -23.781 2.820 35.065 1.00 90.88 689 ALA A O 1
ATOM 5371 N N . LEU A 1 690 ? -22.374 4.470 34.469 1.00 92.00 690 LEU A N 1
ATOM 5372 C CA . LEU A 1 690 ? -21.291 3.600 33.998 1.00 92.00 690 LEU A CA 1
ATOM 5373 C C . LEU A 1 690 ? -20.809 2.639 35.097 1.00 92.00 690 LEU A C 1
ATOM 5375 O O . LEU A 1 690 ? -20.701 1.434 34.881 1.00 92.00 690 LEU A O 1
ATOM 5379 N N . TYR A 1 691 ? -20.587 3.140 36.315 1.00 86.69 691 TYR A N 1
ATOM 5380 C CA . TYR A 1 691 ? -20.213 2.280 37.446 1.00 86.69 691 TYR A CA 1
ATOM 5381 C C . TYR A 1 691 ? -21.300 1.255 37.789 1.00 86.69 691 TYR A C 1
ATOM 5383 O O . TYR A 1 691 ? -20.999 0.131 38.190 1.00 86.69 691 TYR A O 1
ATOM 5391 N N . SER A 1 692 ? -22.569 1.627 37.627 1.00 87.94 692 SER A N 1
ATOM 5392 C CA . SER A 1 692 ? -23.688 0.707 37.832 1.00 87.94 692 SER A CA 1
ATOM 5393 C C . SER A 1 692 ? -23.718 -0.398 36.775 1.00 87.94 692 SER A C 1
ATOM 5395 O O . SER A 1 692 ? -24.096 -1.521 37.093 1.00 87.94 692 SER A O 1
ATOM 5397 N N . GLU A 1 693 ? -23.301 -0.115 35.539 1.00 86.12 693 GLU A N 1
ATOM 5398 C CA . GLU A 1 693 ? -23.152 -1.129 34.491 1.00 86.12 693 GLU A CA 1
ATOM 5399 C C . GLU A 1 693 ? -22.005 -2.092 34.772 1.00 86.12 693 GLU A C 1
ATOM 5401 O O . GLU A 1 693 ? -22.216 -3.303 34.716 1.00 86.12 693 GLU A O 1
ATOM 5406 N N . LEU A 1 694 ? -20.835 -1.584 35.165 1.00 88.38 694 LEU A N 1
ATOM 5407 C CA . LEU A 1 694 ? -19.694 -2.428 35.540 1.00 88.38 694 LEU A CA 1
ATOM 5408 C C . LEU A 1 694 ? -20.052 -3.380 36.696 1.00 88.38 694 LEU A C 1
ATOM 5410 O O . LEU A 1 694 ? -19.774 -4.578 36.620 1.00 88.38 694 LEU A O 1
ATOM 5414 N N . ARG A 1 695 ? -20.792 -2.897 37.704 1.00 87.12 695 ARG A N 1
ATOM 5415 C CA . ARG A 1 695 ? -21.259 -3.727 38.830 1.00 87.12 695 ARG A CA 1
ATOM 5416 C C . ARG A 1 695 ? -22.182 -4.872 38.419 1.00 87.12 695 ARG A C 1
ATOM 5418 O O . ARG A 1 695 ? -22.168 -5.914 39.073 1.00 87.12 695 ARG A O 1
ATOM 5425 N N . LYS A 1 696 ? -22.978 -4.725 37.349 1.00 85.25 696 LYS A N 1
ATOM 5426 C CA . LYS A 1 696 ? -23.838 -5.818 36.840 1.00 85.25 696 LYS A CA 1
ATOM 5427 C C . LYS A 1 696 ? -23.015 -7.020 36.371 1.00 85.25 696 LYS A C 1
ATOM 5429 O O . LYS A 1 696 ? -23.519 -8.138 36.392 1.00 85.25 696 LYS A O 1
ATOM 5434 N N . TRP A 1 697 ? -21.758 -6.793 36.001 1.00 81.12 697 TRP A N 1
ATOM 5435 C CA . TRP A 1 697 ? -20.800 -7.826 35.615 1.00 81.12 697 TRP A CA 1
ATOM 5436 C C . TRP A 1 697 ? -19.978 -8.373 36.793 1.00 81.12 697 TRP A C 1
ATOM 5438 O O . TRP A 1 697 ? -19.065 -9.168 36.582 1.00 81.12 697 TRP A O 1
ATOM 5448 N N . GLY A 1 698 ? -20.307 -7.987 38.032 1.00 76.06 698 GLY A N 1
ATOM 5449 C CA . GLY A 1 698 ? -19.597 -8.428 39.235 1.00 76.06 698 GLY A CA 1
ATOM 5450 C C . GLY A 1 698 ? -18.216 -7.790 39.403 1.00 76.06 698 GLY A C 1
ATOM 5451 O O . GLY A 1 698 ? -17.347 -8.396 40.031 1.00 76.06 698 GLY A O 1
ATOM 5452 N N . ILE A 1 699 ? -18.017 -6.606 38.813 1.00 73.06 699 ILE A N 1
ATOM 5453 C CA . ILE A 1 699 ? -16.767 -5.837 38.820 1.00 73.06 699 ILE A CA 1
ATOM 5454 C C . ILE A 1 699 ? -16.852 -4.643 39.770 1.00 73.06 699 ILE A C 1
ATOM 5456 O O . ILE A 1 699 ? -17.923 -3.991 39.822 1.00 73.06 699 ILE A O 1
#

Sequence (699 aa):
MAVASAIASAERRLGRVLSFYSGRGGVGKTLLCVALASMLVKRGYKVALVDLTLRLGSDLAVRLGLQLDPDFCDLLPVMDTIDPRTLESYLLPHESGLRLLAAPRSPDRWQRIKEGHVEKAVHLLRYRHDFVLVDLATGFDTRVLAVMPISERIYTLVTPDGTALANLGELVRLLRLLGYGGRTRLVLNRFTGRELLSVSEMEKTTGQPFDCLVPELPQRQLALDRNGTAVPERLDKALIPMINELLGADAKADSSVGRRFFPVFLGSIKMEAKGAAVNGEDVHSKEFRQKLQTLVHERVIEQVGPQQLNRDNSRETRAHLEAQVIKVIDDVLTEKVGNKWSDQEQQVFRQEMVDEILGLGHLEVLLRDPEITEIMVNGCDQIYIERRGQLMLTDKRFTNDSAVVKIIERIIAPLGRRIDESSPMVDARLPDGSRVNAIIPPLSLNGPMLTIRKFLDEVLTIDDLIEFGSLNEQMANFLRLCVRARMNLIVSGGTGSGKTTLLNVLSGFIPHDERIITIEDAAELRLRQPHVGRLEARPPNIEGKGAVSIRDLLRNALRMRPDRIIIGEVRGPEAVDMLQAMNTGHNGSMTTAHANSPRDLMSRLETMVMMANMDLPLRAIREQIAAALDIVVHQGRFRDGSRKITEIAWIEGMEGDRIKLVPLFVFQSEGSAGGKIKGEFVQVNEPAALYSELRKWGI

Radius of gyration: 34.82 Å; Cα contacts (8 Å, |Δi|>4): 1175; chains: 1; bounding box: 81×70×102 Å

Mean predicted aligned error: 19.07 Å